Protein 1DMH (pdb70)

Solvent-accessible surface area: 26707 Å² total; per-residue (Å²): 78,184,25,27,127,57,129,105,0,55,78,24,0,94,65,0,0,0,49,114,84,181,38,42,53,102,69,38,17,86,35,28,49,53,36,4,19,31,53,0,85,1,6,27,72,26,93,16,68,17,63,55,31,15,62,36,13,35,42,71,22,92,8,0,55,78,111,11,5,10,18,16,6,3,0,13,0,14,6,29,0,6,8,40,39,34,35,25,70,0,74,75,94,66,34,138,40,42,15,27,10,2,6,15,4,50,26,29,4,31,53,22,63,104,40,96,10,110,12,92,0,12,55,49,70,23,124,115,28,59,27,0,5,0,40,3,17,0,55,24,27,76,38,126,70,30,53,112,0,72,0,20,2,5,1,2,11,36,121,3,54,4,1,57,78,22,98,90,48,172,27,110,55,23,6,1,3,39,5,0,29,0,33,142,95,0,82,1,77,0,32,1,13,34,9,33,30,35,39,6,59,105,157,6,2,0,24,75,19,0,72,75,0,24,24,55,3,44,18,0,7,6,0,4,0,2,0,33,20,145,43,26,5,56,16,28,1,0,0,0,18,34,75,29,114,73,5,177,78,5,4,1,42,0,31,54,161,58,0,45,18,99,25,79,99,42,100,68,95,122,19,28,139,81,36,109,15,140,21,74,1,0,42,1,80,18,66,1,62,3,22,126,61,30,141,62,88,34,56,21,74,29,108,24,97,73,68,73,105,105,136,24,16,124,54,129,100,0,51,71,22,0,100,79,0,0,1,43,125,87,186,39,43,51,105,68,39,15,87,32,25,48,54,33,3,18,30,55,0,81,2,8,20,59,27,96,16,66,17,63,56,29,14,59,36,13,33,36,70,23,66,6,0,54,79,111,12,4,9,17,16,6,3,0,14,0,14,7,34,0,7,8,38,21,35,35,29,71,2,74,85,94,68,36,146,36,51,15,25,12,2,7,15,4,48,24,28,3,31,54,24,67,109,40,102,12,105,10,95,0,12,64,49,71,25,117,110,30,59,25,0,4,0,44,5,18,0,55,22,28,89,38,128,68,29,54,114,0,73,0,16,2,4,1,2,9,33,94,4,63,5,0,56,81,21,100,61,64,100,27,112,59,20,8,1,4,44,7,0,27,0,32,137,96,0,81,0,68,0,26,0,11,36,10,31,34,31,39,6,60,104,158,4,3,0,23,65,16,0,81,75,0,23,23,56,1,42,18,0,8,5,0,6,0,2,0,32,18,143,37,23,4,52,17,29,1,0,0,0,18,31,77,29,117,76,6,151,77,8,6,1,45,0,29,60,134,57,0,46,16,102,28,77,103,43,110,64,93,141,20,24,165,83,31,118,15,143,18,84,0,0,37,1,76,19,67,1,59,2,21,122,50,42,141,62,87,32,49,24,72,29,108,25,92,73,82,75,111

Sequence (618 aa):
VKIFNTQDVQDFLRVASGLEQEGGNPRVKQIIHRVLSDLYKAIEDLNITSDEYWAGVAYLNQLGANQEAGLLSPGLGFDHYLDMRMDAEDAALGIENATPRTIEGPLYVAGAPESVGYARMDDGSDPNGHTLILHGTIFDADGKPLPNAKVEIWHANTKGFYSHFDPTGEQQAFNMRRSIITDENGQYRVRTILPAGYGCPPEGPTQQLLNQLGRHGNRPAHIHYFVSADGHRKLTTQINVAGDPYTYDDFAYATREGLVVDAVEHTDPEAIKANDVEGPFAEMVFDLKLTRLVDGVDNQVVDRPRLAVVKIFNTQDVQDFLRVASGLEQEGGNPRVKQIIHRVLSDLYKAIEDLNITSDEYWAGVAYLNQLGANQEAGLLSPGLGFDHYLDMRMDAEDAALGIENATPRTIEGPLYVAGAPESVGYARMDDGSDPNGHTLILHGTIFDADGKPLPNAKVEIWHANTKGFYSHFDPTGEQQAFNMRRSIITDENGQYRVRTILPAGYGCPPEGPTQQLLNQLGRHGNRPAHIHYFVSADGHRKLTTQINVAGDPYTYDDFAYATREGLVVDAVEHTDPEAIKANDVEGPFAEMVFDLKLTRLVDGVDNQVVDRPRLAV

Secondary structure (DSSP, 8-state):
---TTSHHHHHHHHHHTTTT-SSS-HHHHHHHHHHHHHHHHHHHHTT--HHHHHHHHHHHHHHHHTT-HHHHHHHTTHHHHHHHHHHHHHHHTT---SSPP----S--EE---EEESEEE---S--TT--EEEEEEEEE-TTS-B-TTPEEEEEE--TTS--TTS-TTSPPSTTTTEEEEE--TTSEEEEEEE----EE--TTSHHHHHHHHTT---EE-SEEEEEEE-TTBPPEEEEEEETT-TTTT--TT----TT-EE--EEE-SHHHHHHTT-SS-EEEEE--EE--B-BTTB-TT------EE-/---TTSHHHHHHHHHHTTTT-SSS-HHHHHHHHHHHHHHHHHHHHTT--HHHHHHHHHHHHHHHHTT-HHHHHHHTTHHHHHHHHHHHHHHHTT---SSPP----S--EE---EEESEEE---S--TT--EEEEEEEEE-TTSSB-TT-EEEEE---TTS--TTS-TT--PPTTTTEEEEE--TTSEEEEEEEPPPPPB--TTSHHHHHHHHTT---B--SEEEEEEE-TTBPPEEEEEEETT-TTTT--TT----TT-EE--EEE-SHHHHHHTT-SS-EEEEE--EE--B-BTTB-TT------EE-

Organism: Acinetobacter baylyi (strain ATCC 33305 / BD413 / ADP1) (NCBI:txid62977)

Foldseek 3Di:
DDDLPPPVNLVVLCVVLCVVPDDDDPVSSVVSSVVVSVVVVVCVVVVQDPVNVVVVVVLVVQCVVVPNPLLLCLLVPNQAVVLVVVVVVCVVVVNDFPQRFFGQGAADAADAEEDEQEDAQAPPPAPPFFKEKEKEFEAEQVRATDFFKKKWKAFAGQVQDGAPGRPVDHDPHRRRIYIYGYHPRRMHIYMYTFYAKHFPDCVGSSVVVCVVVVHGGIAGGKMWIWIGDPQFAIGTAMAGEPPTPCQPPHSSRGHDPLRYWYWAKDADPVVCVVVVDDGIHTYTYHYGYTTGADVNHRPDDDDDDHHYD/DDDLPPPVNLVVLCVVLCVVPPDDDVVSSVVSSVVVSVVVVVCRVVVPDVVNVVVVVVLVVQCVVVPPPLQLCLLVPNQAVVLVVVVVVCVVVVHDFPARFFGQGAADEADAAEEEAEEEQAPPLDPPFFKEKEKEFEAEQVGAGDFFKKKWKAFAAQVQDGPVGHPVVSDDPRRRIYIYGYHPRRMHIYIYTFYAKHFPPCPGSSQVVCVVVVHGGIAGG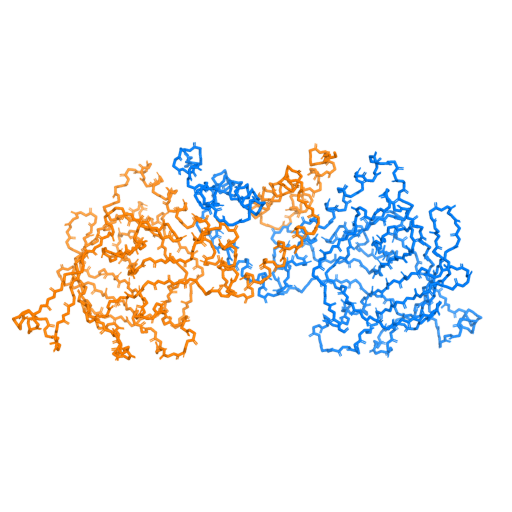KMWIWIGDPQFAIGTAIAGEPPTPCLVPHSSPGHDPLRYWYWAWDADPVVCVVVVDDGIHTYTYHYGYTHGADVNHNVDDDDDDHHYD

B-factor: mean 21.24, std 9.6, range [3.7, 61.9]

CATH classification: 2.60.130.10

InterPro domains:
  IPR000627 Intradiol ring-cleavage dioxygenase, C-terminal [PF00775] (105-291)
  IPR000627 Intradiol ring-cleavage dioxygenase, C-terminal [PS00083] (136-164)
  IPR007535 Catechol dioxygenase, N-terminal [PF04444] (27-94)
  IPR012801 Catechol 1,2-dioxygenase, proteobacteria [TIGR02439] (7-292)
  IPR012801 Catechol 1,2-dioxygenase, proteobacteria [cd03460] (10-293)
  IPR015889 Intradiol ring-cleavage dioxygenase, core [G3DSA:2.60.130.10] (1-311)
  IPR015889 Intradiol ring-cleavage dioxygenase, core [SSF49482] (3-294)
  IPR050770 Intradiol Ring-Cleavage Dioxygenase [PTHR33711] (22-294)

Radius of gyration: 30.37 Å; Cα contacts (8 Å, |Δi|>4): 1324; chains: 2; bounding box: 73×53×95 Å

Structure (mmCIF, N/CA/C/O backbone):
data_1DMH
#
_entry.id   1DMH
#
_cell.length_a   52.800
_cell.length_b   88.000
_cell.length_c   84.400
_cell.angle_alpha   90.00
_cell.angle_beta   96.30
_cell.angle_gamma   90.00
#
_symmetry.space_group_name_H-M   'P 1 21 1'
#
loop_
_entity.id
_entity.type
_entity.pdbx_description
1 polymer 'CATECHOL 1,2-DIOXYGENASE'
2 non-polymer 'FE (III) ION'
3 non-polymer 4-METHYLCATECHOL
4 non-polymer '[1-PENTADECANOYL-2-DECANOYL-GLYCEROL-3-YL]PHOSPHONYL CHOLINE'
5 water water
#
loop_
_atom_site.group_PDB
_atom_site.id
_atom_site.type_symbol
_atom_site.label_atom_id
_atom_site.label_alt_id
_atom_site.label_comp_id
_atom_site.label_asym_id
_atom_site.label_entity_id
_atom_site.label_seq_id
_atom_site.pdbx_PDB_ins_code
_atom_site.Cartn_x
_atom_site.Cartn_y
_atom_site.Cartn_z
_atom_site.occupancy
_atom_site.B_iso_or_equiv
_atom_site.auth_seq_id
_atom_site.auth_comp_id
_atom_site.auth_asym_id
_atom_site.auth_atom_id
_atom_site.pdbx_PDB_model_num
ATOM 1 N N . VAL A 1 3 ? 0.942 102.298 114.166 1.00 29.85 3 VAL A N 1
ATOM 2 C CA . VAL A 1 3 ? 0.913 101.049 114.992 1.00 29.61 3 VAL A CA 1
ATOM 3 C C . VAL A 1 3 ? 2.063 100.109 114.686 1.00 29.16 3 VAL A C 1
ATOM 4 O O . VAL A 1 3 ? 2.262 99.696 113.543 1.00 29.40 3 VAL A O 1
ATOM 8 N N . LYS A 1 4 ? 2.824 99.762 115.714 1.00 28.37 4 LYS A N 1
ATOM 9 C CA . LYS A 1 4 ? 3.945 98.862 115.522 1.00 27.54 4 LYS A CA 1
ATOM 10 C C . LYS A 1 4 ? 3.878 97.783 116.562 1.00 25.65 4 LYS A C 1
ATOM 11 O O . LYS A 1 4 ? 4.242 98.004 117.705 1.00 26.37 4 LYS A O 1
ATOM 17 N N . ILE A 1 5 ? 3.396 96.614 116.164 1.00 23.06 5 ILE A N 1
ATOM 18 C CA . ILE A 1 5 ? 3.285 95.492 117.072 1.00 20.32 5 ILE A CA 1
ATOM 19 C C . ILE A 1 5 ? 3.929 94.249 116.481 1.00 19.25 5 ILE A C 1
ATOM 20 O O . ILE A 1 5 ? 4.042 93.228 117.147 1.00 18.44 5 ILE A O 1
ATOM 25 N N . PHE A 1 6 ? 4.372 94.331 115.236 1.00 18.17 6 PHE A N 1
ATOM 26 C CA . PHE A 1 6 ? 4.979 93.165 114.618 1.00 19.03 6 PHE A CA 1
ATOM 27 C C . PHE A 1 6 ? 6.138 92.602 115.447 1.00 20.08 6 PHE A C 1
ATOM 28 O O . PHE A 1 6 ? 6.304 91.390 115.604 1.00 18.89 6 PHE A O 1
ATOM 36 N N . ASN A 1 7 ? 6.946 93.498 115.986 1.00 22.59 7 ASN A N 1
ATOM 37 C CA . ASN A 1 7 ? 8.102 93.048 116.738 1.00 25.40 7 ASN A CA 1
ATOM 38 C C . ASN A 1 7 ? 7.858 92.604 118.182 1.00 25.77 7 ASN A C 1
ATOM 39 O O . ASN A 1 7 ? 8.792 92.225 118.874 1.00 27.81 7 ASN A O 1
ATOM 44 N N . THR A 1 8 ? 6.619 92.611 118.647 1.00 25.32 8 THR A N 1
ATOM 45 C CA . THR A 1 8 ? 6.370 92.197 120.021 1.00 25.12 8 THR A CA 1
ATOM 46 C C . THR A 1 8 ? 6.352 90.693 120.144 1.00 26.26 8 THR A C 1
ATOM 47 O O . THR A 1 8 ? 6.129 89.982 119.157 1.00 26.33 8 THR A O 1
ATOM 51 N N . GLN A 1 9 ? 6.584 90.203 121.356 1.00 27.30 9 GLN A N 1
ATOM 52 C CA . GLN A 1 9 ? 6.577 88.767 121.595 1.00 29.08 9 GLN A CA 1
ATOM 53 C C . GLN A 1 9 ? 5.225 88.149 121.298 1.00 27.78 9 GLN A C 1
ATOM 54 O O . GLN A 1 9 ? 5.157 87.011 120.858 1.00 27.69 9 GLN A O 1
ATOM 60 N N . ASP A 1 10 ? 4.147 88.887 121.539 1.00 26.85 10 ASP A N 1
ATOM 61 C CA . ASP A 1 10 ? 2.823 88.347 121.266 1.00 26.21 10 ASP A CA 1
ATOM 62 C C . ASP A 1 10 ? 2.643 88.017 119.781 1.00 24.43 10 ASP A C 1
ATOM 63 O O . ASP A 1 10 ? 2.138 86.944 119.447 1.00 24.75 10 ASP A O 1
ATOM 68 N N . VAL A 1 11 ? 3.063 88.918 118.892 1.00 21.60 11 VAL A N 1
ATOM 69 C CA . VAL A 1 11 ? 2.940 88.654 117.461 1.00 19.67 11 VAL A CA 1
ATOM 70 C C . VAL A 1 11 ? 3.937 87.582 116.992 1.00 18.69 11 VAL A C 1
ATOM 71 O O . VAL A 1 11 ? 3.580 86.678 116.229 1.00 18.07 11 VAL A O 1
ATOM 75 N N . GLN A 1 12 ? 5.180 87.658 117.458 1.00 18.10 12 GLN A N 1
ATOM 76 C CA . GLN A 1 12 ? 6.161 86.658 117.055 1.00 17.49 12 GLN A CA 1
ATOM 77 C C . GLN A 1 12 ? 5.764 85.230 117.481 1.00 17.54 12 GLN A C 1
ATOM 78 O O . GLN A 1 12 ? 5.899 84.287 116.684 1.00 17.05 12 GLN A O 1
ATOM 84 N N . ASP A 1 13 ? 5.260 85.063 118.710 1.00 17.43 13 ASP A N 1
ATOM 85 C CA . ASP A 1 13 ? 4.838 83.735 119.162 1.00 18.40 13 ASP A CA 1
ATOM 86 C C . ASP A 1 13 ? 3.616 83.267 118.392 1.00 17.81 13 ASP A C 1
ATOM 87 O O . ASP A 1 13 ? 3.498 82.085 118.028 1.00 17.13 13 ASP A O 1
ATOM 92 N N . PHE A 1 14 ? 2.710 84.208 118.142 1.00 17.06 14 PHE A N 1
ATOM 93 C CA . PHE A 1 14 ? 1.502 83.913 117.394 1.00 16.77 14 PHE A CA 1
ATOM 94 C C . PHE A 1 14 ? 1.876 83.335 116.014 1.00 16.46 14 PHE A C 1
ATOM 95 O O . PHE A 1 14 ? 1.302 82.348 115.572 1.00 16.42 14 PHE A O 1
ATOM 103 N N . LEU A 1 15 ? 2.838 83.959 115.338 1.00 16.46 15 LEU A N 1
ATOM 104 C CA . LEU A 1 15 ? 3.272 83.485 114.028 1.00 16.05 15 LEU A CA 1
ATOM 105 C C . LEU A 1 15 ? 3.786 82.041 114.098 1.00 17.00 15 LEU A C 1
ATOM 106 O O . LEU A 1 15 ? 3.623 81.267 113.151 1.00 16.19 15 LEU A O 1
ATOM 111 N N . ARG A 1 16 ? 4.416 81.673 115.213 1.00 17.06 16 ARG A N 1
ATOM 112 C CA . ARG A 1 16 ? 4.928 80.316 115.321 1.00 17.72 16 ARG A CA 1
ATOM 113 C C . ARG A 1 16 ? 3.774 79.347 115.523 1.00 17.08 16 ARG A C 1
ATOM 114 O O . ARG A 1 16 ? 3.776 78.245 114.974 1.00 18.13 16 ARG A O 1
ATOM 122 N N . VAL A 1 17 ? 2.783 79.759 116.306 1.00 16.36 17 VAL A N 1
ATOM 123 C CA . VAL A 1 17 ? 1.608 78.917 116.538 1.00 15.64 17 VAL A CA 1
ATOM 124 C C . VAL A 1 17 ? 0.811 78.674 115.247 1.00 15.24 17 VAL A C 1
ATOM 125 O O . VAL A 1 17 ? 0.477 77.538 114.901 1.00 15.05 17 VAL A O 1
ATOM 129 N N . ALA A 1 18 ? 0.510 79.756 114.537 1.00 15.61 18 ALA A N 1
ATOM 130 C CA . ALA A 1 18 ? -0.241 79.680 113.288 1.00 14.83 18 ALA A CA 1
ATOM 131 C C . ALA A 1 18 ? 0.455 78.809 112.239 1.00 15.62 18 ALA A C 1
ATOM 132 O O . ALA A 1 18 ? -0.209 78.146 111.433 1.00 15.02 18 ALA A O 1
ATOM 134 N N . SER A 1 19 ? 1.789 78.809 112.240 1.00 15.55 19 SER A N 1
ATOM 135 C CA . SER A 1 19 ? 2.552 78.016 111.282 1.00 16.76 19 SER A CA 1
ATOM 136 C C . SER A 1 19 ? 2.720 76.552 111.716 1.00 17.68 19 SER A C 1
ATOM 137 O O . SER A 1 19 ? 3.354 75.760 111.011 1.00 17.41 19 SER A O 1
ATOM 140 N N . GLY A 1 20 ? 2.156 76.204 112.874 1.00 18.75 20 GLY A N 1
ATOM 141 C CA . GLY A 1 20 ? 2.247 74.841 113.390 1.00 20.19 20 GLY A CA 1
ATOM 142 C C . GLY A 1 20 ? 3.650 74.428 113.818 1.00 21.29 20 GLY A C 1
ATOM 143 O O . GLY A 1 20 ? 3.926 73.248 114.003 1.00 20.37 20 GLY A O 1
ATOM 144 N N . LEU A 1 21 ? 4.528 75.409 113.974 1.00 22.82 21 LEU A N 1
ATOM 145 C CA . LEU A 1 21 ? 5.899 75.156 114.354 1.00 25.51 21 LEU A CA 1
ATOM 146 C C . LEU A 1 21 ? 5.971 74.398 115.663 1.00 28.28 21 LEU A C 1
ATOM 147 O O . LEU A 1 21 ? 6.865 73.582 115.860 1.00 29.48 21 LEU A O 1
ATOM 152 N N . GLU A 1 22 ? 5.012 74.638 116.546 1.00 31.15 22 GLU A N 1
ATOM 153 C CA . GLU A 1 22 ? 4.998 73.963 117.838 1.00 34.06 22 GLU A CA 1
ATOM 154 C C . GLU A 1 22 ? 4.167 72.637 117.764 1.00 34.73 22 GLU A C 1
ATOM 155 O O . GLU A 1 22 ? 4.006 71.932 118.758 1.00 35.50 22 GLU A O 1
ATOM 161 N N . GLN A 1 23 ? 3.633 72.299 116.591 1.00 34.95 23 GLN A N 1
ATOM 162 C CA . GLN A 1 23 ? 2.865 71.065 116.435 1.00 34.81 23 GLN A CA 1
ATOM 163 C C . GLN A 1 23 ? 3.781 69.921 116.078 1.00 34.97 23 GLN A C 1
ATOM 164 O O . GLN A 1 23 ? 4.803 70.108 115.425 1.00 34.51 23 GLN A O 1
ATOM 170 N N . GLU A 1 24 ? 3.401 68.721 116.484 1.00 35.42 24 GLU A N 1
ATOM 171 C CA . GLU A 1 24 ? 4.231 67.572 116.216 1.00 36.52 24 GLU A CA 1
ATOM 172 C C . GLU A 1 24 ? 3.990 66.939 114.860 1.00 35.02 24 GLU A C 1
ATOM 173 O O . GLU A 1 24 ? 4.910 66.390 114.246 1.00 35.67 24 GLU A O 1
ATOM 179 N N . GLY A 1 25 ? 2.756 67.014 114.384 1.00 33.02 25 GLY A N 1
ATOM 180 C CA . GLY A 1 25 ? 2.456 66.434 113.089 1.00 30.43 25 GLY A CA 1
ATOM 181 C C . GLY A 1 25 ? 2.714 67.420 111.965 1.00 28.36 25 GLY A C 1
ATOM 182 O O . GLY A 1 25 ? 3.183 68.540 112.193 1.00 28.75 25 GLY A O 1
ATOM 183 N N . GLY A 1 26 ? 2.394 67.021 110.747 1.00 26.35 26 GLY A N 1
ATOM 184 C CA . GLY A 1 26 ? 2.616 67.915 109.632 1.00 25.35 26 GLY A CA 1
ATOM 185 C C . GLY A 1 26 ? 3.928 67.739 108.874 1.00 24.28 26 GLY A C 1
ATOM 186 O O . GLY A 1 26 ? 4.744 66.868 109.190 1.00 25.10 26 GLY A O 1
ATOM 187 N N . ASN A 1 27 ? 4.123 68.589 107.869 1.00 22.14 27 ASN A N 1
ATOM 188 C CA . ASN A 1 27 ? 5.289 68.560 106.999 1.00 20.74 27 ASN A CA 1
ATOM 189 C C . ASN A 1 27 ? 6.176 69.755 107.339 1.00 20.43 27 ASN A C 1
ATOM 190 O O . ASN A 1 27 ? 5.804 70.911 107.123 1.00 19.58 27 ASN A O 1
ATOM 195 N N . PRO A 1 28 ? 7.350 69.488 107.926 1.00 19.93 28 PRO A N 1
ATOM 196 C CA . PRO A 1 28 ? 8.317 70.513 108.324 1.00 19.40 28 PRO A CA 1
ATOM 197 C C . PRO A 1 28 ? 8.690 71.499 107.223 1.00 18.76 28 PRO A C 1
ATOM 198 O O . PRO A 1 28 ? 8.924 72.684 107.489 1.00 18.79 28 PRO A O 1
ATOM 202 N N . ARG A 1 29 ? 8.746 71.014 105.990 1.00 17.05 29 ARG A N 1
ATOM 203 C CA . ARG A 1 29 ? 9.082 71.883 104.869 1.00 16.79 29 ARG A CA 1
ATOM 204 C C . ARG A 1 29 ? 7.951 72.884 104.638 1.00 16.56 29 ARG A C 1
ATOM 205 O O . ARG A 1 29 ? 8.190 74.080 104.428 1.00 15.52 29 ARG A O 1
ATOM 213 N N . VAL A 1 30 ? 6.719 72.392 104.652 1.00 15.47 30 VAL A N 1
ATOM 214 C CA . VAL A 1 30 ? 5.597 73.284 104.452 1.00 16.40 30 VAL A CA 1
ATOM 215 C C . VAL A 1 30 ? 5.557 74.295 105.615 1.00 16.36 30 VAL A C 1
ATOM 216 O O . VAL A 1 30 ? 5.360 75.493 105.391 1.00 17.01 30 VAL A O 1
ATOM 220 N N . LYS A 1 31 ? 5.770 73.836 106.846 1.00 15.57 31 LYS A N 1
ATOM 221 C CA . LYS A 1 31 ? 5.741 74.749 107.985 1.00 15.70 31 LYS A CA 1
ATOM 222 C C . LYS A 1 31 ? 6.815 75.839 107.858 1.00 15.83 31 LYS A C 1
ATOM 223 O O . LYS A 1 31 ? 6.600 77.003 108.194 1.00 15.50 31 LYS A O 1
ATOM 229 N N . GLN A 1 32 ? 7.980 75.444 107.365 1.00 15.81 32 GLN A N 1
ATOM 230 C CA . GLN A 1 32 ? 9.088 76.367 107.176 1.00 16.33 32 GLN A CA 1
ATOM 231 C C . GLN A 1 32 ? 8.710 77.471 106.197 1.00 14.99 32 GLN A C 1
ATOM 232 O O . GLN A 1 32 ? 8.967 78.647 106.444 1.00 14.38 32 GLN A O 1
ATOM 238 N N . ILE A 1 33 ? 8.105 77.081 105.083 1.00 13.21 33 ILE A N 1
ATOM 239 C CA . ILE A 1 33 ? 7.715 78.053 104.063 1.00 13.08 33 ILE A CA 1
ATOM 240 C C . ILE A 1 33 ? 6.573 78.947 104.575 1.00 12.85 33 ILE A C 1
ATOM 241 O O . ILE A 1 33 ? 6.637 80.176 104.467 1.00 11.37 33 ILE A O 1
ATOM 246 N N . ILE A 1 34 ? 5.546 78.333 105.158 1.00 13.48 34 ILE A N 1
ATOM 247 C CA . ILE A 1 34 ? 4.413 79.087 105.689 1.00 14.06 34 ILE A CA 1
ATOM 248 C C . ILE A 1 34 ? 4.857 80.094 106.745 1.00 14.12 34 ILE A C 1
ATOM 249 O O . ILE A 1 34 ? 4.429 81.255 106.711 1.00 14.78 34 ILE A O 1
ATOM 254 N N . HIS A 1 35 ? 5.715 79.678 107.678 1.00 13.14 35 HIS A N 1
ATOM 255 C CA . HIS A 1 35 ? 6.173 80.613 108.693 1.00 12.80 35 HIS A CA 1
ATOM 256 C C . HIS A 1 35 ? 6.837 81.840 108.059 1.00 12.76 35 HIS A C 1
ATOM 257 O O . HIS A 1 35 ? 6.564 82.967 108.448 1.00 12.59 35 HIS A O 1
ATOM 264 N N . ARG A 1 36 ? 7.684 81.633 107.063 1.00 11.69 36 ARG A N 1
ATOM 265 C CA . ARG A 1 36 ? 8.347 82.761 106.414 1.00 12.08 36 ARG A CA 1
ATOM 266 C C . ARG A 1 36 ? 7.377 83.654 105.648 1.00 12.10 36 ARG A C 1
ATOM 267 O O . ARG A 1 36 ? 7.423 84.875 105.769 1.00 11.22 36 ARG A O 1
ATOM 275 N N . VAL A 1 37 ? 6.499 83.055 104.851 1.00 11.66 37 VAL A N 1
ATOM 276 C CA . VAL A 1 37 ? 5.546 83.849 104.094 1.00 12.13 37 VAL A CA 1
ATOM 277 C C . VAL A 1 37 ? 4.614 84.646 105.021 1.00 11.79 37 VAL A C 1
ATOM 278 O O . VAL A 1 37 ? 4.359 85.820 104.767 1.00 10.82 37 VAL A O 1
ATOM 282 N N . LEU A 1 38 ? 4.113 84.033 106.095 1.00 11.80 38 LEU A N 1
ATOM 283 C CA . LEU A 1 38 ? 3.233 84.766 107.026 1.00 12.64 38 LEU A CA 1
ATOM 284 C C . LEU A 1 38 ? 3.966 85.906 107.717 1.00 12.12 38 LEU A C 1
ATOM 285 O O . LEU A 1 38 ? 3.431 86.992 107.893 1.00 11.19 38 LEU A O 1
ATOM 290 N N . SER A 1 39 ? 5.192 85.640 108.136 1.00 11.95 39 SER A N 1
ATOM 291 C CA . SER A 1 39 ? 5.980 86.657 108.802 1.00 11.77 39 SER A CA 1
ATOM 292 C C . SER A 1 39 ? 6.156 87.840 107.883 1.00 11.05 39 SER A C 1
ATOM 293 O O . SER A 1 39 ? 5.922 88.969 108.279 1.00 11.97 39 SER A O 1
ATOM 296 N N . ASP A 1 40 ? 6.576 87.584 106.656 1.00 10.70 40 ASP A N 1
ATOM 297 C CA . ASP A 1 40 ? 6.765 88.677 105.710 1.00 11.25 40 ASP A CA 1
ATOM 298 C C . ASP A 1 40 ? 5.469 89.458 105.456 1.00 11.07 40 ASP A C 1
ATOM 299 O O . ASP A 1 40 ? 5.489 90.677 105.396 1.00 11.36 40 ASP A O 1
ATOM 304 N N . LEU A 1 41 ? 4.343 88.764 105.311 1.00 10.29 41 LEU A N 1
ATOM 305 C CA . LEU A 1 41 ? 3.085 89.453 105.060 1.00 10.67 41 LEU A CA 1
ATOM 306 C C . LEU A 1 41 ? 2.599 90.250 106.262 1.00 10.45 41 LEU A C 1
ATOM 307 O O . LEU A 1 41 ? 2.074 91.348 106.092 1.00 9.96 41 LEU A O 1
ATOM 312 N N . TYR A 1 42 ? 2.741 89.694 107.463 1.00 10.34 42 TYR A N 1
ATOM 313 C CA . TYR A 1 42 ? 2.333 90.413 108.675 1.00 11.38 42 TYR A CA 1
ATOM 314 C C . TYR A 1 42 ? 3.188 91.671 108.774 1.00 11.71 42 TYR A C 1
ATOM 315 O O . TYR A 1 42 ? 2.697 92.737 109.131 1.00 12.48 42 TYR A O 1
ATOM 324 N N . LYS A 1 43 ? 4.475 91.550 108.464 1.00 12.17 43 LYS A N 1
ATOM 325 C CA . LYS A 1 43 ? 5.335 92.718 108.520 1.00 12.20 43 LYS A CA 1
ATOM 326 C C . LYS A 1 43 ? 4.961 93.710 107.414 1.00 12.11 43 LYS A C 1
ATOM 327 O O . LYS A 1 43 ? 4.956 94.911 107.662 1.00 12.49 43 LYS A O 1
ATOM 333 N N . ALA A 1 44 ? 4.632 93.229 106.207 1.00 11.20 44 ALA A N 1
ATOM 334 C CA . ALA A 1 44 ? 4.260 94.127 105.098 1.00 10.80 44 ALA A CA 1
ATOM 335 C C . ALA A 1 44 ? 2.969 94.902 105.452 1.00 11.54 44 ALA A C 1
ATOM 336 O O . ALA A 1 44 ? 2.835 96.090 105.153 1.00 10.97 44 ALA A O 1
ATOM 338 N N . ILE A 1 45 ? 2.018 94.231 106.087 1.00 11.26 45 ILE A N 1
ATOM 339 C CA . ILE A 1 45 ? 0.783 94.895 106.510 1.00 11.58 45 ILE A CA 1
ATOM 340 C C . ILE A 1 45 ? 1.144 96.036 107.479 1.00 13.14 45 ILE A C 1
ATOM 341 O O . ILE A 1 45 ? 0.562 97.118 107.425 1.00 13.16 45 ILE A O 1
ATOM 346 N N . GLU A 1 46 ? 2.108 95.807 108.366 1.00 13.12 46 GLU A N 1
ATOM 347 C CA . GLU A 1 46 ? 2.488 96.863 109.291 1.00 14.37 46 GLU A CA 1
ATOM 348 C C . GLU A 1 46 ? 3.252 97.989 108.586 1.00 14.48 46 GLU A C 1
ATOM 349 O O . GLU A 1 46 ? 2.873 99.149 108.705 1.00 14.07 46 GLU A O 1
ATOM 355 N N . ASP A 1 47 ? 4.311 97.663 107.842 1.00 15.15 47 ASP A N 1
ATOM 356 C CA . ASP A 1 47 ? 5.090 98.705 107.162 1.00 15.47 47 ASP A CA 1
ATOM 357 C C . ASP A 1 47 ? 4.278 99.570 106.207 1.00 15.90 47 ASP A C 1
ATOM 358 O O . ASP A 1 47 ? 4.454 100.794 106.169 1.00 15.41 47 ASP A O 1
ATOM 363 N N . LEU A 1 48 ? 3.393 98.945 105.433 1.00 15.29 48 LEU A N 1
ATOM 364 C CA . LEU A 1 48 ? 2.604 99.681 104.462 1.00 15.10 48 LEU A CA 1
ATOM 365 C C . LEU A 1 48 ? 1.282 100.175 105.008 1.00 14.61 48 LEU A C 1
ATOM 366 O O . LEU A 1 48 ? 0.529 100.827 104.293 1.00 14.16 48 LEU A O 1
ATOM 371 N N . ASN A 1 49 ? 1.029 99.892 106.282 1.00 14.25 49 ASN A N 1
ATOM 372 C CA . ASN A 1 49 ? -0.214 100.289 106.954 1.00 14.50 49 ASN A CA 1
ATOM 373 C C . ASN A 1 49 ? -1.422 99.870 106.112 1.00 13.42 49 ASN A C 1
ATOM 374 O O . ASN A 1 49 ? -2.284 100.680 105.782 1.00 12.90 49 ASN A O 1
ATOM 379 N N . ILE A 1 50 ? -1.458 98.593 105.748 1.00 13.16 50 ILE A N 1
ATOM 380 C CA . ILE A 1 50 ? -2.545 98.053 104.951 1.00 13.33 50 ILE A CA 1
ATOM 381 C C . ILE A 1 50 ? -3.740 97.986 105.887 1.00 13.47 50 ILE A C 1
ATOM 382 O O . ILE A 1 50 ? -3.645 97.431 106.983 1.00 14.68 50 ILE A O 1
ATOM 387 N N . THR A 1 51 ? -4.848 98.591 105.471 1.00 13.03 51 THR A N 1
ATOM 388 C CA . THR A 1 51 ? -6.064 98.631 106.277 1.00 12.85 51 THR A CA 1
ATOM 389 C C . THR A 1 51 ? -6.885 97.348 106.090 1.00 13.00 51 THR A C 1
ATOM 390 O O . THR A 1 51 ? -6.649 96.576 105.153 1.00 12.45 51 THR A O 1
ATOM 394 N N . SER A 1 52 ? -7.874 97.133 106.957 1.00 12.85 52 SER A N 1
ATOM 395 C CA . SER A 1 52 ? -8.702 95.944 106.810 1.00 12.92 52 SER A CA 1
ATOM 396 C C . SER A 1 52 ? -9.445 95.989 105.505 1.00 12.78 52 SER A C 1
ATOM 397 O O . SER A 1 52 ? -9.654 94.955 104.892 1.00 11.87 52 SER A O 1
ATOM 400 N N . ASP A 1 53 ? -9.854 97.186 105.081 1.00 12.08 53 ASP A N 1
ATOM 401 C CA . ASP A 1 53 ? -10.572 97.309 103.811 1.00 13.08 53 ASP A CA 1
ATOM 402 C C . ASP A 1 53 ? -9.660 96.843 102.677 1.00 12.43 53 ASP A C 1
ATOM 403 O O . ASP A 1 53 ? -10.086 96.099 101.802 1.00 11.98 53 ASP A O 1
ATOM 408 N N . GLU A 1 54 ? -8.412 97.286 102.683 1.00 11.81 54 GLU A N 1
ATOM 409 C CA . GLU A 1 54 ? -7.505 96.869 101.611 1.00 12.30 54 GLU A CA 1
ATOM 410 C C . GLU A 1 54 ? -7.267 95.365 101.687 1.00 11.61 54 GLU A C 1
ATOM 411 O O . GLU A 1 54 ? -7.296 94.668 100.667 1.00 12.19 54 GLU A O 1
ATOM 417 N N . TYR A 1 55 ? -7.015 94.875 102.896 1.00 10.82 55 TYR A N 1
ATOM 418 C CA . TYR A 1 55 ? -6.760 93.457 103.080 1.00 10.31 55 TYR A CA 1
ATOM 419 C C . TYR A 1 55 ? -7.873 92.566 102.488 1.00 10.54 55 TYR A C 1
ATOM 420 O O . TYR A 1 55 ? -7.591 91.631 101.731 1.00 9.83 55 TYR A O 1
ATOM 429 N N . TRP A 1 56 ? -9.134 92.851 102.828 1.00 9.86 56 TRP A N 1
ATOM 430 C CA . TRP A 1 56 ? -10.235 92.040 102.324 1.00 9.47 56 TRP A CA 1
ATOM 431 C C . TRP A 1 56 ? -10.466 92.139 100.808 1.00 9.71 56 TRP A C 1
ATOM 432 O O . TRP A 1 56 ? -10.986 91.209 100.197 1.00 10.44 56 TRP A O 1
ATOM 443 N N . ALA A 1 57 ? -10.086 93.251 100.199 1.00 10.36 57 ALA A N 1
ATOM 444 C CA . ALA A 1 57 ? -10.168 93.373 98.738 1.00 11.99 57 ALA A CA 1
ATOM 445 C C . ALA A 1 57 ? -9.144 92.356 98.167 1.00 12.00 57 ALA A C 1
ATOM 446 O O . ALA A 1 57 ? -9.398 91.701 97.144 1.00 12.61 57 ALA A O 1
ATOM 448 N N . GLY A 1 58 ? -7.998 92.231 98.846 1.00 12.03 58 GLY A N 1
ATOM 449 C CA . GLY A 1 58 ? -6.959 91.289 98.450 1.00 11.99 58 GLY A CA 1
ATOM 450 C C . GLY A 1 58 ? -7.438 89.855 98.593 1.00 12.06 58 GLY A C 1
ATOM 451 O O . GLY A 1 58 ? -7.173 89.016 97.727 1.00 12.46 58 GLY A O 1
ATOM 452 N N . VAL A 1 59 ? -8.157 89.562 99.672 1.00 11.97 59 VAL A N 1
ATOM 453 C CA . VAL A 1 59 ? -8.687 88.206 99.876 1.00 12.22 59 VAL A CA 1
ATOM 454 C C . VAL A 1 59 ? -9.733 87.870 98.809 1.00 12.32 59 VAL A C 1
ATOM 455 O O . VAL A 1 59 ? -9.741 86.765 98.260 1.00 11.80 59 VAL A O 1
ATOM 459 N N . ALA A 1 60 ? -10.614 88.830 98.524 1.00 11.76 60 ALA A N 1
ATOM 460 C CA . ALA A 1 60 ? -11.654 88.656 97.505 1.00 12.15 60 ALA A CA 1
ATOM 461 C C . ALA A 1 60 ? -10.995 88.394 96.138 1.00 11.90 60 ALA A C 1
ATOM 462 O O . ALA A 1 60 ? -11.440 87.548 95.381 1.00 12.61 60 ALA A O 1
ATOM 464 N N . TYR A 1 61 ? -9.938 89.136 95.832 1.00 11.60 61 TYR A N 1
ATOM 465 C CA . TYR A 1 61 ? -9.233 88.967 94.577 1.00 11.20 61 TYR A CA 1
ATOM 466 C C . TYR A 1 61 ? -8.707 87.547 94.457 1.00 10.93 61 TYR A C 1
ATOM 467 O O . TYR A 1 61 ? -8.755 86.955 93.400 1.00 11.28 61 TYR A O 1
ATOM 476 N N . LEU A 1 62 ? -8.196 87.002 95.548 1.00 12.15 62 LEU A N 1
ATOM 477 C CA . LEU A 1 62 ? -7.672 85.640 95.560 1.00 13.21 62 LEU A CA 1
ATOM 478 C C . LEU A 1 62 ? -8.746 84.610 95.242 1.00 13.13 62 LEU A C 1
ATOM 479 O O . LEU A 1 62 ? -8.475 83.621 94.549 1.00 12.74 62 LEU A O 1
ATOM 484 N N . ASN A 1 63 ? -9.958 84.804 95.764 1.00 12.58 63 ASN A N 1
ATOM 485 C CA . ASN A 1 63 ? -11.026 83.865 95.418 1.00 12.97 63 ASN A CA 1
ATOM 486 C C . ASN A 1 63 ? -11.333 83.964 93.917 1.00 13.08 63 ASN A C 1
ATOM 487 O O . ASN A 1 63 ? -11.497 82.970 93.216 1.00 12.71 63 ASN A O 1
ATOM 492 N N . GLN A 1 64 ? -11.406 85.194 93.434 1.00 14.61 64 GLN A N 1
ATOM 493 C CA . GLN A 1 64 ? -11.716 85.440 92.035 1.00 16.33 64 GLN A CA 1
ATOM 494 C C . GLN A 1 64 ? -10.645 84.880 91.098 1.00 15.31 64 GLN A C 1
ATOM 495 O O . GLN A 1 64 ? -10.947 84.369 90.015 1.00 14.63 64 GLN A O 1
ATOM 501 N N . LEU A 1 65 ? -9.389 84.962 91.527 1.00 14.44 65 LEU A N 1
ATOM 502 C CA . LEU A 1 65 ? -8.268 84.458 90.730 1.00 13.72 65 LEU A CA 1
ATOM 503 C C . LEU A 1 65 ? -8.412 82.945 90.544 1.00 13.70 65 LEU A C 1
ATOM 504 O O . LEU A 1 65 ? -8.315 82.435 89.421 1.00 13.32 65 LEU A O 1
ATOM 509 N N . GLY A 1 66 ? -8.650 82.249 91.653 1.00 12.86 66 GLY A N 1
ATOM 510 C CA . GLY A 1 66 ? -8.795 80.805 91.603 1.00 14.18 66 GLY A CA 1
ATOM 511 C C . GLY A 1 66 ? -10.093 80.354 90.961 1.00 14.54 66 GLY A C 1
ATOM 512 O O . GLY A 1 66 ? -10.136 79.333 90.282 1.00 14.88 66 GLY A O 1
ATOM 513 N N . ALA A 1 67 ? -11.160 81.106 91.186 1.00 14.95 67 ALA A N 1
ATOM 514 C CA . ALA A 1 67 ? -12.443 80.772 90.596 1.00 15.54 67 ALA A CA 1
ATOM 515 C C . ALA A 1 67 ? -12.333 80.792 89.069 1.00 15.82 67 ALA A C 1
ATOM 516 O O . ALA A 1 67 ? -13.009 80.026 88.385 1.00 16.67 67 ALA A O 1
ATOM 518 N N . ASN A 1 68 ? -11.475 81.652 88.533 1.00 15.18 68 ASN A N 1
ATOM 519 C CA . ASN A 1 68 ? -11.293 81.740 87.087 1.00 15.78 68 ASN A CA 1
ATOM 520 C C . ASN A 1 68 ? -10.104 80.924 86.599 1.00 15.29 68 ASN A C 1
ATOM 521 O O . ASN A 1 68 ? -9.702 81.042 85.439 1.00 14.62 68 ASN A O 1
ATOM 526 N N . GLN A 1 69 ? -9.545 80.111 87.482 1.00 14.83 69 GLN A N 1
ATOM 527 C CA . GLN A 1 69 ? -8.397 79.291 87.142 1.00 16.80 69 GLN A CA 1
ATOM 528 C C . GLN A 1 69 ? -7.297 80.105 86.476 1.00 16.09 69 GLN A C 1
ATOM 529 O O . GLN A 1 69 ? -6.705 79.651 85.501 1.00 16.03 69 GLN A O 1
ATOM 535 N N . GLU A 1 70 ? -7.028 81.306 86.979 1.00 14.62 70 GLU A N 1
ATOM 536 C CA . GLU A 1 70 ? -5.986 82.129 86.375 1.00 14.17 70 GLU A CA 1
ATOM 537 C C . GLU A 1 70 ? -4.712 82.313 87.167 1.00 13.02 70 GLU A C 1
ATOM 538 O O . GLU A 1 70 ? -3.931 83.165 86.812 1.00 12.80 70 GLU A O 1
ATOM 544 N N . ALA A 1 71 ? -4.486 81.541 88.222 1.00 11.69 71 ALA A N 1
ATOM 545 C CA . ALA A 1 71 ? -3.251 81.705 88.988 1.00 11.69 71 ALA A CA 1
ATOM 546 C C . ALA A 1 71 ? -1.999 81.457 88.105 1.00 12.35 71 ALA A C 1
ATOM 547 O O . ALA A 1 71 ? -0.959 82.095 88.306 1.00 12.56 71 ALA A O 1
ATOM 549 N N . GLY A 1 72 ? -2.116 80.553 87.123 1.00 12.70 72 GLY A N 1
ATOM 550 C CA . GLY A 1 72 ? -1.004 80.238 86.228 1.00 12.35 72 GLY A CA 1
ATOM 551 C C . GLY A 1 72 ? -0.835 81.245 85.104 1.00 12.33 72 GLY A C 1
ATOM 552 O O . GLY A 1 72 ? 0.110 81.157 84.312 1.00 11.59 72 GLY A O 1
ATOM 553 N N . LEU A 1 73 ? -1.755 82.208 85.037 1.00 12.16 73 LEU A N 1
ATOM 554 C CA . LEU A 1 73 ? -1.700 83.268 84.030 1.00 12.33 73 LEU A CA 1
ATOM 555 C C . LEU A 1 73 ? -1.139 84.513 84.751 1.00 11.53 73 LEU A C 1
ATOM 556 O O . LEU A 1 73 ? -0.315 85.265 84.205 1.00 11.74 73 LEU A O 1
ATOM 561 N N . LEU A 1 74 ? -1.549 84.703 86.000 1.00 10.85 74 LEU A N 1
ATOM 562 C CA . LEU A 1 74 ? -1.044 85.834 86.795 1.00 11.90 74 LEU A CA 1
ATOM 563 C C . LEU A 1 74 ? 0.447 85.611 87.143 1.00 11.80 74 LEU A C 1
ATOM 564 O O . LEU A 1 74 ? 1.235 86.555 87.156 1.00 11.16 74 LEU A O 1
ATOM 569 N N . SER A 1 75 ? 0.815 84.364 87.447 1.00 10.63 75 SER A N 1
ATOM 570 C CA . SER A 1 75 ? 2.185 84.026 87.803 1.00 10.74 75 SER A CA 1
ATOM 571 C C . SER A 1 75 ? 3.172 84.600 86.780 1.00 10.17 75 SER A C 1
ATOM 572 O O . SER A 1 75 ? 4.059 85.368 87.142 1.00 10.55 75 SER A O 1
ATOM 575 N N . PRO A 1 76 ? 3.056 84.215 85.498 1.00 9.34 76 PRO A N 1
ATOM 576 C CA . PRO A 1 76 ? 4.021 84.800 84.559 1.00 9.24 76 PRO A CA 1
ATOM 577 C C . PRO A 1 76 ? 3.906 86.329 84.413 1.00 8.72 76 PRO A C 1
ATOM 578 O O . PRO A 1 76 ? 4.907 87.007 84.170 1.00 9.00 76 PRO A O 1
ATOM 582 N N . GLY A 1 77 ? 2.697 86.863 84.590 1.00 9.10 77 GLY A N 1
ATOM 583 C CA . GLY A 1 77 ? 2.486 88.306 84.467 1.00 10.18 77 GLY A CA 1
ATOM 584 C C . GLY A 1 77 ? 3.215 89.088 85.549 1.00 10.40 77 GLY A C 1
ATOM 585 O O . GLY A 1 77 ? 3.630 90.218 85.334 1.00 12.13 77 GLY A O 1
ATOM 586 N N . LEU A 1 78 ? 3.371 88.483 86.718 1.00 10.57 78 LEU A N 1
ATOM 587 C CA . LEU A 1 78 ? 4.067 89.140 87.812 1.00 10.72 78 LEU A CA 1
ATOM 588 C C . LEU A 1 78 ? 5.556 88.747 87.829 1.00 10.30 78 LEU A C 1
ATOM 589 O O . LEU A 1 78 ? 6.273 88.970 88.804 1.00 10.68 78 LEU A O 1
ATOM 594 N N . GLY A 1 79 ? 5.993 88.143 86.726 1.00 10.85 79 GLY A N 1
ATOM 595 C CA . GLY A 1 79 ? 7.396 87.780 86.542 1.00 10.38 79 GLY A CA 1
ATOM 596 C C . GLY A 1 79 ? 7.977 86.521 87.155 1.00 9.72 79 GLY A C 1
ATOM 597 O O . GLY A 1 79 ? 9.148 86.223 86.903 1.00 9.91 79 GLY A O 1
ATOM 598 N N . PHE A 1 80 ? 7.192 85.791 87.947 1.00 8.96 80 PHE A N 1
ATOM 599 C CA . PHE A 1 80 ? 7.694 84.581 88.582 1.00 9.40 80 PHE A CA 1
ATOM 600 C C . PHE A 1 80 ? 8.265 83.554 87.626 1.00 9.57 80 PHE A C 1
ATOM 601 O O . PHE A 1 80 ? 9.365 83.041 87.839 1.00 9.36 80 PHE A O 1
ATOM 609 N N . ASP A 1 81 ? 7.521 83.241 86.572 1.00 9.77 81 ASP A N 1
ATOM 610 C CA . ASP A 1 81 ? 7.986 82.235 85.627 1.00 9.45 81 ASP A CA 1
ATOM 611 C C . ASP A 1 81 ? 9.361 82.605 85.060 1.00 10.09 81 ASP A C 1
ATOM 612 O O . ASP A 1 81 ? 10.263 81.764 84.981 1.00 10.27 81 ASP A O 1
ATOM 617 N N . HIS A 1 82 ? 9.519 83.863 84.659 1.00 10.02 82 HIS A N 1
ATOM 618 C CA . HIS A 1 82 ? 10.785 84.314 84.101 1.00 10.20 82 HIS A CA 1
ATOM 619 C C . HIS A 1 82 ? 11.855 84.329 85.181 1.00 10.17 82 HIS A C 1
ATOM 620 O O . HIS A 1 82 ? 13.000 84.010 84.911 1.00 9.75 82 HIS A O 1
ATOM 627 N N . TYR A 1 83 ? 11.481 84.707 86.405 1.00 10.82 83 TYR A N 1
ATOM 628 C CA . TYR A 1 83 ? 12.428 84.735 87.532 1.00 10.64 83 TYR A CA 1
ATOM 629 C C . TYR A 1 83 ? 13.007 83.336 87.781 1.00 10.83 83 TYR A C 1
ATOM 630 O O . TYR A 1 83 ? 14.211 83.197 88.018 1.00 12.01 83 TYR A O 1
ATOM 639 N N . LEU A 1 84 ? 12.153 82.309 87.740 1.00 11.09 84 LEU A N 1
ATOM 640 C CA . LEU A 1 84 ? 12.584 80.927 87.937 1.00 10.43 84 LEU A CA 1
ATOM 641 C C . LEU A 1 84 ? 13.558 80.532 86.830 1.00 10.99 84 LEU A C 1
ATOM 642 O O . LEU A 1 84 ? 14.498 79.787 87.080 1.00 11.30 84 LEU A O 1
ATOM 647 N N . ASP A 1 85 ? 13.341 81.018 85.604 1.00 10.76 85 ASP A N 1
ATOM 648 C CA . ASP A 1 85 ? 14.272 80.719 84.520 1.00 10.89 85 ASP A CA 1
ATOM 649 C C . ASP A 1 85 ? 15.588 81.431 84.785 1.00 11.36 85 ASP A C 1
ATOM 650 O O . ASP A 1 85 ? 16.660 80.898 84.490 1.00 12.05 85 ASP A O 1
ATOM 655 N N . MET A 1 86 ? 15.527 82.646 85.321 1.00 11.19 86 MET A N 1
ATOM 656 C CA . MET A 1 86 ? 16.773 83.361 85.600 1.00 13.26 86 MET A CA 1
ATOM 657 C C . MET A 1 86 ? 17.595 82.557 86.597 1.00 13.76 86 MET A C 1
ATOM 658 O O . MET A 1 86 ? 18.827 82.484 86.491 1.00 14.22 86 MET A O 1
ATOM 663 N N . ARG A 1 87 ? 16.920 81.950 87.571 1.00 14.07 87 ARG A N 1
ATOM 664 C CA . ARG A 1 87 ? 17.621 81.155 88.561 1.00 14.83 87 ARG A CA 1
ATOM 665 C C . ARG A 1 87 ? 18.248 79.953 87.865 1.00 16.17 87 ARG A C 1
ATOM 666 O O . ARG A 1 87 ? 19.423 79.622 88.115 1.00 16.49 87 ARG A O 1
ATOM 674 N N . MET A 1 88 ? 17.483 79.299 86.987 1.00 16.07 88 MET A N 1
ATOM 675 C CA . MET A 1 88 ? 18.015 78.151 86.258 1.00 15.84 88 MET A CA 1
ATOM 676 C C . MET A 1 88 ? 19.231 78.534 85.410 1.00 15.97 88 MET A C 1
ATOM 677 O O . MET A 1 88 ? 20.222 77.780 85.356 1.00 15.91 88 MET A O 1
ATOM 682 N N . ASP A 1 89 ? 19.172 79.697 84.761 1.00 16.52 89 ASP A N 1
ATOM 683 C CA . ASP A 1 89 ? 20.311 80.160 83.966 1.00 17.01 89 ASP A CA 1
ATOM 684 C C . ASP A 1 89 ? 21.540 80.402 84.836 1.00 18.33 89 ASP A C 1
ATOM 685 O O . ASP A 1 89 ? 22.662 80.026 84.471 1.00 17.49 89 ASP A O 1
ATOM 690 N N . ALA A 1 90 ? 21.323 81.034 85.985 1.00 18.89 90 ALA A N 1
ATOM 691 C CA . ALA A 1 90 ? 22.412 81.308 86.911 1.00 21.01 90 ALA A CA 1
ATOM 692 C C . ALA A 1 90 ? 23.060 79.991 87.347 1.00 22.17 90 ALA A C 1
ATOM 693 O O . ALA A 1 90 ? 24.288 79.873 87.381 1.00 22.11 90 ALA A O 1
ATOM 695 N N . GLU A 1 91 ? 22.231 79.007 87.685 1.00 23.33 91 GLU A N 1
ATOM 696 C CA . GLU A 1 91 ? 22.723 77.713 88.131 1.00 25.24 91 GLU A CA 1
ATOM 697 C C . GLU A 1 91 ? 23.521 77.026 87.024 1.00 25.36 91 GLU A C 1
ATOM 698 O O . GLU A 1 91 ? 24.572 76.449 87.285 1.00 25.89 91 GLU A O 1
ATOM 704 N N . ASP A 1 92 ? 23.034 77.094 85.787 1.00 24.92 92 ASP A N 1
ATOM 705 C CA . ASP A 1 92 ? 23.767 76.504 84.667 1.00 24.83 92 ASP A CA 1
ATOM 706 C C . ASP A 1 92 ? 25.104 77.234 84.451 1.00 25.69 92 ASP A C 1
ATOM 707 O O . ASP A 1 92 ? 26.130 76.594 84.187 1.00 25.96 92 ASP A O 1
ATOM 712 N N . ALA A 1 93 ? 25.082 78.563 84.543 1.00 25.98 93 ALA A N 1
ATOM 713 C CA . ALA A 1 93 ? 26.282 79.369 84.354 1.00 27.13 93 ALA A CA 1
ATOM 714 C C . ALA A 1 93 ? 27.332 78.952 85.372 1.00 28.89 93 ALA A C 1
ATOM 715 O O . ALA A 1 93 ? 28.520 78.844 85.053 1.00 29.31 93 ALA A O 1
ATOM 717 N N . ALA A 1 94 ? 26.898 78.704 86.601 1.00 30.40 94 ALA A N 1
ATOM 718 C CA . ALA A 1 94 ? 27.832 78.293 87.643 1.00 32.43 94 ALA A CA 1
ATOM 719 C C . ALA A 1 94 ? 28.425 76.903 87.349 1.00 34.08 94 ALA A C 1
ATOM 720 O O . ALA A 1 94 ? 29.552 76.614 87.749 1.00 35.05 94 ALA A O 1
ATOM 722 N N . LEU A 1 95 ? 27.675 76.050 86.653 1.00 35.24 95 LEU A N 1
ATOM 723 C CA . LEU A 1 95 ? 28.144 74.704 86.315 1.00 36.51 95 LEU A CA 1
ATOM 724 C C . LEU A 1 95 ? 28.904 74.682 85.003 1.00 36.95 95 LEU A C 1
ATOM 725 O O . LEU A 1 95 ? 29.269 73.618 84.516 1.00 37.35 95 LEU A O 1
ATOM 730 N N . GLY A 1 96 ? 29.125 75.854 84.425 1.00 37.64 96 GLY A N 1
ATOM 731 C CA . GLY A 1 96 ? 29.840 75.930 83.168 1.00 38.79 96 GLY A CA 1
ATOM 732 C C . GLY A 1 96 ? 29.050 75.384 81.994 1.00 39.98 96 GLY A C 1
ATOM 733 O O . GLY A 1 96 ? 29.619 75.120 80.932 1.00 39.99 96 GLY A O 1
ATOM 734 N N . ILE A 1 97 ? 27.743 75.203 82.177 1.00 40.64 97 ILE A N 1
ATOM 735 C CA . ILE A 1 97 ? 26.885 74.693 81.106 1.00 41.27 97 ILE A CA 1
ATOM 736 C C . ILE A 1 97 ? 26.510 75.849 80.200 1.00 42.47 97 ILE A C 1
ATOM 737 O O . ILE A 1 97 ? 25.747 76.734 80.589 1.00 42.99 97 ILE A O 1
ATOM 742 N N . GLU A 1 98 ? 27.049 75.846 78.991 1.00 44.07 98 GLU A N 1
ATOM 743 C CA . GLU A 1 98 ? 26.747 76.902 78.034 1.00 45.33 98 GLU A CA 1
ATOM 744 C C . GLU A 1 98 ? 25.448 76.473 77.329 1.00 44.94 98 GLU A C 1
ATOM 745 O O . GLU A 1 98 ? 25.450 75.473 76.602 1.00 45.87 98 GLU A O 1
ATOM 751 N N . ASN A 1 99 ? 24.341 77.194 77.569 1.00 43.45 99 ASN A N 1
ATOM 752 C CA . ASN A 1 99 ? 23.038 76.882 76.938 1.00 41.70 99 ASN A CA 1
ATOM 753 C C . ASN A 1 99 ? 22.931 77.468 75.518 1.00 40.59 99 ASN A C 1
ATOM 754 O O . ASN A 1 99 ? 22.560 78.646 75.356 1.00 41.12 99 ASN A O 1
ATOM 759 N N . ALA A 1 100 ? 23.231 76.650 74.502 1.00 37.53 100 ALA A N 1
ATOM 760 C CA . ALA A 1 100 ? 23.177 77.105 73.120 1.00 34.51 100 ALA A CA 1
ATOM 761 C C . ALA A 1 100 ? 21.801 77.689 72.801 1.00 31.79 100 ALA A C 1
ATOM 762 O O . ALA A 1 100 ? 21.705 78.839 72.382 1.00 33.03 100 ALA A O 1
ATOM 764 N N . THR A 1 101 ? 20.738 76.910 72.974 1.00 27.20 101 THR A N 1
ATOM 765 C CA . THR A 1 101 ? 19.399 77.438 72.724 1.00 22.43 101 THR A CA 1
ATOM 766 C C . THR A 1 101 ? 18.876 77.841 74.101 1.00 20.33 101 THR A C 1
ATOM 767 O O . THR A 1 101 ? 18.703 76.993 74.960 1.00 19.23 101 THR A O 1
ATOM 771 N N . PRO A 1 102 ? 18.591 79.140 74.306 1.00 18.23 102 PRO A N 1
ATOM 772 C CA . PRO A 1 102 ? 18.093 79.728 75.554 1.00 17.17 102 PRO A CA 1
ATOM 773 C C . PRO A 1 102 ? 16.768 79.137 75.987 1.00 15.89 102 PRO A C 1
ATOM 774 O O . PRO A 1 102 ? 15.897 78.922 75.152 1.00 14.87 102 PRO A O 1
ATOM 778 N N . ARG A 1 103 ? 16.610 78.890 77.285 1.00 14.25 103 ARG A N 1
ATOM 779 C CA . ARG A 1 103 ? 15.341 78.384 77.795 1.00 13.35 103 ARG A CA 1
ATOM 780 C C . ARG A 1 103 ? 14.422 79.582 77.970 1.00 12.61 103 ARG A C 1
ATOM 781 O O . ARG A 1 103 ? 14.885 80.719 78.028 1.00 12.50 103 ARG A O 1
ATOM 789 N N . THR A 1 104 ? 13.119 79.346 78.012 1.00 11.84 104 THR A N 1
ATOM 790 C CA . THR A 1 104 ? 12.214 80.430 78.372 1.00 11.58 104 THR A CA 1
ATOM 791 C C . THR A 1 104 ? 10.963 79.778 78.942 1.00 11.70 104 THR A C 1
ATOM 792 O O . THR A 1 104 ? 10.906 78.551 79.018 1.00 11.64 104 THR A O 1
ATOM 796 N N . ILE A 1 105 ? 9.967 80.559 79.346 1.00 11.29 105 ILE A N 1
ATOM 797 C CA . ILE A 1 105 ? 8.838 79.943 80.037 1.00 11.55 105 ILE A CA 1
ATOM 798 C C . ILE A 1 105 ? 7.942 78.993 79.261 1.00 11.15 105 ILE A C 1
ATOM 799 O O . ILE A 1 105 ? 7.740 79.115 78.051 1.00 10.75 105 ILE A O 1
ATOM 804 N N . GLU A 1 106 ? 7.433 78.014 79.989 1.00 11.10 106 GLU A N 1
ATOM 805 C CA . GLU A 1 106 ? 6.552 77.022 79.426 1.00 10.91 106 GLU A CA 1
ATOM 806 C C . GLU A 1 106 ? 5.181 77.632 79.198 1.00 11.15 106 GLU A C 1
ATOM 807 O O . GLU A 1 106 ? 4.549 77.374 78.182 1.00 11.48 106 GLU A O 1
ATOM 813 N N . GLY A 1 107 ? 4.714 78.451 80.130 1.00 11.28 107 GLY A N 1
ATOM 814 C CA . GLY A 1 107 ? 3.372 78.997 79.976 1.00 11.32 107 GLY A CA 1
ATOM 815 C C . GLY A 1 107 ? 2.422 77.951 80.549 1.00 11.91 107 GLY A C 1
ATOM 816 O O . GLY A 1 107 ? 2.822 76.801 80.758 1.00 11.89 107 GLY A O 1
ATOM 817 N N . PRO A 1 108 ? 1.155 78.297 80.812 1.00 12.21 108 PRO A N 1
ATOM 818 C CA . PRO A 1 108 ? 0.213 77.325 81.382 1.00 12.44 108 PRO A CA 1
ATOM 819 C C . PRO A 1 108 ? -0.669 76.498 80.427 1.00 13.34 108 PRO A C 1
ATOM 820 O O . PRO A 1 108 ? -1.587 75.807 80.881 1.00 12.50 108 PRO A O 1
ATOM 824 N N . LEU A 1 109 ? -0.367 76.525 79.132 1.00 13.48 109 LEU A N 1
ATOM 825 C CA . LEU A 1 109 ? -1.229 75.869 78.149 1.00 13.29 109 LEU A CA 1
ATOM 826 C C . LEU A 1 109 ? -0.763 74.603 77.467 1.00 13.93 109 LEU A C 1
ATOM 827 O O . LEU A 1 109 ? -1.315 74.233 76.426 1.00 13.69 109 LEU A O 1
ATOM 832 N N . TYR A 1 110 ? 0.244 73.933 78.026 1.00 13.68 110 TYR A N 1
ATOM 833 C CA . TYR A 1 110 ? 0.696 72.666 77.467 1.00 14.59 110 TYR A CA 1
ATOM 834 C C . TYR A 1 110 ? -0.388 71.620 77.751 1.00 15.22 110 TYR A C 1
ATOM 835 O O . TYR A 1 110 ? -1.067 71.679 78.779 1.00 15.77 110 TYR A O 1
ATOM 844 N N . VAL A 1 111 ? -0.566 70.683 76.831 1.00 15.68 111 VAL A N 1
ATOM 845 C CA . VAL A 1 111 ? -1.546 69.598 77.011 1.00 16.59 111 VAL A CA 1
ATOM 846 C C . VAL A 1 111 ? -0.814 68.319 76.628 1.00 17.51 111 VAL A C 1
ATOM 847 O O . VAL A 1 111 ? -0.216 68.240 75.546 1.00 17.12 111 VAL A O 1
ATOM 851 N N . ALA A 1 112 ? -0.846 67.326 77.513 1.00 17.70 112 ALA A N 1
ATOM 852 C CA . ALA A 1 112 ? -0.154 66.073 77.241 1.00 18.43 112 ALA A CA 1
ATOM 853 C C . ALA A 1 112 ? -0.986 65.118 76.378 1.00 18.67 112 ALA A C 1
ATOM 854 O O . ALA A 1 112 ? -2.220 65.132 76.455 1.00 18.49 112 ALA A O 1
ATOM 856 N N . GLY A 1 113 ? -0.300 64.325 75.543 1.00 19.31 113 GLY A N 1
ATOM 857 C CA . GLY A 1 113 ? -0.965 63.337 74.701 1.00 20.85 113 GLY A CA 1
ATOM 858 C C . GLY A 1 113 ? -1.240 63.650 73.233 1.00 21.57 113 GLY A C 1
ATOM 859 O O . GLY A 1 113 ? -2.108 63.025 72.614 1.00 21.89 113 GLY A O 1
ATOM 860 N N . ALA A 1 114 ? -0.498 64.587 72.654 1.00 21.73 114 ALA A N 1
ATOM 861 C CA . ALA A 1 114 ? -0.734 64.954 71.264 1.00 21.54 114 ALA A CA 1
ATOM 862 C C . ALA A 1 114 ? -0.297 63.857 70.304 1.00 21.99 114 ALA A C 1
ATOM 863 O O . ALA A 1 114 ? 0.576 63.062 70.623 1.00 21.65 114 ALA A O 1
ATOM 865 N N . PRO A 1 115 ? -0.944 63.766 69.127 1.00 22.78 115 PRO A N 1
ATOM 866 C CA . PRO A 1 115 ? -0.510 62.730 68.194 1.00 23.09 115 PRO A CA 1
ATOM 867 C C . PRO A 1 115 ? 0.984 62.866 67.906 1.00 23.55 115 PRO A C 1
ATOM 868 O O . PRO A 1 115 ? 1.555 63.966 67.945 1.00 22.93 115 PRO A O 1
ATOM 872 N N . GLU A 1 116 ? 1.619 61.737 67.629 1.00 23.22 116 GLU A N 1
ATOM 873 C CA . GLU A 1 116 ? 3.046 61.718 67.368 1.00 24.43 116 GLU A CA 1
ATOM 874 C C . GLU A 1 116 ? 3.390 61.120 65.982 1.00 23.93 116 GLU A C 1
ATOM 875 O O . GLU A 1 116 ? 2.691 60.233 65.496 1.00 23.64 116 GLU A O 1
ATOM 881 N N . SER A 1 117 ? 4.444 61.613 65.339 1.00 22.66 117 SER A N 1
ATOM 882 C CA . SER A 1 117 ? 4.834 61.076 64.038 1.00 22.13 117 SER A CA 1
ATOM 883 C C . SER A 1 117 ? 6.305 61.354 63.810 1.00 21.82 117 SER A C 1
ATOM 884 O O . SER A 1 117 ? 6.903 62.178 64.505 1.00 21.46 117 SER A O 1
ATOM 887 N N . VAL A 1 118 ? 6.895 60.675 62.832 1.00 20.93 118 VAL A N 1
ATOM 888 C CA . VAL A 1 118 ? 8.305 60.868 62.565 1.00 20.18 118 VAL A CA 1
ATOM 889 C C . VAL A 1 118 ? 8.548 61.874 61.464 1.00 19.90 118 VAL A C 1
ATOM 890 O O . VAL A 1 118 ? 7.908 61.811 60.408 1.00 20.01 118 VAL A O 1
ATOM 894 N N . GLY A 1 119 ? 9.469 62.799 61.746 1.00 19.12 119 GLY A N 1
ATOM 895 C CA . GLY A 1 119 ? 9.898 63.824 60.808 1.00 17.50 119 GLY A CA 1
ATOM 896 C C . GLY A 1 119 ? 8.955 64.896 60.287 1.00 17.13 119 GLY A C 1
ATOM 897 O O . GLY A 1 119 ? 9.408 65.998 60.007 1.00 16.88 119 GLY A O 1
ATOM 898 N N . TYR A 1 120 ? 7.665 64.590 60.169 1.00 16.69 120 TYR A N 1
ATOM 899 C CA . TYR A 1 120 ? 6.700 65.524 59.596 1.00 16.50 120 TYR A CA 1
ATOM 900 C C . TYR A 1 120 ? 5.265 65.332 60.085 1.00 16.83 120 TYR A C 1
ATOM 901 O O . TYR A 1 120 ? 4.847 64.229 60.419 1.00 17.24 120 TYR A O 1
ATOM 910 N N . ALA A 1 121 ? 4.510 66.421 60.110 1.00 16.41 121 ALA A N 1
ATOM 911 C CA . ALA A 1 121 ? 3.102 66.385 60.474 1.00 16.54 121 ALA A CA 1
ATOM 912 C C . ALA A 1 121 ? 2.499 67.723 60.134 1.00 16.73 121 ALA A C 1
ATOM 913 O O . ALA A 1 121 ? 3.197 68.742 60.105 1.00 16.53 121 ALA A O 1
ATOM 915 N N . ARG A 1 122 ? 1.214 67.710 59.824 1.00 16.35 122 ARG A N 1
ATOM 916 C CA . ARG A 1 122 ? 0.512 68.956 59.610 1.00 16.70 122 ARG A CA 1
ATOM 917 C C . ARG A 1 122 ? -0.150 69.129 60.991 1.00 17.04 122 ARG A C 1
ATOM 918 O O . ARG A 1 122 ? -0.729 68.187 61.521 1.00 16.43 122 ARG A O 1
ATOM 926 N N . MET A 1 123 ? -0.052 70.313 61.581 1.00 17.53 123 MET A N 1
ATOM 927 C CA . MET A 1 123 ? -0.590 70.531 62.925 1.00 18.39 123 MET A CA 1
ATOM 928 C C . MET A 1 123 ? -2.000 71.063 63.055 1.00 18.97 123 MET A C 1
ATOM 929 O O . MET A 1 123 ? -2.640 70.884 64.092 1.00 18.69 123 MET A O 1
ATOM 934 N N . ASP A 1 124 ? -2.474 71.752 62.030 1.00 19.28 124 ASP A N 1
ATOM 935 C CA . ASP A 1 124 ? -3.789 72.358 62.108 1.00 20.07 124 ASP A CA 1
ATOM 936 C C . ASP A 1 124 ? -4.816 71.600 61.284 1.00 21.56 124 ASP A C 1
ATOM 937 O O . ASP A 1 124 ? -4.463 70.852 60.369 1.00 20.49 124 ASP A O 1
ATOM 942 N N . ASP A 1 125 ? -6.088 71.820 61.617 1.00 23.10 125 ASP A N 1
ATOM 943 C CA . ASP A 1 125 ? -7.201 71.169 60.930 1.00 25.05 125 ASP A CA 1
ATOM 944 C C . ASP A 1 125 ? -7.840 72.087 59.902 1.00 26.36 125 ASP A C 1
ATOM 945 O O . ASP A 1 125 ? -8.959 71.825 59.469 1.00 27.93 125 ASP A O 1
ATOM 950 N N . GLY A 1 126 ? -7.149 73.162 59.527 1.00 26.89 126 GLY A N 1
ATOM 951 C CA . GLY A 1 126 ? -7.690 74.095 58.553 1.00 28.09 126 GLY A CA 1
ATOM 952 C C . GLY A 1 126 ? -9.011 74.746 58.947 1.00 29.13 126 GLY A C 1
ATOM 953 O O . GLY A 1 126 ? -9.722 75.283 58.099 1.00 28.95 126 GLY A O 1
ATOM 954 N N . SER A 1 127 ? -9.341 74.714 60.232 1.00 29.71 127 SER A N 1
ATOM 955 C CA . SER A 1 127 ? -10.578 75.311 60.710 1.00 30.90 127 SER A CA 1
ATOM 956 C C . SER A 1 127 ? -10.483 76.825 60.891 1.00 32.20 127 SER A C 1
ATOM 957 O O . SER A 1 127 ? -11.494 77.477 61.150 1.00 33.01 127 SER A O 1
ATOM 960 N N . ASP A 1 128 ? -9.285 77.394 60.777 1.00 32.82 128 ASP A N 1
ATOM 961 C CA . ASP A 1 128 ? -9.150 78.832 60.959 1.00 33.27 128 ASP A CA 1
ATOM 962 C C . ASP A 1 128 ? -9.321 79.522 59.607 1.00 33.66 128 ASP A C 1
ATOM 963 O O . ASP A 1 128 ? -8.467 79.418 58.728 1.00 33.86 128 ASP A O 1
ATOM 968 N N . PRO A 1 129 ? -10.422 80.271 59.442 1.00 33.86 129 PRO A N 1
ATOM 969 C CA . PRO A 1 129 ? -10.727 80.986 58.205 1.00 33.28 129 PRO A CA 1
ATOM 970 C C . PRO A 1 129 ? -9.617 81.913 57.770 1.00 32.72 129 PRO A C 1
ATOM 971 O O . PRO A 1 129 ? -9.351 82.051 56.583 1.00 33.24 129 PRO A O 1
ATOM 975 N N . ASN A 1 130 ? -8.949 82.541 58.726 1.00 31.83 130 ASN A N 1
ATOM 976 C CA . ASN A 1 130 ? -7.884 83.473 58.376 1.00 30.65 130 ASN A CA 1
ATOM 977 C C . ASN A 1 130 ? -6.491 82.918 58.551 1.00 28.74 130 ASN A C 1
ATOM 978 O O . ASN A 1 130 ? -5.527 83.661 58.509 1.00 28.90 130 ASN A O 1
ATOM 983 N N . GLY A 1 131 ? -6.378 81.611 58.730 1.00 26.98 131 GLY A N 1
ATOM 984 C CA . GLY A 1 131 ? -5.067 81.041 58.920 1.00 25.15 131 GLY A CA 1
ATOM 985 C C . GLY A 1 131 ? -4.201 81.236 57.705 1.00 24.33 131 GLY A C 1
ATOM 986 O O . GLY A 1 131 ? -4.675 81.126 56.580 1.00 24.98 131 GLY A O 1
ATOM 987 N N . HIS A 1 132 ? -2.933 81.549 57.925 1.00 23.25 132 HIS A N 1
ATOM 988 C CA . HIS A 1 132 ? -1.973 81.721 56.839 1.00 21.98 132 HIS A CA 1
ATOM 989 C C . HIS A 1 132 ? -1.004 80.545 56.986 1.00 21.08 132 HIS A C 1
ATOM 990 O O . HIS A 1 132 ? -0.434 80.338 58.054 1.00 20.80 132 HIS A O 1
ATOM 997 N N . THR A 1 133 ? -0.837 79.766 55.923 1.00 19.62 133 THR A N 1
ATOM 998 C CA . THR A 1 133 ? 0.033 78.595 55.960 1.00 18.37 133 THR A CA 1
ATOM 999 C C . THR A 1 133 ? 1.442 78.902 56.395 1.00 17.09 133 THR A C 1
ATOM 1000 O O . THR A 1 133 ? 2.046 79.843 55.911 1.00 17.27 133 THR A O 1
ATOM 1004 N N . LEU A 1 134 ? 1.964 78.074 57.295 1.00 16.60 134 LEU A N 1
ATOM 1005 C CA . LEU A 1 134 ? 3.316 78.229 57.827 1.00 16.15 134 LEU A CA 1
ATOM 1006 C C . LEU A 1 134 ? 4.028 76.884 57.740 1.00 15.91 134 LEU A C 1
ATOM 1007 O O . LEU A 1 134 ? 3.484 75.875 58.194 1.00 15.84 134 LEU A O 1
ATOM 1012 N N . ILE A 1 135 ? 5.224 76.867 57.151 1.00 15.96 135 ILE A N 1
ATOM 1013 C CA . ILE A 1 135 ? 6.044 75.641 57.064 1.00 16.40 135 ILE A CA 1
ATOM 1014 C C . ILE A 1 135 ? 7.149 75.946 58.090 1.00 16.95 135 ILE A C 1
ATOM 1015 O O . ILE A 1 135 ? 7.914 76.897 57.908 1.00 16.56 135 ILE A O 1
ATOM 1020 N N . LEU A 1 136 ? 7.224 75.172 59.168 1.00 16.18 136 LEU A N 1
ATOM 1021 C CA . LEU A 1 136 ? 8.226 75.422 60.205 1.00 15.82 136 LEU A CA 1
ATOM 1022 C C . LEU A 1 136 ? 9.124 74.188 60.243 1.00 15.66 136 LEU A C 1
ATOM 1023 O O . LEU A 1 136 ? 8.651 73.067 60.359 1.00 14.52 136 LEU A O 1
ATOM 1028 N N . HIS A 1 137 ? 10.422 74.394 60.140 1.00 15.93 137 HIS A N 1
ATOM 1029 C CA . HIS A 1 137 ? 11.310 73.254 60.153 1.00 16.83 137 HIS A CA 1
ATOM 1030 C C . HIS A 1 137 ? 12.670 73.614 60.732 1.00 16.52 137 HIS A C 1
ATOM 1031 O O . HIS A 1 137 ? 13.015 74.785 60.894 1.00 16.13 137 HIS A O 1
ATOM 1038 N N . GLY A 1 138 ? 13.432 72.589 61.072 1.00 16.22 138 GLY A N 1
ATOM 1039 C CA . GLY A 1 138 ? 14.739 72.828 61.626 1.00 16.67 138 GLY A CA 1
ATOM 1040 C C . GLY A 1 138 ? 15.427 71.527 61.926 1.00 16.29 138 GLY A C 1
ATOM 1041 O O . GLY A 1 138 ? 14.924 70.456 61.596 1.00 16.06 138 GLY A O 1
ATOM 1042 N N . THR A 1 139 ? 16.586 71.631 62.556 1.00 16.96 139 THR A N 1
ATOM 1043 C CA . THR A 1 139 ? 17.368 70.463 62.913 1.00 17.77 139 THR A CA 1
ATOM 1044 C C . THR A 1 139 ? 17.604 70.494 64.414 1.00 17.80 139 THR A C 1
ATOM 1045 O O . THR A 1 139 ? 17.736 71.567 64.999 1.00 17.37 139 THR A O 1
ATOM 1049 N N . ILE A 1 140 ? 17.635 69.323 65.040 1.00 18.08 140 ILE A N 1
ATOM 1050 C CA . ILE A 1 140 ? 17.926 69.260 66.464 1.00 18.53 140 ILE A CA 1
ATOM 1051 C C . ILE A 1 140 ? 19.379 68.783 66.594 1.00 19.37 140 ILE A C 1
ATOM 1052 O O . ILE A 1 140 ? 19.746 67.771 66.012 1.00 20.33 140 ILE A O 1
ATOM 1057 N N . PHE A 1 141 ? 20.200 69.512 67.344 1.00 20.25 141 PHE A N 1
ATOM 1058 C CA . PHE A 1 141 ? 21.600 69.139 67.553 1.00 20.58 141 PHE A CA 1
ATOM 1059 C C . PHE A 1 141 ? 21.877 68.656 68.969 1.00 20.58 141 PHE A C 1
ATOM 1060 O O . PHE A 1 141 ? 21.350 69.231 69.922 1.00 19.94 141 PHE A O 1
ATOM 1068 N N . ASP A 1 142 ? 22.702 67.613 69.110 1.00 20.73 142 ASP A N 1
ATOM 1069 C CA . ASP A 1 142 ? 23.052 67.115 70.435 1.00 20.92 142 ASP A CA 1
ATOM 1070 C C . ASP A 1 142 ? 24.076 68.041 71.067 1.00 21.83 142 ASP A C 1
ATOM 1071 O O . ASP A 1 142 ? 24.475 69.053 70.469 1.00 21.57 142 ASP A O 1
ATOM 1076 N N . ALA A 1 143 ? 24.506 67.703 72.275 1.00 23.05 143 ALA A N 1
ATOM 1077 C CA . ALA A 1 143 ? 25.453 68.552 72.965 1.00 25.74 143 ALA A CA 1
ATOM 1078 C C . ALA A 1 143 ? 26.780 68.733 72.219 1.00 27.56 143 ALA A C 1
ATOM 1079 O O . ALA A 1 143 ? 27.526 69.670 72.517 1.00 28.93 143 ALA A O 1
ATOM 1081 N N . ASP A 1 144 ? 27.075 67.867 71.246 1.00 28.63 144 ASP A N 1
ATOM 1082 C CA . ASP A 1 144 ? 28.329 67.989 70.496 1.00 29.57 144 ASP A CA 1
ATOM 1083 C C . ASP A 1 144 ? 28.204 68.789 69.204 1.00 29.99 144 ASP A C 1
ATOM 1084 O O . ASP A 1 144 ? 29.203 69.034 68.531 1.00 30.43 144 ASP A O 1
ATOM 1089 N N . GLY A 1 145 ? 26.988 69.192 68.853 1.00 29.12 145 GLY A N 1
ATOM 1090 C CA . GLY A 1 145 ? 26.811 69.945 67.625 1.00 29.11 145 GLY A CA 1
ATOM 1091 C C . GLY A 1 145 ? 26.502 69.034 66.447 1.00 29.35 145 GLY A C 1
ATOM 1092 O O . GLY A 1 145 ? 26.634 69.431 65.282 1.00 29.92 145 GLY A O 1
ATOM 1093 N N . LYS A 1 146 ? 26.078 67.812 66.752 1.00 29.32 146 LYS A N 1
ATOM 1094 C CA . LYS A 1 146 ? 25.750 66.823 65.735 1.00 29.60 146 LYS A CA 1
ATOM 1095 C C . LYS A 1 146 ? 24.237 66.621 65.647 1.00 28.73 146 LYS A C 1
ATOM 1096 O O . LYS A 1 146 ? 23.558 66.584 66.674 1.00 28.23 146 LYS A O 1
ATOM 1102 N N . PRO A 1 147 ? 23.688 66.496 64.420 1.00 27.87 147 PRO A N 1
ATOM 1103 C CA . PRO A 1 147 ? 22.255 66.298 64.206 1.00 26.90 147 PRO A CA 1
ATOM 1104 C C . PRO A 1 147 ? 21.785 65.118 65.027 1.00 26.60 147 PRO A C 1
ATOM 1105 O O . PRO A 1 147 ? 22.429 64.077 65.028 1.00 25.97 147 PRO A O 1
ATOM 1109 N N . LEU A 1 148 ? 20.649 65.270 65.701 1.00 25.76 148 LEU A N 1
ATOM 1110 C CA . LEU A 1 148 ? 20.147 64.227 66.573 1.00 25.82 148 LEU A CA 1
ATOM 1111 C C . LEU A 1 148 ? 18.854 63.550 66.133 1.00 25.98 148 LEU A C 1
ATOM 1112 O O . LEU A 1 148 ? 17.764 64.102 66.307 1.00 25.53 148 LEU A O 1
ATOM 1117 N N . PRO A 1 149 ? 18.949 62.377 65.494 1.00 25.88 149 PRO A N 1
ATOM 1118 C CA . PRO A 1 149 ? 17.705 61.703 65.098 1.00 25.40 149 PRO A CA 1
ATOM 1119 C C . PRO A 1 149 ? 17.029 61.149 66.347 1.00 24.54 149 PRO A C 1
ATOM 1120 O O . PRO A 1 149 ? 17.669 60.956 67.373 1.00 24.45 149 PRO A O 1
ATOM 1124 N N . ASN A 1 150 ? 15.734 60.911 66.265 1.00 24.60 150 ASN A N 1
ATOM 1125 C CA . ASN A 1 150 ? 14.990 60.367 67.385 1.00 25.23 150 ASN A CA 1
ATOM 1126 C C . ASN A 1 150 ? 14.727 61.274 68.579 1.00 24.33 150 ASN A C 1
ATOM 1127 O O . ASN A 1 150 ? 14.257 60.801 69.617 1.00 24.37 150 ASN A O 1
ATOM 1132 N N . ALA A 1 151 ? 15.020 62.565 68.443 1.00 22.39 151 ALA A N 1
ATOM 1133 C CA . ALA A 1 151 ? 14.735 63.514 69.515 1.00 20.94 151 ALA A CA 1
ATOM 1134 C C . ALA A 1 151 ? 13.230 63.765 69.422 1.00 20.17 151 ALA A C 1
ATOM 1135 O O . ALA A 1 151 ? 12.651 63.687 68.333 1.00 20.62 151 ALA A O 1
ATOM 1137 N N . LYS A 1 152 ? 12.568 64.041 70.538 1.00 19.07 152 LYS A N 1
ATOM 1138 C CA . LYS A 1 152 ? 11.125 64.301 70.467 1.00 18.34 152 LYS A CA 1
ATOM 1139 C C . LYS A 1 152 ? 10.884 65.801 70.586 1.00 17.95 152 LYS A C 1
ATOM 1140 O O . LYS A 1 152 ? 11.199 66.413 71.613 1.00 17.74 152 LYS A O 1
ATOM 1146 N N . VAL A 1 153 ? 10.342 66.377 69.521 1.00 16.07 153 VAL A N 1
ATOM 1147 C CA . VAL A 1 153 ? 10.069 67.802 69.467 1.00 14.90 153 VAL A CA 1
ATOM 1148 C C . VAL A 1 153 ? 8.570 68.003 69.669 1.00 14.32 153 VAL A C 1
ATOM 1149 O O . VAL A 1 153 ? 7.771 67.516 68.864 1.00 15.46 153 VAL A O 1
ATOM 1153 N N . GLU A 1 154 ? 8.186 68.688 70.744 1.00 12.51 154 GLU A N 1
ATOM 1154 C CA . GLU A 1 154 ? 6.778 68.962 70.990 1.00 13.42 154 GLU A CA 1
ATOM 1155 C C . GLU A 1 154 ? 6.490 70.437 70.732 1.00 13.30 154 GLU A C 1
ATOM 1156 O O . GLU A 1 154 ? 7.137 71.302 71.301 1.00 14.17 154 GLU A O 1
ATOM 1162 N N . ILE A 1 155 ? 5.506 70.698 69.875 1.00 13.27 155 ILE A N 1
ATOM 1163 C CA . ILE A 1 155 ? 5.138 72.047 69.484 1.00 12.62 155 ILE A CA 1
ATOM 1164 C C . ILE A 1 155 ? 3.666 72.333 69.726 1.00 13.41 155 ILE A C 1
ATOM 1165 O O . ILE A 1 155 ? 2.808 71.487 69.468 1.00 14.41 155 ILE A O 1
ATOM 1170 N N . TRP A 1 156 ? 3.359 73.515 70.240 1.00 12.86 156 TRP A N 1
ATOM 1171 C CA . TRP A 1 156 ? 1.963 73.874 70.430 1.00 12.63 156 TRP A CA 1
ATOM 1172 C C . TRP A 1 156 ? 1.892 75.372 70.270 1.00 12.78 156 TRP A C 1
ATOM 1173 O O . TRP A 1 156 ? 2.848 76.069 70.601 1.00 12.57 156 TRP A O 1
ATOM 1184 N N . HIS A 1 157 ? 0.792 75.868 69.716 1.00 12.75 157 HIS A N 1
ATOM 1185 C CA . HIS A 1 157 ? 0.641 77.308 69.500 1.00 13.35 157 HIS A CA 1
ATOM 1186 C C . HIS A 1 157 ? -0.818 77.695 69.295 1.00 13.36 157 HIS A C 1
ATOM 1187 O O . HIS A 1 157 ? -1.685 76.831 69.192 1.00 13.76 157 HIS A O 1
ATOM 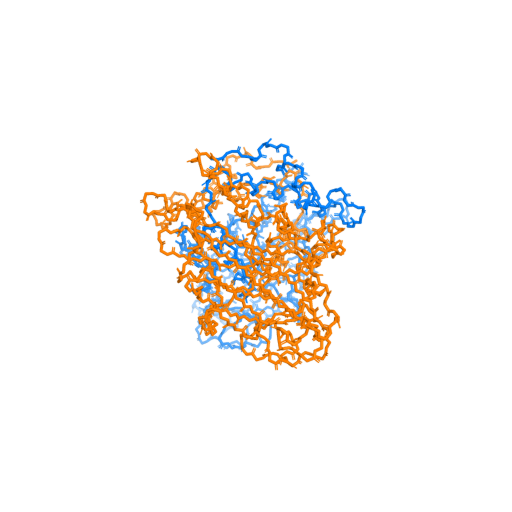1194 N N . ALA A 1 158 ? -1.079 78.997 69.240 1.00 13.95 158 ALA A N 1
ATOM 1195 C CA . ALA A 1 158 ? -2.434 79.524 69.085 1.00 14.76 158 ALA A CA 1
ATOM 1196 C C . ALA A 1 158 ? -2.853 79.721 67.623 1.00 15.10 158 ALA A C 1
ATOM 1197 O O . ALA A 1 158 ? -2.019 79.634 66.719 1.00 14.34 158 ALA A O 1
ATOM 1199 N N . ASN A 1 159 ? -4.146 79.970 67.401 1.00 16.30 159 ASN A N 1
ATOM 1200 C CA . ASN A 1 159 ? -4.628 80.211 66.049 1.00 18.17 159 ASN A CA 1
ATOM 1201 C C . ASN A 1 159 ? -4.583 81.714 65.820 1.00 19.63 159 ASN A C 1
ATOM 1202 O O . ASN A 1 159 ? -3.984 82.428 66.626 1.00 19.87 159 ASN A O 1
ATOM 1207 N N . THR A 1 160 ? -5.212 82.199 64.743 1.00 20.86 160 THR A N 1
ATOM 1208 C CA . THR A 1 160 ? -5.172 83.628 64.420 1.00 21.79 160 THR A CA 1
ATOM 1209 C C . THR A 1 160 ? -5.956 84.513 65.371 1.00 22.93 160 THR A C 1
ATOM 1210 O O . THR A 1 160 ? -5.857 85.742 65.297 1.00 23.41 160 THR A O 1
ATOM 1214 N N . LYS A 1 161 ? -6.735 83.897 66.260 1.00 23.75 161 LYS A N 1
ATOM 1215 C CA . LYS A 1 161 ? -7.506 84.652 67.238 1.00 24.79 161 LYS A CA 1
ATOM 1216 C C . LYS A 1 161 ? -6.821 84.628 68.602 1.00 24.42 161 LYS A C 1
ATOM 1217 O O . LYS A 1 161 ? -7.326 85.196 69.564 1.00 24.22 161 LYS A O 1
ATOM 1223 N N . GLY A 1 162 ? -5.663 83.967 68.670 1.00 23.04 162 GLY A N 1
ATOM 1224 C CA . GLY A 1 162 ? -4.926 83.874 69.918 1.00 22.18 162 GLY A CA 1
ATOM 1225 C C . GLY A 1 162 ? -5.419 82.782 70.861 1.00 22.09 162 GLY A C 1
ATOM 1226 O O . GLY A 1 162 ? -5.075 82.779 72.041 1.00 21.76 162 GLY A O 1
ATOM 1227 N N . PHE A 1 163 ? -6.218 81.847 70.356 1.00 21.32 163 PHE A N 1
ATOM 1228 C CA . PHE A 1 163 ? -6.727 80.759 71.190 1.00 21.32 163 PHE A CA 1
ATOM 1229 C C . PHE A 1 163 ? -6.049 79.421 70.907 1.00 20.14 163 PHE A C 1
ATOM 1230 O O . PHE A 1 163 ? -5.700 79.111 69.763 1.00 18.62 163 PHE A O 1
ATOM 1238 N N . TYR A 1 164 ? -5.889 78.641 71.975 1.00 19.54 164 TYR A N 1
ATOM 1239 C CA . TYR A 1 164 ? -5.283 77.317 71.926 1.00 19.45 164 TYR A CA 1
ATOM 1240 C C . TYR A 1 164 ? -6.365 76.263 72.057 1.00 19.65 164 TYR A C 1
ATOM 1241 O O . TYR A 1 164 ? -7.395 76.503 72.702 1.00 20.32 164 TYR A O 1
ATOM 1250 N N . SER A 1 165 ? -6.128 75.091 71.470 1.00 19.30 165 SER A N 1
ATOM 1251 C CA . SER A 1 165 ? -7.078 74.005 71.605 1.00 19.46 165 SER A CA 1
ATOM 1252 C C . SER A 1 165 ? -7.073 73.625 73.092 1.00 20.25 165 SER A C 1
ATOM 1253 O O . SER A 1 165 ? -6.048 73.774 73.776 1.00 20.25 165 SER A O 1
ATOM 1256 N N . HIS A 1 166 ? -8.229 73.168 73.582 1.00 20.75 166 HIS A N 1
ATOM 1257 C CA . HIS A 1 166 ? -8.427 72.771 74.972 1.00 21.66 166 HIS A CA 1
ATOM 1258 C C . HIS A 1 166 ? -8.573 73.972 75.916 1.00 22.91 166 HIS A C 1
ATOM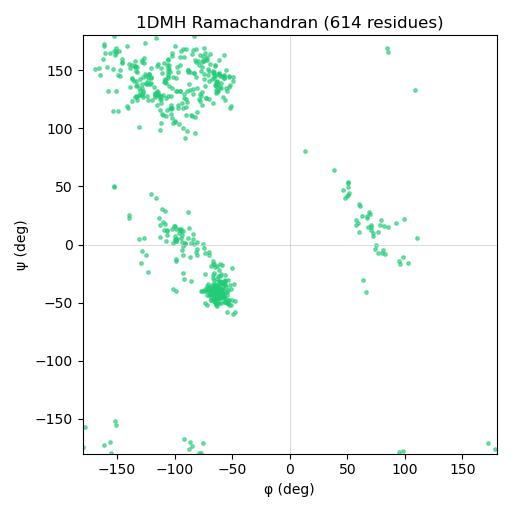 1259 O O . HIS A 1 166 ? -8.888 73.805 77.088 1.00 23.91 166 HIS A O 1
ATOM 1266 N N . PHE A 1 167 ? -8.350 75.182 75.413 1.00 23.60 167 PHE A N 1
ATOM 1267 C CA . PHE A 1 167 ? -8.504 76.395 76.229 1.00 25.29 167 PHE A CA 1
ATOM 1268 C C . PHE A 1 167 ? -9.162 77.480 75.388 1.00 27.49 167 PHE A C 1
ATOM 1269 O O . PHE A 1 167 ? -8.988 78.666 75.660 1.00 27.53 167 PHE A O 1
ATOM 1277 N N . ASP A 1 168 ? -9.914 77.062 74.373 1.00 29.96 168 ASP A N 1
ATOM 1278 C CA . ASP A 1 168 ? -10.585 77.987 73.475 1.00 33.16 168 ASP A CA 1
ATOM 1279 C C . ASP A 1 168 ? -11.916 78.403 74.076 1.00 35.87 168 ASP A C 1
ATOM 1280 O O . ASP A 1 168 ? -12.850 77.600 74.157 1.00 35.95 168 ASP A O 1
ATOM 1285 N N . PRO A 1 169 ? -12.028 79.677 74.487 1.00 38.20 169 PRO A N 1
ATOM 1286 C CA . PRO A 1 169 ? -13.236 80.237 75.095 1.00 40.15 169 PRO A CA 1
ATOM 1287 C C . PRO A 1 169 ? -14.465 80.266 74.191 1.00 41.84 169 PRO A C 1
ATOM 1288 O O . PRO A 1 169 ? -15.594 80.383 74.673 1.00 42.82 169 PRO A O 1
ATOM 1292 N N . THR A 1 170 ? -14.252 80.154 72.886 1.00 43.17 170 THR A N 1
ATOM 1293 C CA . THR A 1 170 ? -15.358 80.229 71.946 1.00 44.26 170 THR A CA 1
ATOM 1294 C C . THR A 1 170 ? -15.934 78.900 71.483 1.00 45.16 170 THR A C 1
ATOM 1295 O O . THR A 1 170 ? -16.698 78.871 70.519 1.00 45.91 170 THR A O 1
ATOM 1299 N N . GLY A 1 171 ? -15.592 77.806 72.157 1.00 45.90 171 GLY A N 1
ATOM 1300 C CA . GLY A 1 171 ? -16.133 76.522 71.738 1.00 47.13 171 GLY A CA 1
ATOM 1301 C C . GLY A 1 171 ? -15.060 75.663 71.111 1.00 47.77 171 GLY A C 1
ATOM 1302 O O . GLY A 1 171 ? -14.375 76.092 70.180 1.00 48.84 171 GLY A O 1
ATOM 1303 N N . GLU A 1 172 ? -14.937 74.417 71.481 1.00 48.16 172 GLU A N 1
ATOM 1304 C CA . GLU A 1 172 ? -13.862 73.476 71.195 1.00 48.43 172 GLU A CA 1
ATOM 1305 C C . GLU A 1 172 ? -13.532 73.452 69.707 1.00 46.58 172 GLU A C 1
ATOM 1306 O O . GLU A 1 172 ? -14.242 73.434 68.703 1.00 47.08 172 GLU A O 1
ATOM 1312 N N . GLN A 1 173 ? -12.147 73.278 69.589 1.00 43.21 173 GLN A N 1
ATOM 1313 C CA . GLN A 1 173 ? -11.436 73.088 68.362 1.00 39.93 173 GLN A CA 1
ATOM 1314 C C . GLN A 1 173 ? -11.271 71.594 68.404 1.00 38.47 173 GLN A C 1
ATOM 1315 O O . GLN A 1 173 ? -11.564 70.957 69.412 1.00 37.88 173 GLN A O 1
ATOM 1321 N N . GLN A 1 174 ? -10.804 71.027 67.311 1.00 37.58 174 GLN A N 1
ATOM 1322 C CA . GLN A 1 174 ? -10.584 69.604 67.282 1.00 36.28 174 GLN A CA 1
ATOM 1323 C C . GLN A 1 174 ? -9.564 69.377 68.392 1.00 34.11 174 GLN A C 1
ATOM 1324 O O . GLN A 1 174 ? -8.705 70.228 68.635 1.00 32.64 174 GLN A O 1
ATOM 1330 N N . ALA A 1 175 ? -9.670 68.252 69.084 1.00 31.67 175 ALA A N 1
ATOM 1331 C CA . ALA A 1 175 ? -8.725 67.963 70.158 1.00 29.69 175 ALA A CA 1
ATOM 1332 C C . ALA A 1 175 ? -7.331 68.006 69.547 1.00 27.54 175 ALA A C 1
ATOM 1333 O O . ALA A 1 175 ? -7.143 67.595 68.403 1.00 26.97 175 ALA A O 1
ATOM 1335 N N . PHE A 1 176 ? -6.370 68.518 70.312 1.00 25.24 176 PHE A N 1
ATOM 1336 C CA . PHE A 1 176 ? -4.971 68.643 69.882 1.00 22.38 176 PHE A CA 1
ATOM 1337 C C . PHE A 1 176 ? -4.717 69.452 68.598 1.00 20.64 176 PHE A C 1
ATOM 1338 O O . PHE A 1 176 ? -3.676 69.294 67.960 1.00 18.78 176 PHE A O 1
ATOM 1346 N N . ASN A 1 177 ? -5.663 70.313 68.225 1.00 18.95 177 ASN A N 1
ATOM 1347 C CA . ASN A 1 177 ? -5.477 71.148 67.052 1.00 18.06 177 ASN A CA 1
ATOM 1348 C C . ASN A 1 177 ? -4.249 72.017 67.379 1.00 17.60 177 ASN A C 1
ATOM 1349 O O . ASN A 1 177 ? -4.160 72.575 68.483 1.00 16.63 177 ASN A O 1
ATOM 1354 N N . MET A 1 178 ? -3.313 72.096 66.426 1.00 17.17 178 MET A N 1
ATOM 1355 C CA . MET A 1 178 ? -2.066 72.864 66.538 1.00 16.35 178 MET A CA 1
ATOM 1356 C C . MET A 1 178 ? -1.163 72.400 67.690 1.00 16.52 178 MET A C 1
ATOM 1357 O O . MET A 1 178 ? -0.457 73.198 68.306 1.00 15.09 178 MET A O 1
ATOM 1362 N N . ARG A 1 179 ? -1.187 71.094 67.965 1.00 15.78 179 ARG A N 1
ATOM 1363 C CA . ARG A 1 179 ? -0.370 70.485 69.011 1.00 16.29 179 ARG A CA 1
ATOM 1364 C C . ARG A 1 179 ? 0.123 69.132 68.461 1.00 16.66 179 ARG A C 1
ATOM 1365 O O . ARG A 1 179 ? -0.691 68.252 68.185 1.00 16.55 179 ARG A O 1
ATOM 1373 N N . ARG A 1 180 ? 1.435 68.958 68.309 1.00 16.50 180 ARG A N 1
ATOM 1374 C CA . ARG A 1 180 ? 1.975 67.694 67.807 1.00 16.19 180 ARG A CA 1
ATOM 1375 C C . ARG A 1 180 ? 3.317 67.346 68.438 1.00 17.23 180 ARG A C 1
ATOM 1376 O O . ARG A 1 180 ? 4.018 68.219 68.968 1.00 17.16 180 ARG A O 1
ATOM 1384 N N . SER A 1 181 ? 3.671 66.062 68.373 1.00 16.46 181 SER A N 1
ATOM 1385 C CA . SER A 1 181 ? 4.973 65.594 68.835 1.00 16.48 181 SER A CA 1
ATOM 1386 C C . SER A 1 181 ? 5.627 65.061 67.582 1.00 16.31 181 SER A C 1
ATOM 1387 O O . SER A 1 181 ? 5.013 64.296 66.844 1.00 16.30 181 SER A O 1
ATOM 1390 N N . ILE A 1 182 ? 6.852 65.479 67.325 1.00 16.77 182 ILE A N 1
ATOM 1391 C CA . ILE A 1 182 ? 7.561 65.007 66.152 1.00 18.49 182 ILE A CA 1
ATOM 1392 C C . ILE A 1 182 ? 8.880 64.381 66.533 1.00 18.45 182 ILE A C 1
ATOM 1393 O O . ILE A 1 182 ? 9.667 64.959 67.271 1.00 18.83 182 ILE A O 1
ATOM 1398 N N . ILE A 1 183 ? 9.093 63.164 66.059 1.00 19.13 183 ILE A N 1
ATOM 1399 C CA . ILE A 1 183 ? 10.336 62.452 66.332 1.00 19.17 183 ILE A CA 1
ATOM 1400 C C . ILE A 1 183 ? 11.236 62.846 65.195 1.00 19.54 183 ILE A C 1
ATOM 1401 O O . ILE A 1 183 ? 10.855 62.682 64.028 1.00 18.57 183 ILE A O 1
ATOM 1406 N N . THR A 1 184 ? 12.412 63.373 65.511 1.00 19.58 184 THR A N 1
ATOM 1407 C CA . THR A 1 184 ? 13.313 63.772 64.449 1.00 20.98 184 THR A CA 1
ATOM 1408 C C . THR A 1 184 ? 13.711 62.562 63.583 1.00 22.03 184 THR A C 1
ATOM 1409 O O . THR A 1 184 ? 13.793 61.426 64.061 1.00 21.31 184 THR A O 1
ATOM 1413 N N . ASP A 1 185 ? 13.918 62.823 62.297 1.00 23.58 185 ASP A N 1
ATOM 1414 C CA . ASP A 1 185 ? 14.284 61.788 61.331 1.00 25.02 185 ASP A CA 1
ATOM 1415 C C . ASP A 1 185 ? 15.797 61.523 61.312 1.00 26.12 185 ASP A C 1
ATOM 1416 O O . ASP A 1 185 ? 16.544 62.075 62.132 1.00 25.50 185 ASP A O 1
ATOM 1421 N N . GLU A 1 186 ? 16.226 60.693 60.353 1.00 27.69 186 GLU A N 1
ATOM 1422 C CA . GLU A 1 186 ? 17.633 60.277 60.156 1.00 29.05 186 GLU A CA 1
ATOM 1423 C C . GLU A 1 186 ? 18.639 61.407 60.115 1.00 28.54 186 GLU A C 1
ATOM 1424 O O . GLU A 1 186 ? 19.831 61.192 60.302 1.00 29.03 186 GLU A O 1
ATOM 1430 N N . ASN A 1 187 ? 18.171 62.617 59.843 1.00 28.19 187 ASN A N 1
ATOM 1431 C CA . ASN A 1 187 ? 19.077 63.742 59.771 1.00 27.97 187 ASN A CA 1
ATOM 1432 C C . ASN A 1 187 ? 18.820 64.711 60.906 1.00 26.04 187 ASN A C 1
ATOM 1433 O O . ASN A 1 187 ? 19.265 65.861 60.848 1.00 25.46 187 ASN A O 1
ATOM 1438 N N . GLY A 1 188 ? 18.112 64.250 61.927 1.00 24.38 188 GLY A N 1
ATOM 1439 C CA . GLY A 1 188 ? 17.835 65.084 63.080 1.00 23.30 188 GLY A CA 1
ATOM 1440 C C . GLY A 1 188 ? 16.909 66.252 62.777 1.00 22.60 188 GLY A C 1
ATOM 1441 O O . GLY A 1 188 ? 16.912 67.261 63.494 1.00 21.63 188 GLY A O 1
ATOM 1442 N N . GLN A 1 189 ? 16.099 66.109 61.730 1.00 20.99 189 GLN A N 1
ATOM 1443 C CA . GLN A 1 189 ? 15.188 67.168 61.340 1.00 20.63 189 GLN A CA 1
ATOM 1444 C C . GLN A 1 189 ? 13.710 66.969 61.685 1.00 18.92 189 GLN A C 1
ATOM 1445 O O . GLN A 1 189 ? 13.228 65.846 61.853 1.00 18.69 189 GLN A O 1
ATOM 1451 N N . TYR A 1 190 ? 13.000 68.083 61.824 1.00 17.28 190 TYR A N 1
ATOM 1452 C CA . TYR A 1 190 ? 11.562 68.059 62.094 1.00 16.39 190 TYR A CA 1
ATOM 1453 C C . TYR A 1 190 ? 10.985 69.065 61.111 1.00 16.00 190 TYR A C 1
ATOM 1454 O O . TYR A 1 190 ? 11.651 70.029 60.721 1.00 15.89 190 TYR A O 1
ATOM 1463 N N . ARG A 1 191 ? 9.768 68.832 60.671 1.00 16.53 191 ARG A N 1
ATOM 1464 C CA . ARG A 1 191 ? 9.160 69.751 59.749 1.00 17.41 191 ARG A CA 1
ATOM 1465 C C . ARG A 1 191 ? 7.674 69.683 59.979 1.00 17.67 191 ARG A C 1
ATOM 1466 O O . ARG A 1 191 ? 7.107 68.593 60.098 1.00 18.28 191 ARG A O 1
ATOM 1474 N N . VAL A 1 192 ? 7.032 70.836 60.100 1.00 16.79 192 VAL A N 1
ATOM 1475 C CA . VAL A 1 192 ? 5.598 70.812 60.285 1.00 16.82 192 VAL A CA 1
ATOM 1476 C C . VAL A 1 192 ? 4.939 71.813 59.400 1.00 16.68 192 VAL A C 1
ATOM 1477 O O . VAL A 1 192 ? 5.551 72.803 59.004 1.00 16.77 192 VAL A O 1
ATOM 1481 N N . ARG A 1 193 ? 3.695 71.520 59.059 1.00 15.76 193 ARG A N 1
ATOM 1482 C CA . ARG A 1 193 ? 2.892 72.450 58.297 1.00 15.76 193 ARG A CA 1
ATOM 1483 C C . ARG A 1 193 ? 1.795 72.885 59.299 1.00 15.43 193 ARG A C 1
ATOM 1484 O O . ARG A 1 193 ? 1.117 72.041 59.898 1.00 15.09 193 ARG A O 1
ATOM 1492 N N . THR A 1 194 ? 1.648 74.192 59.510 1.00 14.96 194 THR A N 1
ATOM 1493 C CA . THR A 1 194 ? 0.632 74.679 60.429 1.00 14.82 194 THR A CA 1
ATOM 1494 C C . THR A 1 194 ? 0.216 76.082 59.946 1.00 16.37 194 THR A C 1
ATOM 1495 O O . THR A 1 194 ? 0.260 76.343 58.737 1.00 15.82 194 THR A O 1
ATOM 1499 N N . ILE A 1 195 ? -0.230 76.960 60.845 1.00 16.64 195 ILE A N 1
ATOM 1500 C CA . ILE A 1 195 ? -0.567 78.326 60.438 1.00 17.22 195 ILE A CA 1
ATOM 1501 C C . ILE A 1 195 ? 0.163 79.304 61.366 1.00 17.30 195 ILE A C 1
ATOM 1502 O O . ILE A 1 195 ? 0.575 78.927 62.469 1.00 17.21 195 ILE A O 1
ATOM 1507 N N . LEU A 1 196 ? 0.339 80.542 60.915 1.00 16.98 196 LEU A N 1
ATOM 1508 C CA . LEU A 1 196 ? 0.988 81.564 61.739 1.00 17.51 196 LEU A CA 1
ATOM 1509 C C . LEU A 1 196 ? 0.070 81.940 62.878 1.00 16.77 196 LEU A C 1
ATOM 1510 O O . LEU A 1 196 ? -1.085 82.285 62.662 1.00 16.65 196 LEU A O 1
ATOM 1515 N N . PRO A 1 197 ? 0.562 81.852 64.114 1.00 16.17 197 PRO A N 1
ATOM 1516 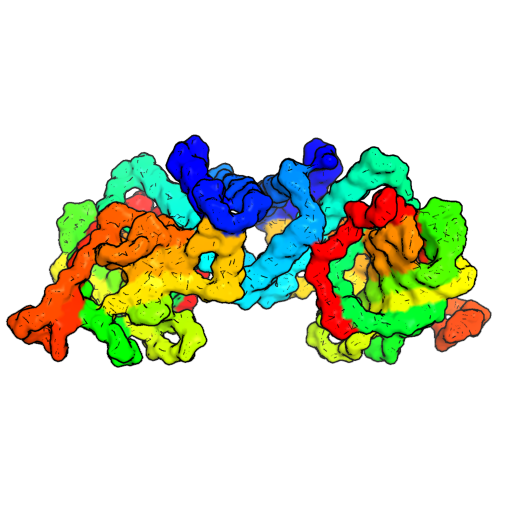C CA . PRO A 1 197 ? -0.285 82.212 65.245 1.00 16.42 197 PRO A CA 1
ATOM 1517 C C . PRO A 1 197 ? -0.361 83.723 65.380 1.00 17.25 197 PRO A C 1
ATOM 1518 O O . PRO A 1 197 ? 0.455 84.454 64.796 1.00 17.40 197 PRO A O 1
ATOM 1522 N N . ALA A 1 198 ? -1.356 84.184 66.131 1.00 18.34 198 ALA A N 1
ATOM 1523 C CA . ALA A 1 198 ? -1.532 85.610 66.414 1.00 19.86 198 ALA A CA 1
ATOM 1524 C C . ALA A 1 198 ? -1.171 85.705 67.891 1.00 20.70 198 ALA A C 1
ATOM 1525 O O . ALA A 1 198 ? -1.249 84.710 68.605 1.00 21.15 198 ALA A O 1
ATOM 1527 N N . GLY A 1 199 ? -0.766 86.881 68.342 1.00 21.81 199 GLY A N 1
ATOM 1528 C CA . GLY A 1 199 ? -0.441 87.046 69.744 1.00 23.37 199 GLY A CA 1
ATOM 1529 C C . GLY A 1 199 ? -1.628 86.672 70.622 1.00 24.67 199 GLY A C 1
ATOM 1530 O O . GLY A 1 199 ? -2.773 86.571 70.158 1.00 25.06 199 GLY A O 1
ATOM 1531 N N . TYR A 1 200 ? -1.346 86.452 71.898 1.00 25.29 200 TYR A N 1
ATOM 1532 C CA . TYR A 1 200 ? -2.351 86.074 72.887 1.00 25.50 200 TYR A CA 1
ATOM 1533 C C . TYR A 1 200 ? -2.626 87.306 73.785 1.00 25.25 200 TYR A C 1
ATOM 1534 O O . TYR A 1 200 ? -1.719 88.113 74.043 1.00 24.90 200 TYR A O 1
ATOM 1543 N N . GLY A 1 201 ? -3.865 87.457 74.252 1.00 23.56 201 GLY A N 1
ATOM 1544 C CA . GLY A 1 201 ? -4.187 88.561 75.144 1.00 21.88 201 GLY A CA 1
ATOM 1545 C C . GLY A 1 201 ? -4.916 87.968 76.331 1.00 21.14 201 GLY A C 1
ATOM 1546 O O . GLY A 1 201 ? -5.677 87.035 76.121 1.00 21.10 201 GLY A O 1
ATOM 1547 N N . CYS A 1 202 ? -4.689 88.458 77.554 1.00 19.83 202 CYS A N 1
ATOM 1548 C CA . CYS A 1 202 ? -5.387 87.920 78.729 1.00 19.63 202 CYS A CA 1
ATOM 1549 C C . CYS A 1 202 ? -6.874 88.231 78.648 1.00 18.99 202 CYS A C 1
ATOM 1550 O O . CYS A 1 202 ? -7.250 89.244 78.075 1.00 18.44 202 CYS A O 1
ATOM 1553 N N . PRO A 1 203 ? -7.732 87.364 79.217 1.00 18.82 203 PRO A N 1
ATOM 1554 C CA . PRO A 1 203 ? -9.179 87.610 79.200 1.00 19.49 203 PRO A CA 1
ATOM 1555 C C . PRO A 1 203 ? -9.353 89.022 79.753 1.00 20.47 203 PRO A C 1
ATOM 1556 O O . PRO A 1 203 ? -9.007 89.299 80.898 1.00 19.77 203 PRO A O 1
ATOM 1560 N N . PRO A 1 204 ? -9.885 89.940 78.937 1.00 22.30 204 PRO A N 1
ATOM 1561 C CA . PRO A 1 204 ? -10.071 91.324 79.372 1.00 22.62 204 PRO A CA 1
ATOM 1562 C C . PRO A 1 204 ? -10.788 91.575 80.680 1.00 23.85 204 PRO A C 1
ATOM 1563 O O . PRO A 1 204 ? -10.410 92.476 81.435 1.00 24.32 204 PRO A O 1
ATOM 1567 N N . GLU A 1 205 ? -11.809 90.789 80.976 1.00 24.28 205 GLU A N 1
ATOM 1568 C CA . GLU A 1 205 ? -12.520 91.000 82.221 1.00 25.61 205 GLU A CA 1
ATOM 1569 C C . GLU A 1 205 ? -12.062 90.055 83.319 1.00 23.67 205 GLU A C 1
ATOM 1570 O O . GLU A 1 205 ? -12.643 90.051 84.403 1.00 23.73 205 GLU A O 1
ATOM 1576 N N . GLY A 1 206 ? -11.033 89.251 83.034 1.00 21.27 206 GLY A N 1
ATOM 1577 C CA . GLY A 1 206 ? -10.522 88.314 84.019 1.00 18.80 206 GLY A CA 1
ATOM 1578 C C . GLY A 1 206 ? -9.693 88.978 85.103 1.00 16.62 206 GLY A C 1
ATOM 1579 O O . GLY A 1 206 ? -9.277 90.130 84.948 1.00 16.37 206 GLY A O 1
ATOM 1580 N N . PRO A 1 207 ? -9.472 88.297 86.240 1.00 16.05 207 PRO A N 1
ATOM 1581 C CA . PRO A 1 207 ? -8.674 88.874 87.330 1.00 15.20 207 PRO A CA 1
ATOM 1582 C C . PRO A 1 207 ? -7.211 89.266 86.974 1.00 14.17 207 PRO A C 1
ATOM 1583 O O . PRO A 1 207 ? -6.664 90.219 87.530 1.00 13.68 207 PRO A O 1
ATOM 1587 N N . THR A 1 208 ? -6.579 88.539 86.062 1.00 13.53 208 THR A N 1
ATOM 1588 C CA . THR A 1 208 ? -5.198 88.868 85.727 1.00 13.50 208 THR A CA 1
ATOM 1589 C C . THR A 1 208 ? -5.164 90.250 85.070 1.00 14.41 208 THR A C 1
ATOM 1590 O O . THR A 1 208 ? -4.383 91.123 85.460 1.00 13.06 208 THR A O 1
ATOM 1594 N N . GLN A 1 209 ? -6.026 90.460 84.084 1.00 14.40 209 GLN A N 1
ATOM 1595 C CA . GLN A 1 209 ? -6.038 91.744 83.422 1.00 15.16 209 GLN A CA 1
ATOM 1596 C C . GLN A 1 209 ? -6.469 92.844 84.378 1.00 15.64 209 GLN A C 1
ATOM 1597 O O . GLN A 1 209 ? -5.955 93.973 84.313 1.00 15.23 209 GLN A O 1
ATOM 1603 N N . GLN A 1 210 ? -7.427 92.543 85.251 1.00 16.24 210 GLN A N 1
ATOM 1604 C CA . GLN A 1 210 ? -7.857 93.532 86.230 1.00 18.32 210 GLN A CA 1
ATOM 1605 C C . GLN A 1 210 ? -6.676 94.003 87.083 1.00 17.45 210 GLN A C 1
ATOM 1606 O O . GLN A 1 210 ? -6.519 95.202 87.305 1.00 17.32 210 GLN A O 1
ATOM 1612 N N . LEU A 1 211 ? -5.847 93.079 87.564 1.00 15.40 211 LEU A N 1
ATOM 1613 C CA . LEU A 1 211 ? -4.708 93.484 88.368 1.00 15.17 211 LEU A CA 1
ATOM 1614 C C . LEU A 1 211 ? -3.702 94.270 87.498 1.00 14.54 211 LEU A C 1
ATOM 1615 O O . LEU A 1 211 ? -3.218 95.338 87.909 1.00 14.81 211 LEU A O 1
ATOM 1620 N N . LEU A 1 212 ? -3.382 93.756 86.309 1.00 13.64 212 LEU A N 1
ATOM 1621 C CA . LEU A 1 212 ? -2.424 94.430 85.427 1.00 13.58 212 LEU A CA 1
ATOM 1622 C C . LEU A 1 212 ? -2.872 95.859 85.145 1.00 14.17 212 LEU A C 1
ATOM 1623 O O . LEU A 1 212 ? -2.042 96.759 85.037 1.00 13.79 212 LEU A O 1
ATOM 1628 N N . ASN A 1 213 ? -4.183 96.073 85.047 1.00 15.18 213 ASN A N 1
ATOM 1629 C CA . ASN A 1 213 ? -4.694 97.413 84.806 1.00 16.31 213 ASN A CA 1
ATOM 1630 C C . ASN A 1 213 ? -4.285 98.338 85.931 1.00 16.81 213 ASN A C 1
ATOM 1631 O O . ASN A 1 213 ? -3.890 99.482 85.675 1.00 17.22 213 ASN A O 1
ATOM 1636 N N . GLN A 1 214 ? -4.371 97.847 87.169 1.00 16.26 214 GLN A N 1
ATOM 1637 C CA . GLN A 1 214 ? -4.012 98.637 88.344 1.00 16.27 214 GLN A CA 1
ATOM 1638 C C . GLN A 1 214 ? -2.525 99.005 88.381 1.00 15.76 214 GLN A C 1
ATOM 1639 O O . GLN A 1 214 ? -2.146 99.922 89.092 1.00 14.99 214 GLN A O 1
ATOM 1645 N N . LEU A 1 215 ? -1.695 98.270 87.633 1.00 14.81 215 LEU A N 1
ATOM 1646 C CA . LEU A 1 215 ? -0.242 98.513 87.537 1.00 14.44 215 LEU A CA 1
ATOM 1647 C C . LEU A 1 215 ? 0.102 99.314 86.265 1.00 13.42 215 LEU A C 1
ATOM 1648 O O . LEU A 1 215 ? 1.268 99.555 85.972 1.00 13.49 215 LEU A O 1
ATOM 1653 N N . GLY A 1 216 ? -0.925 99.697 85.512 1.00 14.12 216 GLY A N 1
ATOM 1654 C CA . GLY A 1 216 ? -0.727 100.448 84.277 1.00 14.66 216 GLY A CA 1
ATOM 1655 C C . GLY A 1 216 ? -0.080 99.606 83.187 1.00 14.94 216 GLY A C 1
ATOM 1656 O O . GLY A 1 216 ? 0.597 100.131 82.305 1.00 15.12 216 GLY A O 1
ATOM 1657 N N . ARG A 1 217 ? -0.304 98.293 83.240 1.00 14.66 217 ARG A N 1
ATOM 1658 C CA . ARG A 1 217 ? 0.286 97.366 82.282 1.00 14.14 217 ARG A CA 1
ATOM 1659 C C . ARG A 1 217 ? -0.731 96.675 81.381 1.00 14.64 217 ARG A C 1
ATOM 1660 O O . ARG A 1 217 ? -1.914 96.542 81.736 1.00 15.54 217 ARG A O 1
ATOM 1668 N N . HIS A 1 218 ? -0.276 96.237 80.209 1.00 14.16 218 HIS A N 1
ATOM 1669 C CA . HIS A 1 218 ? -1.155 95.532 79.280 1.00 14.63 218 HIS A CA 1
ATOM 1670 C C . HIS A 1 218 ? -1.001 94.035 79.522 1.00 14.74 218 HIS A C 1
ATOM 1671 O O . HIS A 1 218 ? -0.053 93.610 80.194 1.00 14.90 218 HIS A O 1
ATOM 1678 N N . GLY A 1 219 ? -1.913 93.237 78.970 1.00 14.20 219 GLY A N 1
ATOM 1679 C CA . GLY A 1 219 ? -1.831 91.803 79.153 1.00 14.80 219 GLY A CA 1
ATOM 1680 C C . GLY A 1 219 ? -1.606 91.048 77.864 1.00 14.74 219 GLY A C 1
ATOM 1681 O O . GLY A 1 219 ? -2.168 89.980 77.679 1.00 14.64 219 GLY A O 1
ATOM 1682 N N . ASN A 1 220 ? -0.759 91.584 76.988 1.00 15.22 220 ASN A N 1
ATOM 1683 C CA . ASN A 1 220 ? -0.484 90.967 75.691 1.00 15.37 220 ASN A CA 1
ATOM 1684 C C . ASN A 1 220 ? 0.830 90.230 75.520 1.00 15.25 220 ASN A C 1
ATOM 1685 O O . ASN A 1 220 ? 1.850 90.596 76.103 1.00 15.45 220 ASN A O 1
ATOM 1690 N N . ARG A 1 221 ? 0.791 89.199 74.678 1.00 14.61 221 ARG A N 1
ATOM 1691 C CA . ARG A 1 221 ? 1.976 88.421 74.341 1.00 14.00 221 ARG A CA 1
ATOM 1692 C C . ARG A 1 221 ? 2.130 88.473 72.826 1.00 13.20 221 ARG A C 1
ATOM 1693 O O . ARG A 1 221 ? 1.135 88.480 72.096 1.00 12.94 221 ARG A O 1
ATOM 1701 N N . PRO A 1 222 ? 3.372 88.578 72.338 1.00 13.32 222 PRO A N 1
ATOM 1702 C CA . PRO A 1 222 ? 3.609 88.603 70.890 1.00 13.12 222 PRO A CA 1
ATOM 1703 C C . PRO A 1 222 ? 3.278 87.197 70.324 1.00 13.56 222 PRO A C 1
ATOM 1704 O O . PRO A 1 222 ? 3.169 86.231 71.090 1.00 14.22 222 PRO A O 1
ATOM 1708 N N . ALA A 1 223 ? 3.100 87.075 69.009 1.00 13.10 223 ALA A N 1
ATOM 1709 C CA . ALA A 1 223 ? 2.825 85.768 68.393 1.00 12.11 223 ALA A CA 1
ATOM 1710 C C . ALA A 1 223 ? 4.061 84.900 68.654 1.00 11.60 223 ALA A C 1
ATOM 1711 O O . ALA A 1 223 ? 5.182 85.330 68.411 1.00 10.84 223 ALA A O 1
ATOM 1713 N N . HIS A 1 224 ? 3.844 83.676 69.138 1.00 11.39 224 HIS A N 1
ATOM 1714 C CA . HIS A 1 224 ? 4.942 82.773 69.481 1.00 11.07 224 HIS A CA 1
ATOM 1715 C C . HIS A 1 224 ? 4.532 81.299 69.340 1.00 11.19 224 HIS A C 1
ATOM 1716 O O . HIS A 1 224 ? 3.341 80.961 69.283 1.00 11.22 224 HIS A O 1
ATOM 1723 N N . ILE A 1 225 ? 5.546 80.439 69.289 1.00 11.88 225 ILE A N 1
ATOM 1724 C CA . ILE A 1 225 ? 5.357 78.993 69.150 1.00 11.70 225 ILE A CA 1
ATOM 1725 C C . ILE A 1 225 ? 6.162 78.310 70.259 1.00 11.42 225 ILE A C 1
ATOM 1726 O O . ILE A 1 225 ? 7.341 78.600 70.434 1.00 12.00 225 ILE A O 1
ATOM 1731 N N . HIS A 1 226 ? 5.517 77.420 71.007 1.00 11.38 226 HIS A N 1
ATOM 1732 C CA . HIS A 1 226 ? 6.160 76.707 72.118 1.00 11.54 226 HIS A CA 1
ATOM 1733 C C . HIS A 1 226 ? 6.872 75.430 71.666 1.00 11.87 226 HIS A C 1
ATOM 1734 O O . HIS A 1 226 ? 6.428 74.768 70.737 1.00 11.56 226 HIS A O 1
ATOM 1741 N N . TYR A 1 227 ? 7.954 75.089 72.362 1.00 11.78 227 TYR A N 1
ATOM 1742 C CA . TYR A 1 227 ? 8.708 73.872 72.111 1.00 12.07 227 TYR A CA 1
ATOM 1743 C C . TYR A 1 227 ? 9.104 73.151 73.406 1.00 13.31 227 TYR A C 1
ATOM 1744 O O . TYR A 1 227 ? 9.444 73.789 74.411 1.00 12.89 227 TYR A O 1
ATOM 1753 N N . PHE A 1 228 ? 9.066 71.819 73.341 1.00 14.04 228 PHE A N 1
ATOM 1754 C CA . PHE A 1 228 ? 9.596 70.918 74.365 1.00 14.01 228 PHE A CA 1
ATOM 1755 C C . PHE A 1 228 ? 10.477 70.061 73.435 1.00 14.87 228 PHE A C 1
ATOM 1756 O O . PHE A 1 228 ? 10.031 69.643 72.364 1.00 14.72 228 PHE A O 1
ATOM 1764 N N . VAL A 1 229 ? 11.733 69.855 73.796 1.00 14.67 229 VAL A N 1
ATOM 1765 C CA . VAL A 1 229 ? 12.571 68.967 73.014 1.00 15.58 229 VAL A CA 1
ATOM 1766 C C . VAL A 1 229 ? 13.247 68.059 74.043 1.00 16.44 229 VAL A C 1
ATOM 1767 O O . VAL A 1 229 ? 13.859 68.533 75.010 1.00 16.57 229 VAL A O 1
ATOM 1771 N N . SER A 1 230 ? 13.092 66.755 73.870 1.00 17.53 230 SER A N 1
ATOM 1772 C CA . SER A 1 230 ? 13.752 65.806 74.759 1.00 18.68 230 SER A CA 1
ATOM 1773 C C . SER A 1 230 ? 14.447 64.701 73.938 1.00 19.51 230 SER A C 1
ATOM 1774 O O . SER A 1 230 ? 14.053 64.406 72.796 1.00 19.71 230 SER A O 1
ATOM 1777 N N . ALA A 1 231 ? 15.496 64.125 74.514 1.00 19.39 231 ALA A N 1
ATOM 1778 C CA . ALA A 1 231 ? 16.270 63.079 73.857 1.00 20.50 231 ALA A CA 1
ATOM 1779 C C . ALA A 1 231 ? 17.146 62.397 74.897 1.00 21.50 231 ALA A C 1
ATOM 1780 O O . ALA A 1 231 ? 17.538 63.022 75.885 1.00 20.69 231 ALA A O 1
ATOM 1782 N N . ASP A 1 232 ? 17.475 61.129 74.671 1.00 21.81 232 ASP A N 1
ATOM 1783 C CA . ASP A 1 232 ? 18.326 60.426 75.614 1.00 22.44 232 ASP A CA 1
ATOM 1784 C C . ASP A 1 232 ? 19.660 61.137 75.816 1.00 21.38 232 ASP A C 1
ATOM 1785 O O . ASP A 1 232 ? 20.196 61.784 74.904 1.00 21.17 232 ASP A O 1
ATOM 1790 N N . GLY A 1 233 ? 20.176 61.053 77.036 1.00 19.84 233 GLY A N 1
ATOM 1791 C CA . GLY A 1 233 ? 21.443 61.691 77.347 1.00 19.29 233 GLY A CA 1
ATOM 1792 C C . GLY A 1 233 ? 21.419 63.208 77.475 1.00 18.54 233 GLY A C 1
ATOM 1793 O O . GLY A 1 233 ? 22.431 63.828 77.817 1.00 18.37 233 GLY A O 1
ATOM 1794 N N . HIS A 1 234 ? 20.275 63.829 77.212 1.00 18.13 234 HIS A N 1
ATOM 1795 C CA . HIS A 1 234 ? 20.204 65.293 77.305 1.00 17.17 234 HIS A CA 1
ATOM 1796 C C . HIS A 1 234 ? 19.081 65.747 78.213 1.00 16.80 234 HIS A C 1
ATOM 1797 O O . HIS A 1 234 ? 18.130 64.987 78.488 1.00 16.03 234 HIS A O 1
ATOM 1804 N N . ARG A 1 235 ? 19.200 66.988 78.673 1.00 16.03 235 ARG A N 1
ATOM 1805 C CA . ARG A 1 235 ? 18.178 67.571 79.538 1.00 16.55 235 ARG A CA 1
ATOM 1806 C C . ARG A 1 235 ? 17.008 68.002 78.654 1.00 15.78 235 ARG A C 1
ATOM 1807 O O . ARG A 1 235 ? 17.178 68.256 77.456 1.00 15.73 235 ARG A O 1
ATOM 1815 N N . LYS A 1 236 ? 15.818 68.067 79.235 1.00 15.85 236 LYS A N 1
ATOM 1816 C CA . LYS A 1 236 ? 14.642 68.472 78.471 1.00 15.61 236 LYS A CA 1
ATOM 1817 C C . LYS A 1 236 ? 14.677 69.996 78.298 1.00 15.99 236 LYS A C 1
ATOM 1818 O O . LYS A 1 236 ? 14.839 70.754 79.275 1.00 16.26 236 LYS A O 1
ATOM 1824 N N . LEU A 1 237 ? 14.548 70.438 77.049 1.00 15.38 237 LEU A N 1
ATOM 1825 C CA . LEU A 1 237 ? 14.600 71.866 76.728 1.00 14.49 237 LEU A CA 1
ATOM 1826 C C . LEU A 1 237 ? 13.191 72.432 76.654 1.00 13.53 237 LEU A C 1
ATOM 1827 O O . LEU A 1 237 ? 12.322 71.852 76.016 1.00 12.99 237 LEU A O 1
ATOM 1832 N N . THR A 1 238 ? 12.962 73.561 77.311 1.00 12.85 238 THR A N 1
ATOM 1833 C CA . THR A 1 238 ? 11.677 74.241 77.236 1.00 11.69 238 THR A CA 1
ATOM 1834 C C . THR A 1 238 ? 12.005 75.610 76.656 1.00 12.64 238 THR A C 1
ATOM 1835 O O . THR A 1 238 ? 12.849 76.322 77.200 1.00 12.40 238 THR A O 1
ATOM 1839 N N . THR A 1 239 ? 11.370 75.990 75.550 1.00 12.17 239 THR A N 1
ATOM 1840 C CA . THR A 1 239 ? 11.671 77.286 74.986 1.00 12.32 239 THR A CA 1
ATOM 1841 C C . THR A 1 239 ? 10.536 77.702 74.050 1.00 12.80 239 THR A C 1
ATOM 1842 O O . THR A 1 239 ? 9.486 77.063 74.008 1.00 10.85 239 THR A O 1
ATOM 1846 N N . GLN A 1 240 ? 10.717 78.797 73.329 1.00 14.31 240 GLN A N 1
ATOM 1847 C CA . GLN A 1 240 ? 9.677 79.202 72.390 1.00 16.68 240 GLN A CA 1
ATOM 1848 C C . GLN A 1 240 ? 10.328 80.135 71.391 1.00 17.26 240 GLN A C 1
ATOM 1849 O O . GLN A 1 240 ? 11.455 80.594 71.617 1.00 17.96 240 GLN A O 1
ATOM 1855 N N . ILE A 1 241 ? 9.658 80.377 70.271 1.00 16.70 241 ILE A N 1
ATOM 1856 C CA . ILE A 1 241 ? 10.187 81.344 69.315 1.00 16.84 241 ILE A CA 1
ATOM 1857 C C . ILE A 1 241 ? 9.138 82.415 69.109 1.00 16.47 241 ILE A C 1
ATOM 1858 O O . ILE A 1 241 ? 7.944 82.152 69.209 1.00 15.17 241 ILE A O 1
ATOM 1863 N N . ASN A 1 242 ? 9.623 83.627 68.878 1.00 16.34 242 ASN A N 1
ATOM 1864 C CA . ASN A 1 242 ? 8.807 84.811 68.661 1.00 18.34 242 ASN A CA 1
ATOM 1865 C C . ASN A 1 242 ? 8.815 85.155 67.192 1.00 18.12 242 ASN A C 1
ATOM 1866 O O . ASN A 1 242 ? 9.871 85.134 66.555 1.00 18.48 242 ASN A O 1
ATOM 1871 N N . VAL A 1 243 ? 7.650 85.482 66.654 1.00 17.75 243 VAL A N 1
ATOM 1872 C CA . VAL A 1 243 ? 7.586 85.855 65.245 1.00 18.58 243 VAL A CA 1
ATOM 1873 C C . VAL A 1 243 ? 8.128 87.292 65.144 1.00 18.84 243 VAL A C 1
ATOM 1874 O O . VAL A 1 243 ? 7.603 88.224 65.776 1.00 18.06 243 VAL A O 1
ATOM 1878 N N . ALA A 1 244 ? 9.194 87.467 64.372 1.00 18.95 244 ALA A N 1
ATOM 1879 C CA . ALA A 1 244 ? 9.790 88.795 64.239 1.00 19.62 244 ALA A CA 1
ATOM 1880 C C . ALA A 1 244 ? 8.783 89.827 63.685 1.00 19.67 244 ALA A C 1
ATOM 1881 O O . ALA A 1 244 ? 7.908 89.509 62.871 1.00 19.12 244 ALA A O 1
ATOM 1883 N N . GLY A 1 245 ? 8.897 91.059 64.167 1.00 20.18 245 GLY A N 1
ATOM 1884 C CA . GLY A 1 245 ? 8.019 92.117 63.702 1.00 21.06 245 GLY A CA 1
ATOM 1885 C C . GLY A 1 245 ? 6.799 92.351 64.565 1.00 22.05 245 GLY A C 1
ATOM 1886 O O . GLY A 1 245 ? 6.138 93.374 64.420 1.00 23.05 245 GLY A O 1
ATOM 1887 N N . ASP A 1 246 ? 6.486 91.421 65.467 1.00 21.07 246 ASP A N 1
ATOM 1888 C CA . ASP A 1 246 ? 5.316 91.579 66.306 1.00 19.99 246 ASP A CA 1
ATOM 1889 C C . ASP A 1 246 ? 5.509 92.817 67.183 1.00 20.64 246 ASP A C 1
ATOM 1890 O O . ASP A 1 246 ? 6.602 93.076 67.667 1.00 21.46 246 ASP A O 1
ATOM 1895 N N . PRO A 1 247 ? 4.443 93.598 67.393 1.00 20.85 247 PRO A N 1
ATOM 1896 C CA . PRO A 1 247 ? 4.436 94.822 68.195 1.00 21.81 247 PRO A CA 1
ATOM 1897 C C . PRO A 1 247 ? 4.835 94.578 69.631 1.00 22.24 247 PRO A C 1
ATOM 1898 O O . PRO A 1 247 ? 5.304 95.485 70.307 1.00 23.32 247 PRO A O 1
ATOM 1902 N N . TYR A 1 248 ? 4.632 93.354 70.101 1.00 22.01 248 TYR A N 1
ATOM 1903 C CA . TYR A 1 248 ? 4.942 93.030 71.477 1.00 21.65 248 TYR A CA 1
ATOM 1904 C C . TYR A 1 248 ? 6.169 92.179 71.674 1.00 21.92 248 TYR A C 1
ATOM 1905 O O . TYR A 1 248 ? 6.410 91.669 72.772 1.00 21.60 248 TYR A O 1
ATOM 1914 N N . THR A 1 249 ? 6.953 92.036 70.609 1.00 21.79 249 THR A N 1
ATOM 1915 C CA . THR A 1 249 ? 8.163 91.245 70.682 1.00 22.24 249 THR A CA 1
ATOM 1916 C C . THR A 1 249 ? 8.990 91.593 71.907 1.00 22.62 249 THR A C 1
ATOM 1917 O O . THR A 1 249 ? 9.404 90.719 72.647 1.00 23.55 249 THR A O 1
ATOM 1921 N N . TYR A 1 250 ? 9.226 92.872 72.137 1.00 23.18 250 TYR A N 1
ATOM 1922 C CA . TYR A 1 250 ? 10.045 93.241 73.279 1.00 24.49 250 TYR A CA 1
ATOM 1923 C C . TYR A 1 250 ? 9.226 93.884 74.382 1.00 23.55 250 TYR A C 1
ATOM 1924 O O . TYR A 1 250 ? 9.733 94.700 75.158 1.00 23.88 250 TYR A O 1
ATOM 1933 N N . ASP A 1 251 ? 7.958 93.504 74.467 1.00 21.65 251 ASP A N 1
ATOM 1934 C CA . ASP A 1 251 ? 7.099 94.079 75.469 1.00 20.00 25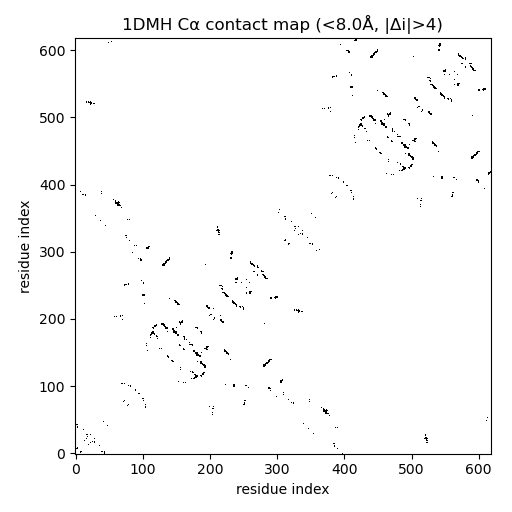1 ASP A CA 1
ATOM 1935 C C . ASP A 1 251 ? 6.024 93.063 75.801 1.00 18.50 251 ASP A C 1
ATOM 1936 O O . ASP A 1 251 ? 4.831 93.353 75.825 1.00 18.59 251 ASP A O 1
ATOM 1941 N N . ASP A 1 252 ? 6.493 91.854 76.055 1.00 16.36 252 ASP A N 1
ATOM 1942 C CA . ASP A 1 252 ? 5.665 90.703 76.396 1.00 14.67 252 ASP A CA 1
ATOM 1943 C C . ASP A 1 252 ? 5.220 90.862 77.865 1.00 13.35 252 ASP A C 1
ATOM 1944 O O . ASP A 1 252 ? 6.056 91.144 78.717 1.00 12.97 252 ASP A O 1
ATOM 1949 N N . PHE A 1 253 ? 3.934 90.693 78.167 1.00 11.87 253 PHE A N 1
ATOM 1950 C CA . PHE A 1 253 ? 3.502 90.843 79.552 1.00 12.35 253 PHE A CA 1
ATOM 1951 C C . PHE A 1 253 ? 4.053 89.702 80.437 1.00 13.03 253 PHE A C 1
ATOM 1952 O O . PHE A 1 253 ? 4.096 89.822 81.663 1.00 12.38 253 PHE A O 1
ATOM 1960 N N . ALA A 1 254 ? 4.475 88.606 79.801 1.00 13.41 254 ALA A N 1
ATOM 1961 C CA . ALA A 1 254 ? 5.028 87.459 80.528 1.00 13.91 254 ALA A CA 1
ATOM 1962 C C . ALA A 1 254 ? 6.555 87.452 80.515 1.00 14.00 254 ALA A C 1
ATOM 1963 O O . ALA A 1 254 ? 7.174 86.490 80.982 1.00 14.40 254 ALA A O 1
ATOM 1965 N N . TYR A 1 255 ? 7.157 88.500 79.956 1.00 13.17 255 TYR A N 1
ATOM 1966 C CA . TYR A 1 255 ? 8.625 88.647 79.929 1.00 13.89 255 TYR A CA 1
ATOM 1967 C C . TYR A 1 255 ? 9.399 87.402 79.461 1.00 14.67 255 TYR A C 1
ATOM 1968 O O . TYR A 1 255 ? 10.467 87.075 79.986 1.00 14.64 255 TYR A O 1
ATOM 1977 N N . ALA A 1 256 ? 8.885 86.726 78.446 1.00 15.09 256 ALA A N 1
ATOM 1978 C CA . ALA A 1 256 ? 9.531 85.512 77.992 1.00 15.64 256 ALA A CA 1
ATOM 1979 C C . ALA A 1 256 ? 10.431 85.654 76.782 1.00 16.49 256 ALA A C 1
ATOM 1980 O O . ALA A 1 256 ? 11.198 84.750 76.480 1.00 16.52 256 ALA A O 1
ATOM 1982 N N . THR A 1 257 ? 10.350 86.763 76.070 1.00 17.96 257 THR A N 1
ATOM 1983 C CA . THR A 1 257 ? 11.181 86.891 74.884 1.00 19.47 257 THR A CA 1
ATOM 1984 C C . THR A 1 257 ? 12.666 87.057 75.212 1.00 20.58 257 THR A C 1
ATOM 1985 O O . THR A 1 257 ? 13.042 87.714 76.188 1.00 21.32 257 THR A O 1
ATOM 1989 N N . ARG A 1 258 ? 13.504 86.409 74.402 1.00 22.03 258 ARG A N 1
ATOM 1990 C CA . ARG A 1 258 ? 14.955 86.431 74.556 1.00 23.73 258 ARG A CA 1
ATOM 1991 C C . ARG A 1 258 ? 15.654 86.546 73.236 1.00 24.50 258 ARG A C 1
ATOM 1992 O O . ARG A 1 258 ? 15.152 86.068 72.222 1.00 23.63 258 ARG A O 1
ATOM 2000 N N . GLU A 1 259 ? 16.845 87.134 73.264 1.00 25.73 259 GLU A N 1
ATOM 2001 C CA . GLU A 1 259 ? 17.644 87.264 72.054 1.00 27.34 259 GLU A CA 1
ATOM 2002 C C . GLU A 1 259 ? 17.998 85.861 71.614 1.00 24.99 259 GLU A C 1
ATOM 2003 O O . GLU A 1 259 ? 18.383 85.025 72.434 1.00 24.19 259 GLU A O 1
ATOM 2009 N N . GLY A 1 260 ? 17.875 85.614 70.321 1.00 23.11 260 GLY A N 1
ATOM 2010 C CA . GLY A 1 260 ? 18.165 84.296 69.820 1.00 21.83 260 GLY A CA 1
ATOM 2011 C C . GLY A 1 260 ? 16.883 83.509 69.655 1.00 20.79 260 GLY A C 1
ATOM 2012 O O . GLY A 1 260 ? 16.906 82.444 69.069 1.00 21.35 260 GLY A O 1
ATOM 2013 N N . LEU A 1 261 ? 15.768 84.011 70.173 1.00 19.53 261 LEU A N 1
ATOM 2014 C CA . LEU A 1 261 ? 14.497 83.299 70.031 1.00 19.24 261 LEU A CA 1
ATOM 2015 C C . LEU A 1 261 ? 13.504 84.053 69.137 1.00 20.23 261 LEU A C 1
ATOM 2016 O O . LEU A 1 261 ? 12.335 83.648 69.013 1.00 21.05 261 LEU A O 1
ATOM 2021 N N . VAL A 1 262 ? 13.961 85.144 68.519 1.00 19.74 262 VAL A N 1
ATOM 2022 C CA . VAL A 1 262 ? 13.106 85.930 67.619 1.00 19.93 262 VAL A CA 1
ATOM 2023 C C . VAL A 1 262 ? 13.430 85.439 66.213 1.00 19.94 262 VAL A C 1
ATOM 2024 O O . VAL A 1 262 ? 14.566 85.541 65.772 1.00 20.03 262 VAL A O 1
ATOM 2028 N N . VAL A 1 263 ? 12.435 84.917 65.512 1.00 19.57 263 VAL A N 1
ATOM 2029 C CA . VAL A 1 263 ? 12.647 84.357 64.184 1.00 20.77 263 VAL A CA 1
ATOM 2030 C C . VAL A 1 263 ? 11.796 85.030 63.090 1.00 21.39 263 VAL A C 1
ATOM 2031 O O . VAL A 1 263 ? 10.614 85.321 63.295 1.00 20.71 263 VAL A O 1
ATOM 2035 N N . ASP A 1 264 ? 12.401 85.277 61.929 1.00 22.99 264 ASP A N 1
ATOM 2036 C CA . ASP A 1 264 ? 11.676 85.889 60.815 1.00 24.92 264 ASP A CA 1
ATOM 2037 C C . ASP A 1 264 ? 10.841 84.856 60.073 1.00 25.55 264 ASP A C 1
ATOM 2038 O O . ASP A 1 264 ? 11.321 83.769 59.760 1.00 25.73 264 ASP A O 1
ATOM 2043 N N . ALA A 1 265 ? 9.600 85.202 59.772 1.00 25.66 265 ALA A N 1
ATOM 2044 C CA . ALA A 1 265 ? 8.741 84.318 58.993 1.00 26.55 265 ALA A CA 1
ATOM 2045 C C . ALA A 1 265 ? 8.817 84.886 57.572 1.00 27.39 265 ALA A C 1
ATOM 2046 O O . ALA A 1 265 ? 8.240 85.936 57.294 1.00 28.07 265 ALA A O 1
ATOM 2048 N N . VAL A 1 266 ? 9.548 84.215 56.695 1.00 27.26 266 VAL A N 1
ATOM 2049 C CA . VAL A 1 266 ? 9.702 84.644 55.310 1.00 28.54 266 VAL A CA 1
ATOM 2050 C C . VAL A 1 266 ? 8.477 84.309 54.459 1.00 29.25 266 VAL A C 1
ATOM 2051 O O . VAL A 1 266 ? 8.007 83.168 54.462 1.00 29.43 266 VAL A O 1
ATOM 2055 N N . GLU A 1 267 ? 7.962 85.292 53.725 1.00 29.90 267 GLU A N 1
ATOM 2056 C CA . GLU A 1 267 ? 6.788 85.072 52.881 1.00 31.15 267 GLU A CA 1
ATOM 2057 C C . GLU A 1 267 ? 7.135 84.666 51.457 1.00 31.46 267 GLU A C 1
ATOM 2058 O O . GLU A 1 267 ? 7.951 85.306 50.792 1.00 31.88 267 GLU A O 1
ATOM 2064 N N . HIS A 1 268 ? 6.509 83.594 50.998 1.00 32.06 268 HIS A N 1
ATOM 2065 C CA . HIS A 1 268 ? 6.730 83.090 49.654 1.00 32.93 268 HIS A CA 1
ATOM 2066 C C . HIS A 1 268 ? 5.447 83.236 48.859 1.00 34.07 268 HIS A C 1
ATOM 2067 O O . HIS A 1 268 ? 4.374 82.864 49.337 1.00 33.50 268 HIS A O 1
ATOM 2074 N N . THR A 1 269 ? 5.555 83.798 47.657 1.00 35.58 269 THR A N 1
ATOM 2075 C CA . THR A 1 269 ? 4.396 83.990 46.789 1.00 37.38 269 THR A CA 1
ATOM 2076 C C . THR A 1 269 ? 4.659 83.451 45.406 1.00 38.32 269 THR A C 1
ATOM 2077 O O . THR A 1 269 ? 3.732 83.257 44.634 1.00 38.93 269 THR A O 1
ATOM 2081 N N . ASP A 1 270 ? 5.921 83.201 45.089 1.00 39.75 270 ASP A N 1
ATOM 2082 C CA . ASP A 1 270 ? 6.243 82.717 43.763 1.00 41.19 270 ASP A CA 1
ATOM 2083 C C . ASP A 1 270 ? 5.833 81.265 43.567 1.00 41.37 270 ASP A C 1
ATOM 2084 O O . ASP A 1 270 ? 6.052 80.410 44.429 1.00 40.51 270 ASP A O 1
ATOM 2089 N N . PRO A 1 271 ? 5.234 80.970 42.407 1.00 41.83 271 PRO A N 1
ATOM 2090 C CA . PRO A 1 271 ? 4.768 79.637 42.035 1.00 42.19 271 PRO A CA 1
ATOM 2091 C C . PRO A 1 271 ? 5.753 78.490 42.236 1.00 42.72 271 PRO A C 1
ATOM 2092 O O . PRO A 1 271 ? 5.340 77.381 42.568 1.00 42.94 271 PRO A O 1
ATOM 2096 N N . GLU A 1 272 ? 7.045 78.733 42.048 1.00 43.24 272 GLU A N 1
ATOM 2097 C CA . GLU A 1 272 ? 8.000 77.650 42.227 1.00 44.10 272 GLU A CA 1
ATOM 2098 C C . GLU A 1 272 ? 8.086 77.196 43.669 1.00 43.09 272 GLU A C 1
ATOM 2099 O O . GLU A 1 272 ? 8.114 75.994 43.942 1.00 43.24 272 GLU A O 1
ATOM 2105 N N . ALA A 1 273 ? 8.119 78.155 44.590 1.00 41.14 273 ALA A N 1
ATOM 2106 C CA . ALA A 1 273 ? 8.202 77.846 46.013 1.00 39.05 273 ALA A CA 1
ATOM 2107 C C . ALA A 1 273 ? 6.950 77.094 46.426 1.00 37.36 273 ALA A C 1
ATOM 2108 O O . ALA A 1 273 ? 7.014 76.039 47.052 1.00 36.54 273 ALA A O 1
ATOM 2110 N N . ILE A 1 274 ? 5.812 77.659 46.054 1.00 36.20 274 ILE A N 1
ATOM 2111 C CA . ILE A 1 274 ? 4.511 77.093 46.364 1.00 35.61 274 ILE A CA 1
ATOM 2112 C C . ILE A 1 274 ? 4.413 75.648 45.924 1.00 36.60 274 ILE A C 1
ATOM 2113 O O . ILE A 1 274 ? 4.078 74.760 46.700 1.00 35.63 274 ILE A O 1
ATOM 2118 N N . LYS A 1 275 ? 4.739 75.413 44.668 1.00 38.46 275 LYS A N 1
ATOM 2119 C CA . LYS A 1 275 ? 4.668 74.076 44.096 1.00 40.38 275 LYS A CA 1
ATOM 2120 C C . LYS A 1 275 ? 5.646 73.095 44.734 1.00 40.48 275 LYS A C 1
ATOM 2121 O O . LYS A 1 275 ? 5.318 71.929 44.924 1.00 40.87 275 LYS A O 1
ATOM 2127 N N . ALA A 1 276 ? 6.838 73.573 45.069 1.00 40.72 276 ALA A N 1
ATOM 2128 C CA . ALA A 1 276 ? 7.868 72.728 45.660 1.00 41.38 276 ALA A CA 1
ATOM 2129 C C . ALA A 1 276 ? 7.489 72.199 47.038 1.00 42.15 276 ALA A C 1
ATOM 2130 O O . ALA A 1 276 ? 7.660 71.018 47.316 1.00 42.75 276 ALA A O 1
ATOM 2132 N N . ASN A 1 277 ? 6.987 73.081 47.898 1.00 42.53 277 ASN A N 1
ATOM 2133 C CA . ASN A 1 277 ? 6.580 72.719 49.261 1.00 42.81 277 ASN A CA 1
ATOM 2134 C C . ASN A 1 277 ? 5.168 72.165 49.235 1.00 42.84 277 ASN A C 1
ATOM 2135 O O . ASN A 1 277 ? 4.558 71.928 50.269 1.00 42.51 277 ASN A O 1
ATOM 2140 N N . ASP A 1 278 ? 4.676 71.953 48.022 1.00 43.50 278 ASP A N 1
ATOM 2141 C CA . ASP A 1 278 ? 3.335 71.460 47.764 1.00 43.90 278 ASP A CA 1
ATOM 2142 C C . ASP A 1 278 ? 2.245 71.997 48.686 1.00 42.46 278 ASP A C 1
ATOM 2143 O O . ASP A 1 278 ? 1.623 71.267 49.445 1.00 42.63 278 ASP A O 1
ATOM 2148 N N . VAL A 1 279 ? 2.028 73.302 48.608 1.00 40.55 279 VAL A N 1
ATOM 2149 C CA . VAL A 1 279 ? 0.969 73.944 49.364 1.00 38.82 279 VAL A CA 1
ATOM 2150 C C . VAL A 1 279 ? 0.032 74.492 48.298 1.00 38.22 279 VAL A C 1
ATOM 2151 O O . VAL A 1 279 ? 0.321 74.381 47.104 1.00 38.07 279 VAL A O 1
ATOM 2155 N N . GLU A 1 280 ? -1.074 75.093 48.718 1.00 37.63 280 GLU A N 1
ATOM 2156 C CA . GLU A 1 280 ? -2.081 75.590 47.779 1.00 36.87 280 GLU A CA 1
ATOM 2157 C C . GLU A 1 280 ? -2.059 77.081 47.467 1.00 35.26 280 GLU A C 1
ATOM 2158 O O . GLU A 1 280 ? -2.965 77.584 46.802 1.00 35.49 280 GLU A O 1
ATOM 2164 N N . GLY A 1 281 ? -1.045 77.794 47.946 1.00 33.10 281 GLY A N 1
ATOM 2165 C CA . GLY A 1 281 ? -0.973 79.223 47.697 1.00 30.64 281 GLY A CA 1
ATOM 2166 C C . GLY A 1 281 ? 0.160 79.824 48.494 1.00 28.84 281 GLY A C 1
ATOM 2167 O O . GLY A 1 281 ? 0.941 79.081 49.056 1.00 27.99 281 GLY A O 1
ATOM 2168 N N . PRO A 1 282 ? 0.287 81.158 48.559 1.00 27.99 282 PRO A N 1
ATOM 2169 C CA . PRO A 1 282 ? 1.364 81.797 49.319 1.00 26.64 282 PRO A CA 1
ATOM 2170 C C . PRO A 1 282 ? 1.428 81.293 50.768 1.00 25.39 282 PRO A C 1
ATOM 2171 O O . PRO A 1 282 ? 0.397 80.993 51.385 1.00 25.17 282 PRO A O 1
ATOM 2175 N N . PHE A 1 283 ? 2.639 81.194 51.302 1.00 23.07 283 PHE A N 1
ATOM 2176 C CA . PHE A 1 283 ? 2.819 80.686 52.656 1.00 22.31 283 PHE A CA 1
ATOM 2177 C C . PHE A 1 283 ? 4.033 81.349 53.299 1.00 22.17 283 PHE A C 1
ATOM 2178 O O . PHE A 1 283 ? 4.843 81.992 52.612 1.00 22.11 283 PHE A O 1
ATOM 2186 N N . ALA A 1 284 ? 4.152 81.195 54.618 1.00 20.80 284 ALA A N 1
ATOM 2187 C CA . ALA A 1 284 ? 5.287 81.735 55.355 1.00 19.56 284 ALA A CA 1
ATOM 2188 C C . ALA A 1 284 ? 6.218 80.558 55.733 1.00 19.36 284 ALA A C 1
ATOM 2189 O O . ALA A 1 284 ? 5.773 79.415 55.921 1.00 17.76 284 ALA A O 1
ATOM 2191 N N . GLU A 1 285 ? 7.515 80.833 55.812 1.00 19.31 285 GLU A N 1
ATOM 2192 C CA . GLU A 1 285 ? 8.474 79.808 56.208 1.00 19.88 285 GLU A CA 1
ATOM 2193 C C . GLU A 1 285 ? 9.367 80.312 57.351 1.00 19.67 285 GLU A C 1
ATOM 2194 O O . GLU A 1 285 ? 9.860 81.453 57.315 1.00 18.85 285 GLU A O 1
ATOM 2200 N N . MET A 1 286 ? 9.548 79.465 58.364 1.00 19.16 286 MET A N 1
ATOM 2201 C CA . MET A 1 286 ? 10.411 79.759 59.511 1.00 19.17 286 MET A CA 1
ATOM 2202 C C . MET A 1 286 ? 11.312 78.548 59.712 1.00 18.53 286 MET A C 1
ATOM 2203 O O . MET A 1 286 ? 10.863 77.409 59.643 1.00 18.18 286 MET A O 1
ATOM 2208 N N . VAL A 1 287 ? 12.597 78.802 59.915 1.00 17.99 287 VAL A N 1
ATOM 2209 C CA . VAL A 1 287 ? 13.563 77.745 60.153 1.00 18.30 287 VAL A CA 1
ATOM 2210 C C . VAL A 1 287 ? 14.053 77.989 61.582 1.00 17.95 287 VAL A C 1
ATOM 2211 O O . VAL A 1 287 ? 14.369 79.119 61.934 1.00 17.84 287 VAL A O 1
ATOM 2215 N N . PHE A 1 288 ? 14.089 76.964 62.419 1.00 17.60 288 PHE A N 1
ATOM 2216 C CA . PHE A 1 288 ? 14.593 77.169 63.773 1.00 17.87 288 PHE A CA 1
ATOM 2217 C C . PHE A 1 288 ? 15.240 75.885 64.246 1.00 17.39 288 PHE A C 1
ATOM 2218 O O . PHE A 1 288 ? 14.573 74.859 64.365 1.00 17.36 288 PHE A O 1
ATOM 2226 N N . ASP A 1 289 ? 16.553 75.941 64.466 1.00 18.14 289 ASP A N 1
ATOM 2227 C CA . ASP A 1 289 ? 17.309 74.781 64.950 1.00 18.42 289 ASP A CA 1
ATOM 2228 C C . ASP A 1 289 ? 17.454 74.917 66.448 1.00 17.95 289 ASP A C 1
ATOM 2229 O O . ASP A 1 289 ? 17.550 76.037 66.974 1.00 17.62 289 ASP A O 1
ATOM 2234 N N . LEU A 1 290 ? 17.486 73.777 67.128 1.00 18.02 290 LEU A N 1
ATOM 2235 C CA . LEU A 1 290 ? 17.649 73.764 68.575 1.00 18.01 290 LEU A CA 1
ATOM 2236 C C . LEU A 1 290 ? 18.831 72.890 68.939 1.00 18.11 290 LEU A C 1
ATOM 2237 O O . LEU A 1 290 ? 19.022 71.829 68.353 1.00 17.49 290 LEU A O 1
ATOM 2242 N N . LYS A 1 291 ? 19.626 73.351 69.902 1.00 19.06 291 LYS A N 1
ATOM 2243 C CA . LYS A 1 291 ? 20.793 72.601 70.366 1.00 19.85 291 LYS A CA 1
ATOM 2244 C C . LYS A 1 291 ? 20.554 72.262 71.833 1.00 18.96 291 LYS A C 1
ATOM 2245 O O . LYS A 1 291 ? 20.215 73.141 72.644 1.00 18.09 291 LYS A O 1
ATOM 2251 N N . LEU A 1 292 ? 20.727 70.984 72.156 1.00 18.42 292 LEU A N 1
ATOM 2252 C CA . LEU A 1 292 ? 20.492 70.473 73.506 1.00 19.12 292 LEU A CA 1
ATOM 2253 C C . LEU A 1 292 ? 21.734 70.387 74.415 1.00 19.30 292 LEU A C 1
ATOM 2254 O O . LEU A 1 292 ? 22.872 70.416 73.947 1.00 19.90 292 LEU A O 1
ATOM 2259 N N . THR A 1 293 ? 21.500 70.301 75.720 1.00 19.45 293 THR A N 1
ATOM 2260 C CA . THR A 1 293 ? 22.591 70.173 76.674 1.00 20.25 293 THR A CA 1
ATOM 2261 C C . THR A 1 293 ? 22.533 68.770 77.297 1.00 21.31 293 THR A C 1
ATOM 2262 O O . THR A 1 293 ? 21.466 68.140 77.387 1.00 20.52 293 THR A O 1
ATOM 2266 N N . ARG A 1 294 ? 23.703 68.281 77.703 1.00 23.07 294 ARG A N 1
ATOM 2267 C CA . ARG A 1 294 ? 23.834 66.965 78.314 1.00 25.40 294 ARG A CA 1
ATOM 2268 C C . ARG A 1 294 ? 23.351 66.954 79.757 1.00 25.26 294 ARG A C 1
ATOM 2269 O O . ARG A 1 294 ? 23.326 67.995 80.428 1.00 24.85 294 ARG A O 1
ATOM 2277 N N . LEU A 1 295 ? 22.996 65.761 80.227 1.00 25.49 295 LEU A N 1
ATOM 2278 C CA . LEU A 1 295 ? 22.553 65.561 81.600 1.00 26.20 295 LEU A CA 1
ATOM 2279 C C . LEU A 1 295 ? 23.713 65.954 82.515 1.00 27.34 295 LEU A C 1
ATOM 2280 O O . LEU A 1 295 ? 24.865 65.994 82.085 1.00 26.86 295 LEU A O 1
ATOM 2285 N N . VAL A 1 296 ? 23.401 66.257 83.770 1.00 28.71 296 VAL A N 1
ATOM 2286 C CA . VAL A 1 296 ? 24.421 66.656 84.726 1.00 30.80 296 VAL A CA 1
ATOM 2287 C C . VAL A 1 296 ? 24.528 65.513 85.725 1.00 31.57 296 VAL A C 1
ATOM 2288 O O . VAL A 1 296 ? 23.592 65.243 86.477 1.00 31.34 296 VAL A O 1
ATOM 2292 N N . ASP A 1 297 ? 25.672 64.835 85.693 1.00 32.97 297 ASP A N 1
ATOM 2293 C CA . ASP A 1 297 ? 25.935 63.674 86.538 1.00 34.20 297 ASP A CA 1
ATOM 2294 C C . ASP A 1 297 ? 24.787 62.675 86.431 1.00 32.90 297 ASP A C 1
ATOM 2295 O O . ASP A 1 297 ? 24.245 62.198 87.440 1.00 32.85 297 ASP A O 1
ATOM 2300 N N . GLY A 1 298 ? 24.428 62.379 85.181 1.00 30.76 298 GLY A N 1
ATOM 2301 C CA . GLY A 1 298 ? 23.374 61.435 84.892 1.00 28.55 298 GLY A CA 1
ATOM 2302 C C . GLY A 1 298 ? 21.961 61.881 85.175 1.00 27.45 298 GLY A C 1
ATOM 2303 O O . GLY A 1 298 ? 21.045 61.080 85.072 1.00 27.74 298 GLY A O 1
ATOM 2304 N N . VAL A 1 299 ? 21.757 63.141 85.532 1.00 26.24 299 VAL A N 1
ATOM 2305 C CA . VAL A 1 299 ? 20.397 63.602 85.821 1.00 25.20 299 VAL A CA 1
ATOM 2306 C C . VAL A 1 299 ? 20.039 64.943 85.187 1.00 23.08 299 VAL A C 1
ATOM 2307 O O . VAL A 1 299 ? 20.910 65.783 84.920 1.00 21.61 299 VAL A O 1
ATOM 2311 N N . ASP A 1 300 ? 18.741 65.124 84.951 1.00 22.31 300 ASP A N 1
ATOM 2312 C CA . ASP A 1 300 ? 18.229 66.373 84.386 1.00 21.59 300 ASP A CA 1
ATOM 2313 C C . ASP A 1 300 ? 17.937 67.265 85.584 1.00 21.33 300 ASP A C 1
ATOM 2314 O O . ASP A 1 300 ? 16.879 67.147 86.209 1.00 20.52 300 ASP A O 1
ATOM 2319 N N . ASN A 1 301 ? 18.874 68.156 85.894 1.00 21.71 301 ASN A N 1
ATOM 2320 C CA . ASN A 1 301 ? 18.734 69.018 87.059 1.00 22.21 301 ASN A CA 1
ATOM 2321 C C . ASN A 1 301 ? 17.733 70.166 86.922 1.00 22.04 301 ASN A C 1
ATOM 2322 O O . ASN A 1 301 ? 17.485 70.891 87.889 1.00 22.52 301 ASN A O 1
ATOM 2327 N N . GLN A 1 302 ? 17.126 70.314 85.752 1.00 20.18 302 GLN A N 1
ATOM 2328 C CA . GLN A 1 302 ? 16.204 71.421 85.574 1.00 19.45 302 GLN A CA 1
ATOM 2329 C C . GLN A 1 302 ? 14.790 71.076 85.070 1.00 19.21 302 GLN A C 1
ATOM 2330 O O . GLN A 1 302 ? 13.993 71.977 84.827 1.00 18.55 302 GLN A O 1
ATOM 2336 N N . VAL A 1 303 ? 14.458 69.790 84.935 1.00 18.57 303 VAL A N 1
ATOM 2337 C CA . VAL A 1 303 ? 13.115 69.445 84.475 1.00 19.01 303 VAL A CA 1
ATOM 2338 C C . VAL A 1 303 ? 12.124 69.906 85.524 1.00 18.14 303 VAL A C 1
ATOM 2339 O O . VAL A 1 303 ? 12.381 69.812 86.728 1.00 18.10 303 VAL A O 1
ATOM 2343 N N . VAL A 1 304 ? 10.965 70.341 85.063 1.00 17.05 304 VAL A N 1
ATOM 2344 C CA . VAL A 1 304 ? 9.942 70.770 85.985 1.00 16.17 304 VAL A CA 1
ATOM 2345 C C . VAL A 1 304 ? 8.730 69.859 85.931 1.00 16.49 304 VAL A C 1
ATOM 2346 O O . VAL A 1 304 ? 8.199 69.545 84.858 1.00 16.35 304 VAL A O 1
ATOM 2350 N N . ASP A 1 305 ? 8.321 69.402 87.106 1.00 17.11 305 ASP A N 1
ATOM 2351 C CA . ASP A 1 305 ? 7.136 68.576 87.233 1.00 18.07 305 ASP A CA 1
ATOM 2352 C C . ASP A 1 305 ? 6.072 69.527 87.761 1.00 17.39 305 ASP A C 1
ATOM 2353 O O . ASP A 1 305 ? 6.139 69.964 88.907 1.00 18.16 305 ASP A O 1
ATOM 2358 N N . ARG A 1 306 ? 5.110 69.875 86.928 1.00 16.77 306 ARG A N 1
ATOM 2359 C CA . ARG A 1 306 ? 4.042 70.755 87.361 1.00 15.92 306 ARG A CA 1
ATOM 2360 C C . ARG A 1 306 ? 2.756 70.220 86.767 1.00 16.21 306 ARG A C 1
ATOM 2361 O O . ARG A 1 306 ? 2.773 69.517 85.761 1.00 16.35 306 ARG A O 1
ATOM 2369 N N . PRO A 1 307 ? 1.618 70.531 87.399 1.00 16.63 307 PRO A N 1
ATOM 2370 C CA . PRO A 1 307 ? 0.318 70.080 86.914 1.00 17.44 307 PRO A CA 1
ATOM 2371 C C . PRO A 1 307 ? 0.101 70.538 85.451 1.00 18.49 307 PRO A C 1
ATOM 2372 O O . PRO A 1 307 ? 0.202 71.724 85.135 1.00 18.31 307 PRO A O 1
ATOM 2376 N N . ARG A 1 308 ? -0.179 69.593 84.560 1.00 18.61 308 ARG A N 1
ATOM 2377 C CA . ARG A 1 308 ? -0.413 69.911 83.150 1.00 19.80 308 ARG A CA 1
ATOM 2378 C C . ARG A 1 308 ? -1.639 69.127 82.696 1.00 21.03 308 ARG A C 1
ATOM 2379 O O . ARG A 1 308 ? -1.811 67.982 83.094 1.00 20.67 308 ARG A O 1
ATOM 2387 N N . LEU A 1 309 ? -2.491 69.739 81.879 1.00 22.03 309 LEU A N 1
ATOM 2388 C CA . LEU A 1 309 ? -3.677 69.053 81.395 1.00 24.47 309 LEU A CA 1
ATOM 2389 C C . LEU A 1 309 ? -3.242 67.858 80.516 1.00 26.32 309 LEU A C 1
ATOM 2390 O O . LEU A 1 309 ? -2.299 67.948 79.715 1.00 26.05 309 LEU A O 1
ATOM 2395 N N . ALA A 1 310 ? -3.901 66.718 80.697 1.00 28.49 310 ALA A N 1
ATOM 2396 C CA . ALA A 1 310 ? -3.605 65.545 79.872 1.00 30.74 310 ALA A CA 1
ATOM 2397 C C . ALA A 1 310 ? -4.925 65.097 79.243 1.00 32.31 310 ALA A C 1
ATOM 2398 O O . ALA A 1 310 ? -5.991 65.225 79.840 1.00 32.39 310 ALA A O 1
ATOM 2400 N N . VAL A 1 311 ? -4.857 64.605 78.018 1.00 34.35 311 VAL A N 1
ATOM 2401 C CA . VAL A 1 311 ? -6.054 64.165 77.316 1.00 36.28 311 VAL A CA 1
ATOM 2402 C C . VAL A 1 311 ? -5.704 62.876 76.572 1.00 37.43 311 VAL A C 1
ATOM 2403 O O . VAL A 1 311 ? -4.495 62.557 76.477 1.00 38.25 311 VAL A O 1
ATOM 2408 N N . VAL B 1 3 ? 24.446 79.939 94.426 1.00 30.71 3 VAL B N 1
ATOM 2409 C CA . VAL B 1 3 ? 23.705 80.715 93.366 1.00 30.76 3 VAL B CA 1
ATOM 2410 C C . VAL B 1 3 ? 22.650 81.665 93.966 1.00 28.82 3 VAL B C 1
ATOM 2411 O O . VAL B 1 3 ? 21.611 81.232 94.451 1.00 29.44 3 VAL B O 1
ATOM 2415 N N . LYS B 1 4 ? 22.927 82.963 93.917 1.00 26.38 4 LYS B N 1
ATOM 2416 C CA . LYS B 1 4 ? 22.027 83.965 94.475 1.00 24.37 4 LYS B CA 1
ATOM 2417 C C . LYS B 1 4 ? 21.904 85.139 93.521 1.00 22.44 4 LYS B C 1
ATOM 2418 O O . LYS B 1 4 ? 22.910 85.762 93.183 1.00 22.83 4 LYS B O 1
ATOM 2424 N N . ILE B 1 5 ? 20.689 85.472 93.102 1.00 19.25 5 ILE B N 1
ATOM 2425 C CA . ILE B 1 5 ? 20.536 86.583 92.169 1.00 17.09 5 ILE B CA 1
ATOM 2426 C C . ILE B 1 5 ? 19.569 87.691 92.618 1.00 16.27 5 ILE B C 1
ATOM 2427 O O . ILE B 1 5 ? 19.503 88.752 91.995 1.00 14.33 5 ILE B O 1
ATOM 2432 N N . PHE B 1 6 ? 18.833 87.462 93.702 1.00 15.61 6 PHE B N 1
ATOM 2433 C CA . PHE B 1 6 ? 17.866 88.463 94.137 1.00 16.16 6 PHE B CA 1
ATOM 2434 C C . PHE B 1 6 ? 18.409 89.899 94.259 1.00 16.70 6 PHE B C 1
ATOM 2435 O O . PHE B 1 6 ? 17.801 90.848 93.772 1.00 15.56 6 PHE B O 1
ATOM 2443 N N . ASN B 1 7 ? 19.553 90.073 94.910 1.00 18.88 7 ASN B N 1
ATOM 2444 C CA . ASN B 1 7 ? 20.072 91.423 95.078 1.00 20.79 7 ASN B CA 1
ATOM 2445 C C . ASN B 1 7 ? 20.966 91.952 93.975 1.00 21.29 7 ASN B C 1
ATOM 2446 O O . ASN B 1 7 ? 21.811 92.801 94.218 1.00 23.37 7 ASN B O 1
ATOM 2451 N N . THR B 1 8 ? 20.775 91.461 92.757 1.00 20.92 8 THR B N 1
ATOM 2452 C CA . THR B 1 8 ? 21.529 91.954 91.603 1.00 20.55 8 THR B CA 1
ATOM 2453 C C . THR B 1 8 ? 20.658 93.019 90.928 1.00 21.47 8 THR B C 1
ATOM 2454 O O . THR B 1 8 ? 19.432 92.998 91.063 1.00 19.97 8 THR B O 1
ATOM 2458 N N . GLN B 1 9 ? 21.281 93.953 90.211 1.00 22.75 9 GLN B N 1
ATOM 2459 C CA . GLN B 1 9 ? 20.533 95.015 89.534 1.00 24.65 9 GLN B CA 1
ATOM 2460 C C . GLN B 1 9 ? 19.473 94.478 88.593 1.00 23.56 9 GLN B C 1
ATOM 2461 O O . GLN B 1 9 ? 18.380 95.029 88.510 1.00 24.11 9 GLN B O 1
ATOM 2467 N N . ASP B 1 10 ? 19.812 93.417 87.879 1.00 22.58 10 ASP B N 1
ATOM 2468 C CA . ASP B 1 10 ? 18.897 92.809 86.934 1.00 22.50 10 ASP B CA 1
ATOM 2469 C C . ASP B 1 10 ? 17.575 92.453 87.584 1.00 20.59 10 ASP B C 1
ATOM 2470 O O . ASP B 1 10 ? 16.515 92.799 87.074 1.00 19.93 10 ASP B O 1
ATOM 2475 N N . VAL B 1 11 ? 17.636 91.756 88.708 1.00 17.91 11 VAL B N 1
ATOM 2476 C CA . VAL B 1 11 ? 16.416 91.367 89.386 1.00 15.19 11 VAL B CA 1
ATOM 2477 C C . VAL B 1 11 ? 15.710 92.563 90.017 1.00 15.17 11 VAL B C 1
ATOM 2478 O O . VAL B 1 11 ? 14.487 92.676 89.917 1.00 14.20 11 VAL B O 1
ATOM 2482 N N . GLN B 1 12 ? 16.449 93.457 90.677 1.00 14.43 12 GLN B N 1
ATOM 2483 C CA . GLN B 1 12 ? 15.800 94.620 91.283 1.00 14.56 12 GLN B CA 1
ATOM 2484 C C . GLN B 1 12 ? 15.124 95.507 90.225 1.00 14.70 12 GLN B C 1
ATOM 2485 O O . GLN B 1 12 ? 14.035 96.040 90.453 1.00 14.73 12 GLN B O 1
ATOM 2491 N N . ASP B 1 13 ? 15.762 95.672 89.068 1.00 15.20 13 ASP B N 1
ATOM 2492 C CA . A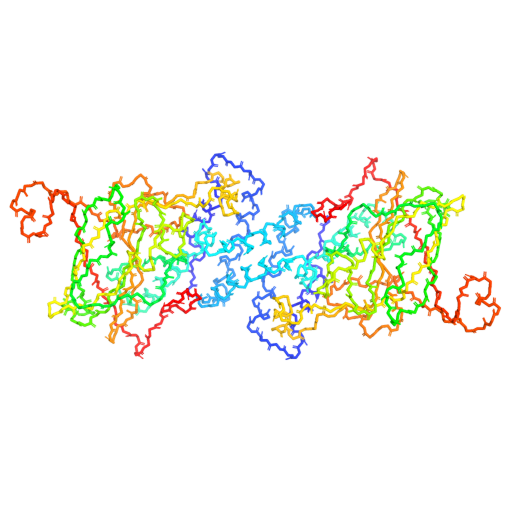SP B 1 13 ? 15.167 96.473 88.000 1.00 16.25 13 ASP B CA 1
ATOM 2493 C C . ASP B 1 13 ? 13.925 95.771 87.446 1.00 15.77 13 ASP B C 1
ATOM 2494 O O . ASP B 1 13 ? 12.927 96.411 87.098 1.00 15.31 13 ASP B O 1
ATOM 2499 N N . PHE B 1 14 ? 14.004 94.451 87.351 1.00 14.62 14 PHE B N 1
ATOM 2500 C CA . PHE B 1 14 ? 12.884 93.656 86.846 1.00 13.56 14 PHE B CA 1
ATOM 2501 C C . PHE B 1 14 ? 11.670 93.761 87.795 1.00 12.47 14 PHE B C 1
ATOM 2502 O O . PHE B 1 14 ? 10.523 93.781 87.357 1.00 11.96 14 PHE B O 1
ATOM 2510 N N . LEU B 1 15 ? 11.928 93.840 89.096 1.00 11.80 15 LEU B N 1
ATOM 2511 C CA . LEU B 1 15 ? 10.854 93.952 90.076 1.00 11.83 15 LEU B CA 1
ATOM 2512 C C . LEU B 1 15 ? 10.089 95.282 89.894 1.00 12.19 15 LEU B C 1
ATOM 2513 O O . LEU B 1 15 ? 8.859 95.346 90.092 1.00 10.55 15 LEU B O 1
ATOM 2518 N N . ARG B 1 16 ? 10.810 96.344 89.524 1.00 11.75 16 ARG B N 1
ATOM 2519 C CA . ARG B 1 16 ? 10.169 97.649 89.335 1.00 12.67 16 ARG B CA 1
ATOM 2520 C C . ARG B 1 16 ? 9.294 97.620 88.084 1.00 12.47 16 ARG B C 1
ATOM 2521 O O . ARG B 1 16 ? 8.193 98.159 88.071 1.00 12.41 16 ARG B O 1
ATOM 2529 N N . VAL B 1 17 ? 9.797 96.968 87.039 1.00 12.61 17 VAL B N 1
ATOM 2530 C CA . VAL B 1 17 ? 9.072 96.823 85.775 1.00 12.64 17 VAL B CA 1
ATOM 2531 C C . VAL B 1 17 ? 7.784 96.008 85.970 1.00 11.80 17 VAL B C 1
ATOM 2532 O O . VAL B 1 17 ? 6.706 96.442 85.602 1.00 12.14 17 VAL B O 1
ATOM 2536 N N . ALA B 1 18 ? 7.904 94.822 86.561 1.00 11.99 18 ALA B N 1
ATOM 2537 C CA . ALA B 1 18 ? 6.741 93.964 86.791 1.00 11.66 18 ALA B CA 1
ATOM 2538 C C . ALA B 1 18 ? 5.676 94.648 87.653 1.00 11.67 18 ALA B C 1
ATOM 2539 O O . ALA B 1 18 ? 4.481 94.412 87.468 1.00 11.29 18 ALA B O 1
ATOM 2541 N N . SER B 1 19 ? 6.117 95.498 88.586 1.00 11.81 19 SER B N 1
ATOM 2542 C CA . SER B 1 19 ? 5.226 96.222 89.495 1.00 12.90 19 SER B CA 1
ATOM 2543 C C . SER B 1 19 ? 4.618 97.480 88.866 1.00 12.88 19 SER B C 1
ATOM 2544 O O . SER B 1 19 ? 3.775 98.124 89.486 1.00 13.60 19 SER B O 1
ATOM 2547 N N . GLY B 1 20 ? 5.058 97.832 87.652 1.00 13.86 20 GLY B N 1
ATOM 2548 C CA . GLY B 1 20 ? 4.539 99.003 86.942 1.00 14.57 20 GLY B CA 1
ATOM 2549 C C . GLY B 1 20 ? 4.932 100.357 87.516 1.00 15.73 20 GLY B C 1
ATOM 2550 O O . GLY B 1 20 ? 4.333 101.392 87.198 1.00 15.25 20 GLY B O 1
ATOM 2551 N N . LEU B 1 21 ? 5.957 100.343 88.355 1.00 16.83 21 LEU B N 1
ATOM 2552 C CA . LEU B 1 21 ? 6.443 101.540 89.032 1.00 19.37 21 LEU B CA 1
ATOM 2553 C C . LEU B 1 21 ? 6.773 102.697 88.110 1.00 21.41 21 LEU B C 1
ATOM 2554 O O . LEU B 1 21 ? 6.484 103.843 88.443 1.00 22.36 21 LEU B O 1
ATOM 2559 N N . GLU B 1 22 ? 7.364 102.412 86.957 1.00 22.68 22 GLU B N 1
ATOM 2560 C CA . GLU B 1 22 ? 7.684 103.479 86.027 1.00 24.72 22 GLU B CA 1
ATOM 2561 C C . GLU B 1 22 ? 6.594 103.700 84.971 1.00 25.46 22 GLU B C 1
ATOM 2562 O O . GLU B 1 22 ? 6.770 104.512 84.065 1.00 26.29 22 GLU B O 1
ATOM 2568 N N . GLN B 1 23 ? 5.471 102.988 85.106 1.00 25.58 23 GLN B N 1
ATOM 2569 C CA . GLN B 1 23 ? 4.319 103.130 84.210 1.00 26.17 23 GLN B CA 1
ATOM 2570 C C . GLN B 1 23 ? 3.529 104.344 84.671 1.00 26.65 23 GLN B C 1
ATOM 2571 O O . GLN B 1 23 ? 3.406 104.595 85.865 1.00 26.03 23 GLN B O 1
ATOM 2577 N N . GLU B 1 24 ? 2.965 105.071 83.715 1.00 27.46 24 GLU B N 1
ATOM 2578 C CA . GLU B 1 24 ? 2.202 106.287 83.987 1.00 28.53 24 GLU B CA 1
ATOM 2579 C C . GLU B 1 24 ? 0.800 106.011 84.531 1.00 26.61 24 GLU B C 1
ATOM 2580 O O . GLU B 1 24 ? 0.320 106.705 85.437 1.00 27.05 24 GLU B O 1
ATOM 2586 N N . GLY B 1 25 ? 0.148 104.995 83.984 1.00 24.02 25 GLY B N 1
ATOM 2587 C CA . GLY B 1 25 ? -1.184 104.661 84.442 1.00 22.23 25 GLY B CA 1
ATOM 2588 C C . GLY B 1 25 ? -1.177 103.790 85.686 1.00 21.40 25 GLY B C 1
ATOM 2589 O O . GLY B 1 25 ? -0.126 103.439 86.219 1.00 20.88 25 GLY B O 1
ATOM 2590 N N . GLY B 1 26 ? -2.367 103.452 86.163 1.00 20.84 26 GLY B N 1
ATOM 2591 C CA . GLY B 1 26 ? -2.465 102.624 87.344 1.00 19.86 26 GLY B CA 1
ATOM 2592 C C . GLY B 1 26 ? -2.720 103.340 88.663 1.00 19.81 26 GLY B C 1
ATOM 2593 O O . GLY B 1 26 ? -2.873 104.564 88.753 1.00 19.28 26 GLY B O 1
ATOM 2594 N N . ASN B 1 27 ? -2.751 102.538 89.712 1.00 18.88 27 ASN B N 1
ATOM 2595 C CA . ASN B 1 27 ? -3.000 103.021 91.049 1.00 18.36 27 ASN B CA 1
ATOM 2596 C C . ASN B 1 27 ? -1.701 102.897 91.847 1.00 17.50 27 ASN B C 1
ATOM 2597 O O . ASN B 1 27 ? -1.260 101.787 92.133 1.00 18.12 27 ASN B O 1
ATOM 2602 N N . PRO B 1 28 ? -1.061 104.036 92.215 1.00 17.01 28 PRO B N 1
ATOM 2603 C CA . PRO B 1 28 ? 0.203 103.995 92.974 1.00 16.10 28 PRO B CA 1
ATOM 2604 C C . PRO B 1 28 ? 0.196 103.188 94.267 1.00 14.80 28 PRO B C 1
ATOM 2605 O O . PRO B 1 28 ? 1.204 102.632 94.663 1.00 14.30 28 PRO B O 1
ATOM 2609 N N . ARG B 1 29 ? -0.948 103.128 94.921 1.00 14.09 29 ARG B N 1
ATOM 2610 C CA . ARG B 1 29 ? -1.049 102.375 96.158 1.00 14.01 29 ARG B CA 1
ATOM 2611 C C . ARG B 1 29 ? -0.945 100.871 95.871 1.00 13.55 29 ARG B C 1
ATOM 2612 O O . ARG B 1 29 ? -0.255 100.136 96.586 1.00 13.52 29 ARG B O 1
ATOM 2620 N N . VAL B 1 30 ? -1.635 100.413 94.826 1.00 13.15 30 VAL B N 1
ATOM 2621 C CA . VAL B 1 30 ? -1.581 98.993 94.462 1.00 12.81 30 VAL B CA 1
ATOM 2622 C C . VAL B 1 30 ? -0.148 98.647 94.038 1.00 13.13 30 VAL B C 1
ATOM 2623 O O . VAL B 1 30 ? 0.404 97.629 94.469 1.00 12.65 30 VAL B O 1
ATOM 2627 N N . LYS B 1 31 ? 0.462 99.520 93.228 1.00 12.85 31 LYS B N 1
ATOM 2628 C CA . LYS B 1 31 ? 1.832 99.301 92.769 1.00 12.87 31 LYS B CA 1
ATOM 2629 C C . LYS B 1 31 ? 2.780 99.175 93.937 1.00 13.27 31 LYS B C 1
ATOM 2630 O O . LYS B 1 31 ? 3.652 98.308 93.942 1.00 13.15 31 LYS B O 1
ATOM 2636 N N . GLN B 1 32 ? 2.613 100.061 94.919 1.00 13.42 32 GLN B N 1
ATOM 2637 C CA . GLN B 1 32 ? 3.453 100.079 96.107 1.00 14.14 32 GLN B CA 1
ATOM 2638 C C . GLN B 1 32 ? 3.349 98.769 96.887 1.00 13.06 32 GLN B C 1
ATOM 2639 O O . GLN B 1 32 ? 4.351 98.207 97.312 1.00 12.55 32 GLN B O 1
ATOM 2645 N N . ILE B 1 33 ? 2.125 98.290 97.080 1.00 12.19 33 ILE B N 1
ATOM 2646 C CA . ILE B 1 33 ? 1.913 97.037 97.794 1.00 11.94 33 ILE B CA 1
ATOM 2647 C C . ILE B 1 33 ? 2.448 95.858 96.972 1.00 11.65 33 ILE B C 1
ATOM 2648 O O . ILE B 1 33 ? 3.166 95.024 97.497 1.00 11.87 33 ILE B O 1
ATOM 2653 N N . ILE B 1 34 ? 2.111 95.800 95.685 1.00 11.46 34 ILE B N 1
ATOM 2654 C CA . ILE B 1 34 ? 2.596 94.729 94.819 1.00 12.36 34 ILE B CA 1
ATOM 2655 C C . ILE B 1 34 ? 4.129 94.692 94.792 1.00 12.27 34 ILE B C 1
ATOM 2656 O O . ILE B 1 34 ? 4.729 93.628 94.871 1.00 11.77 34 ILE B O 1
ATOM 2661 N N . HIS B 1 35 ? 4.769 95.849 94.676 1.00 11.86 35 HIS B N 1
ATOM 2662 C CA . HIS B 1 35 ? 6.216 95.859 94.639 1.00 11.69 35 HIS B CA 1
ATOM 2663 C C . HIS B 1 35 ? 6.777 95.228 95.904 1.00 11.58 35 HIS B C 1
ATOM 2664 O O . HIS B 1 35 ? 7.703 94.427 95.836 1.00 11.48 35 HIS B O 1
ATOM 2671 N N . ARG B 1 36 ? 6.209 95.568 97.056 1.00 11.34 36 ARG B N 1
ATOM 2672 C CA . ARG B 1 36 ? 6.686 95.021 98.322 1.00 11.16 36 ARG B CA 1
ATOM 2673 C C . ARG B 1 36 ? 6.441 93.512 98.413 1.00 11.34 36 ARG B C 1
ATOM 2674 O O . ARG B 1 36 ? 7.338 92.746 98.767 1.00 10.81 36 ARG B O 1
ATOM 2682 N N . VAL B 1 37 ? 5.233 93.081 98.084 1.00 10.77 37 VAL B N 1
ATOM 2683 C CA . VAL B 1 37 ? 4.901 91.665 98.135 1.00 11.53 37 VAL B CA 1
ATOM 2684 C C . VAL B 1 37 ? 5.757 90.849 97.173 1.00 11.33 37 VAL B C 1
ATOM 2685 O O . VAL B 1 37 ? 6.278 89.791 97.555 1.00 12.08 37 VAL B O 1
ATOM 2689 N N . LEU B 1 38 ? 5.916 91.317 95.938 1.00 9.89 38 LEU B N 1
ATOM 2690 C CA . LEU B 1 38 ? 6.727 90.577 94.976 1.00 10.45 38 LEU B CA 1
ATOM 2691 C C . LEU B 1 38 ? 8.172 90.460 95.444 1.00 10.73 38 LEU B C 1
ATOM 2692 O O . LEU B 1 38 ? 8.769 89.384 95.389 1.00 10.28 38 LEU B O 1
ATOM 2697 N N . SER B 1 39 ? 8.725 91.570 95.914 1.00 9.69 39 SER B N 1
ATOM 2698 C CA . SER B 1 39 ? 10.101 91.573 96.396 1.00 10.80 39 SER B CA 1
ATOM 2699 C C . SER B 1 39 ? 10.255 90.527 97.479 1.00 9.96 39 SER B C 1
ATOM 2700 O O . SER B 1 39 ? 11.183 89.722 97.439 1.00 10.36 39 SER B O 1
ATOM 2703 N N . ASP B 1 40 ? 9.339 90.550 98.441 1.00 10.28 40 ASP B N 1
ATOM 2704 C CA . ASP B 1 40 ? 9.391 89.606 99.544 1.00 11.02 40 ASP B CA 1
ATOM 2705 C C . ASP B 1 40 ? 9.296 88.172 99.075 1.00 10.57 40 ASP B C 1
ATOM 2706 O O . ASP B 1 40 ? 10.038 87.323 99.572 1.00 10.71 40 ASP B O 1
ATOM 2711 N N . LEU B 1 41 ? 8.419 87.898 98.112 1.00 10.55 41 LEU B N 1
ATOM 2712 C CA . LEU B 1 41 ? 8.272 86.525 97.640 1.00 10.03 41 LEU B CA 1
ATOM 2713 C C . LEU B 1 41 ? 9.455 86.067 96.800 1.00 10.41 41 LEU B C 1
ATOM 2714 O O . LEU B 1 41 ? 9.879 84.916 96.907 1.00 9.57 41 LEU B O 1
ATOM 2719 N N . TYR B 1 42 ? 9.970 86.945 95.942 1.00 10.49 42 TYR B N 1
ATOM 2720 C CA . TYR B 1 42 ? 11.145 86.587 95.133 1.00 10.04 42 TYR B CA 1
ATOM 2721 C C . TYR B 1 42 ? 12.286 86.256 96.074 1.00 10.01 42 TYR B C 1
ATOM 2722 O O . TYR B 1 42 ? 12.997 85.287 95.870 1.00 10.04 42 TYR B O 1
ATOM 2731 N N . LYS B 1 43 ? 12.451 87.065 97.116 1.00 10.75 43 LYS B N 1
ATOM 2732 C CA . LYS B 1 43 ? 13.519 86.831 98.075 1.00 11.43 43 LYS B CA 1
ATOM 2733 C C . LYS B 1 43 ? 13.297 85.531 98.854 1.00 11.33 43 LYS B C 1
ATOM 2734 O O . LYS B 1 43 ? 14.234 84.770 99.082 1.00 11.46 43 LYS B O 1
ATOM 2740 N N . ALA B 1 44 ? 12.066 85.272 99.272 1.00 10.84 44 ALA B N 1
ATOM 2741 C CA . ALA B 1 44 ? 11.786 84.043 100.013 1.00 10.84 44 ALA B CA 1
ATOM 2742 C C . ALA B 1 44 ? 12.069 82.803 99.167 1.00 10.87 44 ALA B C 1
ATOM 2743 O O . ALA B 1 44 ? 12.538 81.786 99.691 1.00 10.28 44 ALA B O 1
ATOM 2745 N N . ILE B 1 45 ? 11.785 82.875 97.867 1.00 9.88 45 ILE B N 1
ATOM 2746 C CA . ILE B 1 45 ? 12.054 81.746 96.978 1.00 10.78 45 ILE B CA 1
ATOM 2747 C C . ILE B 1 45 ? 13.563 81.446 96.980 1.00 12.04 45 ILE B C 1
ATOM 2748 O O . ILE B 1 45 ? 13.979 80.278 96.973 1.00 13.33 45 ILE B O 1
ATOM 2753 N N . GLU B 1 46 ? 14.379 82.495 96.990 1.00 11.26 46 GLU B N 1
ATOM 2754 C CA . GLU B 1 46 ? 15.823 82.323 97.024 1.00 12.85 46 GLU B CA 1
ATOM 2755 C C . GLU B 1 46 ? 16.326 81.865 98.411 1.00 12.93 46 GLU B C 1
ATOM 2756 O O . GLU B 1 46 ? 17.066 80.876 98.518 1.00 12.38 46 GLU B O 1
ATOM 2762 N N . ASP B 1 47 ? 15.907 82.563 99.466 1.00 12.09 47 ASP B N 1
ATOM 2763 C CA . ASP B 1 47 ? 16.318 82.224 100.832 1.00 12.54 47 ASP B CA 1
ATOM 2764 C C . ASP B 1 47 ? 15.982 80.808 101.251 1.00 12.44 47 ASP B C 1
ATOM 2765 O O . ASP B 1 47 ? 16.788 80.148 101.889 1.00 12.69 47 ASP B O 1
ATOM 2770 N N . LEU B 1 48 ? 14.786 80.342 100.912 1.00 12.39 48 LEU B N 1
ATOM 2771 C CA . LEU B 1 48 ? 14.367 78.984 101.275 1.00 13.11 48 LEU B CA 1
ATOM 2772 C C . LEU B 1 48 ? 14.653 77.943 100.186 1.00 13.08 48 LEU B C 1
ATOM 2773 O O . LEU B 1 48 ? 14.321 76.757 100.347 1.00 13.10 48 LEU B O 1
ATOM 2778 N N . ASN B 1 49 ? 15.277 78.388 99.096 1.00 12.90 49 ASN B N 1
ATOM 2779 C CA . ASN B 1 49 ? 15.598 77.549 97.943 1.00 14.72 49 ASN B CA 1
ATOM 2780 C C . ASN B 1 49 ? 14.352 76.763 97.476 1.00 14.62 49 ASN B C 1
ATOM 2781 O O . ASN B 1 49 ? 14.349 75.520 97.358 1.00 13.84 49 ASN B O 1
ATOM 2786 N N . ILE B 1 50 ? 13.276 77.494 97.220 1.00 13.93 50 ILE B N 1
ATOM 2787 C CA . ILE B 1 50 ? 12.040 76.873 96.737 1.00 13.41 50 ILE B CA 1
ATOM 2788 C C . ILE B 1 50 ? 12.276 76.468 95.275 1.00 13.57 50 ILE B C 1
ATOM 2789 O O . ILE B 1 50 ? 12.681 77.279 94.440 1.00 14.19 50 ILE B O 1
ATOM 2794 N N . THR B 1 51 ? 12.039 75.203 94.966 1.00 13.47 51 THR B N 1
ATOM 2795 C CA . THR B 1 51 ? 12.251 74.690 93.615 1.00 13.43 51 THR B CA 1
ATOM 2796 C C . THR B 1 51 ? 11.053 75.020 92.717 1.00 14.16 51 THR B C 1
ATOM 2797 O O . THR B 1 51 ? 10.003 75.451 93.215 1.00 13.49 51 THR B O 1
ATOM 2801 N N . SER B 1 52 ? 11.189 74.829 91.402 1.00 13.50 52 SER B N 1
ATOM 2802 C CA . SER B 1 52 ? 10.042 75.077 90.512 1.00 13.86 52 SER B CA 1
ATOM 2803 C C . SER B 1 52 ? 8.891 74.116 90.827 1.00 12.76 52 SER B C 1
ATOM 2804 O O . SER B 1 52 ? 7.717 74.505 90.788 1.00 11.68 52 SER B O 1
ATOM 2807 N N . ASP B 1 53 ? 9.222 72.860 91.126 1.00 12.89 53 ASP B N 1
ATOM 2808 C CA . ASP B 1 53 ? 8.190 71.876 91.457 1.00 13.42 53 ASP B CA 1
ATOM 2809 C C . ASP B 1 53 ? 7.406 72.354 92.674 1.00 13.03 53 ASP B C 1
ATOM 2810 O O . ASP B 1 53 ? 6.179 72.265 92.693 1.00 13.33 53 ASP B O 1
ATOM 2815 N N . GLU B 1 54 ? 8.102 72.861 93.690 1.00 12.45 54 GLU B N 1
ATOM 2816 C CA . GLU B 1 54 ? 7.401 73.349 94.872 1.00 12.70 54 GLU B CA 1
ATOM 2817 C C . GLU B 1 54 ? 6.563 74.555 94.501 1.00 12.35 54 GLU B C 1
ATOM 2818 O O . GLU B 1 54 ? 5.369 74.637 94.835 1.00 12.70 54 GLU B O 1
ATOM 2824 N N . TYR B 1 55 ? 7.181 75.496 93.793 1.00 12.43 55 TYR B N 1
ATOM 2825 C CA . TYR B 1 55 ? 6.461 76.706 93.379 1.00 11.67 55 TYR B CA 1
ATOM 2826 C C . TYR B 1 55 ? 5.123 76.407 92.671 1.00 11.92 55 TYR B C 1
ATOM 2827 O O . TYR B 1 55 ? 4.078 76.955 93.042 1.00 11.60 55 TYR B O 1
ATOM 2836 N N . TRP B 1 56 ? 5.154 75.544 91.650 1.00 11.05 56 TRP B N 1
ATOM 2837 C CA . TRP B 1 56 ? 3.946 75.226 90.900 1.00 11.36 56 TRP B CA 1
ATOM 2838 C C . TRP B 1 56 ? 2.887 74.493 91.722 1.00 11.96 56 TRP B C 1
ATOM 2839 O O . TRP B 1 56 ? 1.697 74.562 91.408 1.00 11.98 56 TRP B O 1
ATOM 2850 N N . ALA B 1 57 ? 3.314 73.810 92.780 1.00 12.23 57 ALA B N 1
ATOM 2851 C CA . ALA B 1 57 ? 2.373 73.139 93.673 1.00 12.77 57 ALA B CA 1
ATOM 2852 C C . ALA B 1 57 ? 1.654 74.255 94.448 1.00 12.54 57 ALA B C 1
ATOM 2853 O O . ALA B 1 57 ? 0.467 74.135 94.777 1.00 12.57 57 ALA B O 1
ATOM 2855 N N . GLY B 1 58 ? 2.381 75.338 94.732 1.00 12.06 58 GLY B N 1
ATOM 2856 C CA . GLY B 1 58 ? 1.793 76.472 95.441 1.00 12.04 58 GLY B CA 1
ATOM 2857 C C . GLY B 1 58 ? 0.765 77.173 94.558 1.00 12.40 58 GLY B C 1
ATOM 2858 O O . GLY B 1 58 ? -0.311 77.544 95.015 1.00 12.13 58 GLY B O 1
ATOM 2859 N N . VAL B 1 59 ? 1.094 77.353 93.283 1.00 11.60 59 VAL B N 1
ATOM 2860 C CA . VAL B 1 59 ? 0.184 77.989 92.329 1.00 12.03 59 VAL B CA 1
ATOM 2861 C C . VAL B 1 59 ? -1.085 77.138 92.151 1.00 12.40 59 VAL B C 1
ATOM 2862 O O . VAL B 1 59 ? -2.202 77.673 92.070 1.00 12.09 59 VAL B O 1
ATOM 2866 N N . ALA B 1 60 ? -0.921 75.812 92.088 1.00 11.93 60 ALA B N 1
ATOM 2867 C CA . ALA B 1 60 ? -2.079 74.925 91.930 1.00 12.43 60 ALA B CA 1
ATOM 2868 C C . ALA B 1 60 ? -3.016 75.052 93.140 1.00 12.69 60 ALA B C 1
ATOM 2869 O O . ALA B 1 60 ? -4.234 75.074 92.989 1.00 13.12 60 ALA B O 1
ATOM 2871 N N . TYR B 1 61 ? -2.434 75.145 94.337 1.00 12.17 61 TYR B N 1
ATOM 2872 C CA . TYR B 1 61 ? -3.195 75.282 95.575 1.00 11.78 61 TYR B CA 1
ATOM 2873 C C . TYR B 1 61 ? -4.000 76.578 95.543 1.00 11.79 61 TYR B C 1
ATOM 2874 O O . TYR B 1 61 ? -5.147 76.617 95.962 1.00 11.51 61 TYR B O 1
ATOM 2883 N N . LEU B 1 62 ? -3.394 77.652 95.062 1.00 12.17 62 LEU B N 1
ATOM 2884 C CA . LEU B 1 62 ? -4.095 78.929 94.958 1.00 13.19 62 LEU B CA 1
ATOM 2885 C C . LEU B 1 62 ? -5.320 78.802 94.064 1.00 13.04 62 LEU B C 1
ATOM 2886 O O . LEU B 1 62 ? -6.396 79.352 94.356 1.00 12.15 62 LEU B O 1
ATOM 2891 N N . ASN B 1 63 ? -5.162 78.113 92.942 1.00 13.28 63 ASN B N 1
ATOM 2892 C CA . ASN B 1 63 ? -6.318 77.944 92.078 1.00 13.74 63 ASN B CA 1
ATOM 2893 C C . ASN B 1 63 ? -7.435 77.215 92.799 1.00 14.83 63 ASN B C 1
ATOM 2894 O O . ASN B 1 63 ? -8.586 77.627 92.739 1.00 15.29 63 ASN B O 1
ATOM 2899 N N . GLN B 1 64 ? -7.110 76.131 93.493 1.00 15.73 64 GLN B N 1
ATOM 2900 C CA . GLN B 1 64 ? -8.183 75.410 94.128 1.00 17.23 64 GLN B CA 1
ATOM 2901 C C . GLN B 1 64 ? -8.729 76.127 95.350 1.00 16.22 64 GLN B C 1
ATOM 2902 O O . GLN B 1 64 ? -9.891 75.952 95.699 1.00 16.16 64 GLN B O 1
ATOM 2908 N N . LEU B 1 65 ? -7.907 76.960 95.983 1.00 15.62 65 LEU B N 1
ATOM 2909 C CA . LEU B 1 65 ? -8.358 77.733 97.144 1.00 14.92 65 LEU B CA 1
ATOM 2910 C C . LEU B 1 65 ? -9.504 78.633 96.687 1.00 14.93 65 LEU B C 1
ATOM 2911 O O . LEU B 1 65 ? -10.563 78.661 97.313 1.00 14.46 65 LEU B O 1
ATOM 2916 N N . GLY B 1 66 ? -9.277 79.358 95.595 1.00 14.44 66 GLY B N 1
ATOM 2917 C CA . GLY B 1 66 ? -10.297 80.244 95.067 1.00 15.37 66 GLY B CA 1
ATOM 2918 C C . GLY B 1 66 ? -11.453 79.494 94.415 1.00 16.60 66 GLY B C 1
ATOM 2919 O O . GLY B 1 66 ? -12.617 79.914 94.561 1.00 17.42 66 GLY B O 1
ATOM 2920 N N . ALA B 1 67 ? -11.152 78.404 93.693 1.00 15.61 67 ALA B N 1
ATOM 2921 C CA . ALA B 1 67 ? -12.200 77.607 93.046 1.00 16.23 67 ALA B CA 1
ATOM 2922 C C . ALA B 1 67 ? -13.193 77.163 94.116 1.00 16.80 67 ALA B C 1
ATOM 2923 O O . ALA B 1 67 ? -14.382 77.057 93.865 1.00 17.74 67 ALA B O 1
ATOM 2925 N N . ASN B 1 68 ? -12.714 76.911 95.328 1.00 17.79 68 ASN B N 1
ATOM 2926 C CA . ASN B 1 68 ? -13.608 76.496 96.421 1.00 17.99 68 ASN B CA 1
ATOM 2927 C C . ASN B 1 68 ? -14.089 77.657 97.273 1.00 17.49 68 ASN B C 1
ATOM 2928 O O . ASN B 1 68 ? -14.694 77.449 98.324 1.00 16.64 68 ASN B O 1
ATOM 2933 N N . GLN B 1 69 ? -13.785 78.873 96.833 1.00 17.25 69 GLN B N 1
ATOM 2934 C CA . GLN B 1 69 ? -14.168 80.064 97.556 1.00 17.67 69 GLN B CA 1
ATOM 2935 C C . GLN B 1 69 ? -13.762 79.986 99.020 1.00 16.79 69 GLN B C 1
ATOM 2936 O O . GLN B 1 69 ? -14.522 80.378 99.900 1.00 16.94 69 GLN B O 1
ATOM 2942 N N . GLU B 1 70 ? -12.557 79.499 99.290 1.00 15.86 70 GLU B N 1
ATOM 2943 C CA . GLU B 1 70 ? -12.112 79.381 100.673 1.00 14.86 70 GLU B CA 1
ATOM 2944 C C . GLU B 1 70 ? -11.064 80.373 101.181 1.00 14.12 70 GLU B C 1
ATOM 2945 O O . GLU B 1 70 ? -10.590 80.222 102.303 1.00 13.16 70 GLU B O 1
ATOM 2951 N N . ALA B 1 71 ? -10.729 81.396 100.396 1.00 12.45 71 ALA B N 1
ATOM 2952 C CA . ALA B 1 71 ? -9.725 82.350 100.852 1.00 12.21 71 ALA B CA 1
ATOM 2953 C C . ALA B 1 71 ? -10.118 83.014 102.183 1.00 11.75 71 ALA B C 1
ATOM 2954 O O . ALA B 1 71 ? -9.265 83.230 103.034 1.00 11.77 71 ALA B O 1
ATOM 2956 N N . GLY B 1 72 ? -11.403 83.311 102.365 1.00 11.56 72 GLY B N 1
ATOM 2957 C CA . GLY B 1 72 ? -11.890 83.912 103.607 1.00 11.97 72 GLY B CA 1
ATOM 2958 C C . GLY B 1 72 ? -11.952 82.939 104.792 1.00 11.73 72 GLY B C 1
ATOM 2959 O O . GLY B 1 72 ? -12.197 83.332 105.925 1.00 11.25 72 GLY B O 1
ATOM 2960 N N . LEU B 1 73 ? -11.714 81.654 104.526 1.00 12.12 73 LEU B N 1
ATOM 2961 C CA . LEU B 1 73 ? -11.714 80.617 105.553 1.00 12.51 73 LEU B CA 1
ATOM 2962 C C . LEU B 1 73 ? -10.262 80.336 105.951 1.00 12.24 73 LEU B C 1
ATOM 2963 O O . LEU B 1 73 ? -9.956 80.115 107.122 1.00 12.05 73 LEU B O 1
ATOM 2968 N N . LEU B 1 74 ? -9.370 80.320 104.967 1.00 11.08 74 LEU B N 1
ATOM 2969 C CA . LEU B 1 74 ? -7.961 80.083 105.252 1.00 11.00 74 LEU B CA 1
ATOM 2970 C C . LEU B 1 74 ? -7.393 81.314 105.973 1.00 11.32 74 LEU B C 1
ATOM 2971 O O . LEU B 1 74 ? -6.568 81.197 106.880 1.00 11.22 74 LEU B O 1
ATOM 2976 N N . SER B 1 75 ? -7.843 82.499 105.555 1.00 9.99 75 SER B N 1
ATOM 2977 C CA . SER B 1 75 ? -7.382 83.744 106.140 1.00 9.97 75 SER B CA 1
ATOM 2978 C C . SER B 1 75 ? -7.396 83.709 107.673 1.00 9.86 75 SER B C 1
ATOM 2979 O O . SER B 1 75 ? -6.373 83.960 108.311 1.00 9.18 75 SER B O 1
ATOM 2982 N N . PRO B 1 76 ? -8.569 83.450 108.292 1.00 9.48 76 PRO B N 1
ATOM 2983 C CA . PRO B 1 76 ? -8.563 83.408 109.754 1.00 9.97 76 PRO B CA 1
ATOM 2984 C C . PRO B 1 76 ? -7.730 82.268 110.313 1.00 10.43 76 PRO B C 1
ATOM 2985 O O . PRO B 1 76 ? -7.114 82.408 111.369 1.00 10.53 76 PRO B O 1
ATOM 2989 N N . GLY B 1 77 ? -7.717 81.143 109.608 1.00 10.97 77 GLY B N 1
ATOM 2990 C CA . GLY B 1 77 ? -6.939 79.989 110.051 1.00 12.40 77 GLY B CA 1
ATOM 2991 C C . GLY B 1 77 ? -5.436 80.305 110.088 1.00 12.14 77 GLY B C 1
ATOM 2992 O O . GLY B 1 77 ? -4.700 79.710 110.872 1.00 12.39 77 GLY B O 1
ATOM 2993 N N . LEU B 1 78 ? -4.983 81.244 109.251 1.00 11.77 78 LEU B N 1
ATOM 2994 C CA . LEU B 1 78 ? -3.563 81.625 109.239 1.00 11.90 78 LEU B CA 1
ATOM 2995 C C . LEU B 1 78 ? -3.309 82.844 110.125 1.00 10.67 78 LEU B C 1
ATOM 2996 O O . LEU B 1 78 ? -2.242 83.444 110.071 1.00 12.05 78 LEU B O 1
ATOM 3001 N N . GLY B 1 79 ? -4.307 83.202 110.930 1.00 9.70 79 GLY B N 1
ATOM 3002 C CA . GLY B 1 79 ? -4.170 84.295 111.880 1.00 9.07 79 GLY B CA 1
ATOM 3003 C C . GLY B 1 79 ? -4.361 85.739 111.420 1.00 9.27 79 GLY B C 1
ATOM 3004 O O . GLY B 1 79 ? -4.395 86.648 112.263 1.00 8.61 79 GLY B O 1
ATOM 3005 N N . PHE B 1 80 ? -4.492 85.968 110.117 1.00 7.83 80 PHE B N 1
ATOM 3006 C CA . PHE B 1 80 ? -4.688 87.335 109.648 1.00 8.96 80 PHE B CA 1
ATOM 3007 C C . PHE B 1 80 ? -5.850 88.073 110.318 1.00 8.93 80 PHE B C 1
ATOM 3008 O O . PHE B 1 80 ? -5.698 89.223 110.757 1.00 9.15 80 PHE B O 1
ATOM 3016 N N . ASP B 1 81 ? -7.010 87.427 110.390 1.00 9.21 81 ASP B N 1
ATOM 3017 C CA . ASP B 1 81 ? -8.181 88.063 110.973 1.00 9.68 81 ASP B CA 1
ATOM 3018 C C . ASP B 1 81 ? -7.936 88.571 112.392 1.00 10.19 81 ASP B C 1
ATOM 3019 O O . ASP B 1 81 ? -8.251 89.719 112.724 1.00 9.86 81 ASP B O 1
ATOM 3024 N N . HIS B 1 82 ? -7.378 87.706 113.230 1.00 10.72 82 HIS B N 1
ATOM 3025 C CA . HIS B 1 82 ? -7.067 88.083 114.600 1.00 10.64 82 HIS B CA 1
ATOM 3026 C C . HIS B 1 82 ? -5.971 89.170 114.621 1.00 10.42 82 HIS B C 1
ATOM 3027 O O . HIS B 1 82 ? -6.069 90.115 115.402 1.00 9.59 82 HIS B O 1
ATOM 3034 N N . TYR B 1 83 ? -4.954 89.046 113.756 1.00 9.84 83 TYR B N 1
ATOM 3035 C CA . TYR B 1 83 ? -3.862 90.035 113.690 1.00 9.87 83 TYR B CA 1
ATOM 3036 C C . TYR B 1 83 ? -4.425 91.430 113.361 1.00 10.11 83 TYR B C 1
ATOM 3037 O O . TYR B 1 83 ? -4.037 92.423 113.963 1.00 10.22 83 TYR B O 1
ATOM 3046 N N . LEU B 1 84 ? -5.352 91.498 112.407 1.00 10.37 84 LEU B N 1
ATOM 3047 C CA . LEU B 1 84 ? -5.973 92.762 112.064 1.00 10.76 84 LEU B CA 1
ATOM 3048 C C . LEU B 1 84 ? -6.717 93.311 113.291 1.00 11.19 84 LEU B C 1
ATOM 3049 O O . LEU B 1 84 ? -6.737 94.543 113.500 1.00 10.07 84 LEU B O 1
ATOM 3054 N N . ASP B 1 85 ? -7.323 92.421 114.097 1.00 10.20 85 ASP B N 1
ATOM 3055 C CA . ASP B 1 85 ? -8.001 92.866 115.325 1.00 11.18 85 ASP B CA 1
ATOM 3056 C C . ASP B 1 85 ? -6.981 93.405 116.328 1.00 11.69 85 ASP B C 1
ATOM 3057 O O . ASP B 1 85 ? -7.260 94.375 117.027 1.00 12.80 85 ASP B O 1
ATOM 3062 N N . MET B 1 86 ? -5.811 92.773 116.407 1.00 11.69 86 MET B N 1
ATOM 3063 C CA . MET B 1 86 ? -4.758 93.238 117.325 1.00 12.88 86 MET B CA 1
ATOM 3064 C C . MET B 1 86 ? -4.333 94.668 116.950 1.00 12.74 86 MET B C 1
ATOM 3065 O O . MET B 1 86 ? -4.121 95.525 117.822 1.00 13.15 86 MET B O 1
ATOM 3070 N N . ARG B 1 87 ? -4.233 94.928 115.650 1.00 12.21 87 ARG B N 1
ATOM 3071 C CA . ARG B 1 87 ? -3.885 96.256 115.173 1.00 12.50 87 ARG B CA 1
ATOM 3072 C C . ARG B 1 87 ? -4.938 97.322 115.535 1.00 12.83 87 ARG B C 1
ATOM 3073 O O . ARG B 1 87 ? -4.580 98.443 115.908 1.00 13.10 87 ARG B O 1
ATOM 3081 N N . MET B 1 88 ? -6.224 96.976 115.418 1.00 12.65 88 MET B N 1
ATOM 3082 C CA . MET B 1 88 ? -7.309 97.895 115.753 1.00 13.35 88 MET B CA 1
ATOM 3083 C C . MET B 1 88 ? -7.269 98.177 117.245 1.00 13.30 88 MET B C 1
ATOM 3084 O O . MET B 1 88 ? -7.446 99.321 117.675 1.00 13.10 88 MET B O 1
ATOM 3089 N N . ASP B 1 89 ? -7.047 97.126 118.029 1.00 13.27 89 ASP B N 1
ATOM 3090 C CA . ASP B 1 89 ? -6.952 97.277 119.473 1.00 14.66 89 ASP B CA 1
ATOM 3091 C C . ASP B 1 89 ? -5.811 98.229 119.819 1.00 15.53 89 ASP B C 1
ATOM 3092 O O . ASP B 1 89 ? -5.956 99.100 120.674 1.00 15.86 89 ASP B O 1
ATOM 3097 N N . ALA B 1 90 ? -4.673 98.048 119.159 1.00 15.68 90 ALA B N 1
ATOM 3098 C CA . ALA B 1 90 ? -3.521 98.899 119.415 1.00 17.02 90 ALA B CA 1
ATOM 3099 C C . ALA B 1 90 ? -3.863 100.345 119.078 1.00 18.43 90 ALA B C 1
ATOM 3100 O O . ALA B 1 90 ? -3.542 101.260 119.840 1.00 19.31 90 ALA B O 1
ATOM 3102 N N . GLU B 1 91 ? -4.515 100.558 117.941 1.00 19.32 91 GLU B N 1
ATOM 3103 C CA . GLU B 1 91 ? -4.883 101.909 117.535 1.00 21.42 91 GLU B CA 1
ATOM 3104 C C . GLU B 1 91 ? -5.873 102.560 118.501 1.00 21.24 91 GLU B C 1
ATOM 3105 O O . GLU B 1 91 ? -5.768 103.765 118.778 1.00 20.33 91 GLU B O 1
ATOM 3111 N N . ASP B 1 92 ? -6.838 101.781 118.996 1.00 20.64 92 ASP B N 1
ATOM 3112 C CA . ASP B 1 92 ? -7.802 102.308 119.962 1.00 21.19 92 ASP B CA 1
ATOM 3113 C C . ASP B 1 92 ? -7.073 102.686 121.245 1.00 22.20 92 ASP B C 1
ATOM 3114 O O . ASP B 1 92 ? -7.341 103.735 121.833 1.00 21.96 92 ASP B O 1
ATOM 3119 N N . ALA B 1 93 ? -6.152 101.833 121.679 1.00 22.45 93 ALA B N 1
ATOM 3120 C CA . ALA B 1 93 ? -5.394 102.124 122.884 1.00 24.80 93 ALA B CA 1
ATOM 3121 C C . ALA B 1 93 ? -4.635 103.439 122.699 1.00 25.90 93 ALA B C 1
ATOM 3122 O O . ALA B 1 93 ? -4.559 104.259 123.616 1.00 26.86 93 ALA B O 1
ATOM 3124 N N . ALA B 1 94 ? -4.093 103.644 121.507 1.00 27.19 94 ALA B N 1
ATOM 3125 C CA . ALA B 1 94 ? -3.362 104.866 121.201 1.00 28.79 94 ALA B CA 1
ATOM 3126 C C . ALA B 1 94 ? -4.260 106.103 121.279 1.00 29.90 94 ALA B C 1
ATOM 3127 O O . ALA B 1 94 ? -3.812 107.178 121.675 1.00 30.36 94 ALA B O 1
ATOM 3129 N N . LEU B 1 95 ? -5.524 105.952 120.901 1.00 30.63 95 LEU B N 1
ATOM 3130 C CA . LEU B 1 95 ? -6.472 107.065 120.930 1.00 31.57 95 LEU B CA 1
ATOM 3131 C C . LEU B 1 95 ? -7.138 107.233 122.294 1.00 31.66 95 LEU B C 1
ATOM 3132 O O . LEU B 1 95 ? -7.979 108.110 122.470 1.00 32.56 95 LEU B O 1
ATOM 3137 N N . GLY B 1 96 ? -6.767 106.392 123.254 1.00 31.59 96 GLY B N 1
ATOM 3138 C CA . GLY B 1 96 ? -7.346 106.494 124.580 1.00 31.79 96 GLY B CA 1
ATOM 3139 C C . GLY B 1 96 ? -8.730 105.897 124.699 1.00 32.60 96 GLY B C 1
ATOM 3140 O O . GLY B 1 96 ? -9.460 106.172 125.656 1.00 32.24 96 GLY B O 1
ATOM 3141 N N . ILE B 1 97 ? -9.099 105.069 123.725 1.00 33.04 97 ILE B N 1
ATOM 3142 C CA . ILE B 1 97 ? -10.403 104.428 123.728 1.00 33.26 97 ILE B CA 1
ATOM 3143 C C . ILE B 1 97 ? -10.363 103.092 124.480 1.00 34.72 97 ILE B C 1
ATOM 3144 O O . ILE B 1 97 ? -9.588 102.193 124.158 1.00 34.16 97 ILE B O 1
ATOM 3149 N N . GLU B 1 98 ? -11.206 102.996 125.501 1.00 36.64 98 GLU B N 1
ATOM 3150 C CA . GLU B 1 98 ? -11.342 101.804 126.322 1.00 38.60 98 GLU B CA 1
ATOM 3151 C C . GLU B 1 98 ? -12.470 100.970 125.705 1.00 38.19 98 GLU B C 1
ATOM 3152 O O . GLU B 1 98 ? -13.614 101.427 125.632 1.00 38.38 98 GLU B O 1
ATOM 3158 N N . ASN B 1 99 ? -12.148 99.763 125.248 1.00 37.23 99 ASN B N 1
ATOM 3159 C CA . ASN B 1 99 ? -13.148 98.881 124.647 1.00 36.24 99 ASN B CA 1
ATOM 3160 C C . ASN B 1 99 ? -13.788 97.981 125.698 1.00 35.09 99 ASN B C 1
ATOM 3161 O O . ASN B 1 99 ? -13.289 96.877 125.982 1.00 35.60 99 ASN B O 1
ATOM 3166 N N . ALA B 1 100 ? -14.896 98.443 126.267 1.00 32.39 100 ALA B N 1
ATOM 3167 C CA . ALA B 1 100 ? -15.579 97.667 127.288 1.00 30.36 100 ALA B CA 1
ATOM 3168 C C . ALA B 1 100 ? -15.885 96.241 126.814 1.00 28.33 100 ALA B C 1
ATOM 3169 O O . ALA B 1 100 ? -15.607 95.277 127.529 1.00 29.53 100 ALA B O 1
ATOM 3171 N N . THR B 1 101 ? -16.483 96.093 125.638 1.00 24.27 101 THR B N 1
ATOM 3172 C CA . THR B 1 101 ? -16.743 94.752 125.128 1.00 20.92 101 THR B CA 1
ATOM 3173 C C . THR B 1 101 ? -15.686 94.541 124.061 1.00 18.42 101 THR B C 1
ATOM 3174 O O . THR B 1 101 ? -15.648 95.286 123.096 1.00 17.83 101 THR B O 1
ATOM 3178 N N . PRO B 1 102 ? -14.800 93.550 124.237 1.00 16.87 102 PRO B N 1
ATOM 3179 C CA . PRO B 1 102 ? -13.767 93.327 123.225 1.00 15.61 102 PRO B CA 1
ATOM 3180 C C . PRO B 1 102 ? -14.253 92.863 121.842 1.00 15.02 102 PRO B C 1
ATOM 3181 O O . PRO B 1 102 ? -15.215 92.095 121.719 1.00 14.63 102 PRO B O 1
ATOM 3185 N N . ARG B 1 103 ? -13.580 93.358 120.804 1.00 13.83 103 ARG B N 1
ATOM 3186 C CA . ARG B 1 103 ? -13.899 92.980 119.435 1.00 12.45 103 ARG B CA 1
ATOM 3187 C C . ARG B 1 103 ? -13.233 91.633 119.150 1.00 12.56 103 ARG B C 1
ATOM 3188 O O . ARG B 1 103 ? -12.292 91.237 119.842 1.00 13.17 103 ARG B O 1
ATOM 3196 N N . THR B 1 104 ? -13.756 90.900 118.178 1.00 11.58 104 THR B N 1
ATOM 3197 C CA . THR B 1 104 ? -13.066 89.719 117.725 1.00 11.03 104 THR B CA 1
ATOM 3198 C C . THR B 1 104 ? -13.504 89.543 116.286 1.00 11.25 104 THR B C 1
ATOM 3199 O O . THR B 1 104 ? -14.268 90.349 115.795 1.00 11.78 104 THR B O 1
ATOM 3203 N N . ILE B 1 105 ? -13.009 88.522 115.605 1.00 11.14 105 ILE B N 1
ATOM 3204 C CA . ILE B 1 105 ? -13.279 88.373 114.195 1.00 10.61 105 ILE B CA 1
ATOM 3205 C C . ILE B 1 105 ? -14.727 88.193 113.747 1.00 10.93 105 ILE B C 1
ATOM 3206 O O . ILE B 1 105 ? -15.570 87.601 114.443 1.00 10.89 105 ILE B O 1
ATOM 3211 N N . GLU B 1 106 ? -15.002 88.726 112.558 1.00 10.23 106 GLU B N 1
ATOM 3212 C CA . GLU B 1 106 ? -16.315 88.618 111.953 1.00 9.48 106 GLU B CA 1
ATOM 3213 C C . GLU B 1 106 ? -16.509 87.212 111.368 1.00 9.50 106 GLU B C 1
ATOM 3214 O O . GLU B 1 106 ? -17.586 86.617 111.507 1.00 9.29 106 GLU B O 1
ATOM 3220 N N . GLY B 1 107 ? -15.457 86.664 110.754 1.00 8.57 107 GLY B N 1
ATOM 3221 C CA . GLY B 1 107 ? -15.588 85.369 110.101 1.00 8.86 107 GLY B CA 1
ATOM 3222 C C . GLY B 1 107 ? -16.146 85.654 108.709 1.00 9.57 107 GLY B C 1
ATOM 3223 O O . GLY B 1 107 ? -16.572 86.783 108.424 1.00 10.13 107 GLY B O 1
ATOM 3224 N N . PRO B 1 108 ? -16.164 84.675 107.802 1.00 10.69 108 PRO B N 1
ATOM 3225 C CA . PRO B 1 108 ? -16.679 84.901 106.437 1.00 10.59 108 PRO B CA 1
ATOM 3226 C C . PRO B 1 108 ? -18.138 84.539 106.149 1.00 11.47 108 PRO B C 1
ATOM 3227 O O . PRO B 1 108 ? -18.557 84.527 104.986 1.00 11.67 108 PRO B O 1
ATOM 3231 N N . LEU B 1 109 ? -18.916 84.280 107.187 1.00 10.88 109 LEU B N 1
ATOM 3232 C CA . LEU B 1 109 ? -20.271 83.815 106.994 1.00 11.01 109 LEU B CA 1
ATOM 3233 C C . LEU B 1 109 ? -21.417 84.742 107.341 1.00 10.73 109 LEU B C 1
ATOM 3234 O O . LEU B 1 109 ? -22.545 84.279 107.521 1.00 11.66 109 LEU B O 1
ATOM 3239 N N . TYR B 1 110 ? -21.163 86.038 107.431 1.00 10.62 110 TYR B N 1
ATOM 3240 C CA . TYR B 1 110 ? -22.264 86.966 107.686 1.00 10.47 110 TYR B CA 1
ATOM 3241 C C . TYR B 1 110 ? -23.071 87.099 106.377 1.00 11.20 110 TYR B C 1
ATOM 3242 O O . TYR B 1 110 ? -22.502 87.037 105.282 1.00 11.68 110 TYR B O 1
ATOM 3251 N N . VAL B 1 111 ? -24.385 87.284 106.490 1.00 11.40 111 VAL B N 1
ATOM 3252 C CA . VAL B 1 111 ? -25.250 87.457 105.315 1.00 12.01 111 VAL B CA 1
ATOM 3253 C C . VAL B 1 111 ? -26.138 88.658 105.614 1.00 12.23 111 VAL B C 1
ATOM 3254 O O . VAL B 1 111 ? -26.778 88.709 106.666 1.00 12.51 111 VAL B O 1
ATOM 3258 N N . ALA B 1 112 ? -26.163 89.637 104.714 1.00 11.86 112 ALA B N 1
ATOM 3259 C CA . ALA B 1 112 ? -26.985 90.821 104.908 1.00 11.60 112 ALA B CA 1
ATOM 3260 C C . ALA B 1 112 ? -28.418 90.529 104.454 1.00 12.80 112 ALA B C 1
ATOM 3261 O O . ALA B 1 112 ? -28.623 89.728 103.538 1.00 13.17 112 ALA B O 1
ATOM 3263 N N . GLY B 1 113 ? -29.403 91.157 105.105 1.00 12.80 113 GLY B N 1
ATOM 3264 C CA . GLY B 1 113 ? -30.787 90.982 104.697 1.00 13.04 113 GLY B CA 1
ATOM 3265 C C . GLY B 1 113 ? -31.712 90.220 105.616 1.00 13.75 113 GLY B C 1
ATOM 3266 O O . GLY B 1 113 ? -32.866 89.989 105.255 1.00 13.52 113 GLY B O 1
ATOM 3267 N N . ALA B 1 114 ? -31.238 89.843 106.802 1.00 13.79 114 ALA B N 1
ATOM 3268 C CA . ALA B 1 114 ? -32.063 89.074 107.738 1.00 13.60 114 ALA B CA 1
ATOM 3269 C C . ALA B 1 114 ? -33.279 89.811 108.257 1.00 13.74 114 ALA B C 1
ATOM 3270 O O . ALA B 1 114 ? -33.319 91.039 108.314 1.00 13.69 114 ALA B O 1
ATOM 3272 N N . PRO B 1 115 ? -34.296 89.052 108.652 1.00 14.75 115 PRO B N 1
ATOM 3273 C CA . PRO B 1 115 ? -35.533 89.613 109.185 1.00 15.53 115 PRO B CA 1
ATOM 3274 C C . PRO B 1 115 ? -35.183 90.474 110.384 1.00 16.69 115 PRO B C 1
ATOM 3275 O O . PRO B 1 115 ? -34.269 90.158 111.167 1.00 15.81 115 PRO B O 1
ATOM 3279 N N . GLU B 1 116 ? -35.929 91.558 110.533 1.00 17.92 116 GLU B N 1
ATOM 3280 C CA . GLU B 1 116 ? -35.699 92.495 111.609 1.00 20.52 116 GLU B CA 1
ATOM 3281 C C . GLU B 1 116 ? -36.930 92.635 112.503 1.00 20.82 116 GLU B C 1
ATOM 3282 O O . GLU B 1 116 ? -38.060 92.589 112.015 1.00 20.70 116 GLU B O 1
ATOM 3288 N N . SER B 1 117 ? -36.715 92.786 113.810 1.00 20.24 117 SER B N 1
ATOM 3289 C CA . SER B 1 117 ? -37.832 92.936 114.742 1.00 20.64 117 SER B CA 1
ATOM 3290 C C . SER B 1 117 ? -37.422 93.761 115.956 1.00 20.33 117 SER B C 1
ATOM 3291 O O . SER B 1 117 ? -36.246 94.048 116.141 1.00 20.29 117 SER B O 1
ATOM 3294 N N . VAL B 1 118 ? -38.387 94.171 116.772 1.00 19.91 118 VAL B N 1
ATOM 3295 C CA . VAL B 1 118 ? -38.037 94.944 117.951 1.00 20.60 118 VAL B CA 1
ATOM 3296 C C . VAL B 1 118 ? -38.070 94.090 119.214 1.00 20.62 118 VAL B C 1
ATOM 3297 O O . VAL B 1 118 ? -38.990 93.293 119.426 1.00 21.33 118 VAL B O 1
ATOM 3301 N N . GLY B 1 119 ? -37.028 94.241 120.030 1.00 21.00 119 GLY B N 1
ATOM 3302 C CA . GLY B 1 119 ? -36.931 93.541 121.300 1.00 20.06 119 GLY B CA 1
ATOM 3303 C C . GLY B 1 119 ? -36.781 92.036 121.373 1.00 20.18 119 GLY B C 1
ATOM 3304 O O . GLY B 1 119 ? -36.003 91.526 122.186 1.00 20.35 119 GLY B O 1
ATOM 3305 N N . TYR B 1 120 ? -37.501 91.308 120.534 1.00 19.93 120 TYR B N 1
ATOM 3306 C CA . TYR B 1 120 ? -37.459 89.852 120.597 1.00 19.62 120 TYR B CA 1
ATOM 3307 C C . TYR B 1 120 ? -37.581 89.228 119.230 1.00 19.23 120 TYR B C 1
ATOM 3308 O O . TYR B 1 120 ? -38.143 89.819 118.321 1.00 19.38 120 TYR B O 1
ATOM 3317 N N . ALA B 1 121 ? -37.080 88.010 119.104 1.00 18.58 121 ALA B N 1
ATOM 3318 C CA . ALA B 1 121 ? -37.195 87.278 117.864 1.00 18.87 121 ALA B CA 1
ATOM 3319 C C . ALA B 1 121 ? -36.892 85.819 118.119 1.00 18.90 121 ALA B C 1
ATOM 3320 O O . ALA B 1 121 ? -36.118 85.489 119.007 1.00 19.74 121 ALA B O 1
ATOM 3322 N N . ARG B 1 122 ? -37.560 84.933 117.397 1.00 18.70 122 ARG B N 1
ATOM 3323 C CA . ARG B 1 122 ? -37.208 83.541 117.492 1.00 18.44 122 ARG B CA 1
ATOM 3324 C C . ARG B 1 122 ? -36.326 83.408 116.251 1.00 18.64 122 ARG B C 1
ATOM 3325 O O . ARG B 1 122 ? -36.711 83.862 115.163 1.00 18.35 122 ARG B O 1
ATOM 3333 N N . MET B 1 123 ? -35.152 82.800 116.400 1.00 18.08 123 MET B N 1
ATOM 3334 C CA . MET B 1 123 ? -34.214 82.697 115.279 1.00 18.39 123 MET B CA 1
ATOM 3335 C C . MET B 1 123 ? -34.282 81.460 114.396 1.00 18.39 123 MET B C 1
ATOM 3336 O O . MET B 1 123 ? -33.927 81.519 113.212 1.00 18.00 123 MET B O 1
ATOM 3341 N N . ASP B 1 124 ? -34.701 80.340 114.977 1.00 18.67 124 ASP B N 1
ATOM 3342 C CA . ASP B 1 124 ? -34.766 79.092 114.245 1.00 19.98 124 ASP B CA 1
ATOM 3343 C C . ASP B 1 124 ? -36.188 78.743 113.825 1.00 21.70 124 ASP B C 1
ATOM 3344 O O . ASP B 1 124 ? -37.164 79.286 114.352 1.00 21.44 124 ASP B O 1
ATOM 3349 N N . ASP B 1 125 ? -36.305 77.800 112.898 1.00 23.11 125 ASP B N 1
ATOM 3350 C CA . ASP B 1 125 ? -37.615 77.408 112.425 1.00 24.78 125 ASP B CA 1
ATOM 3351 C C . ASP B 1 125 ? -38.018 76.043 112.957 1.00 26.03 125 ASP B C 1
ATOM 3352 O O . ASP B 1 125 ? -38.985 75.454 112.479 1.00 25.83 125 ASP B O 1
ATOM 3357 N N . GLY B 1 126 ? -37.270 75.552 113.943 1.00 27.39 126 GLY B N 1
ATOM 3358 C CA . GLY B 1 126 ? -37.558 74.261 114.544 1.00 29.18 126 GLY B CA 1
ATOM 3359 C C . GLY B 1 126 ? -37.283 73.064 113.657 1.00 30.69 126 GLY B C 1
ATOM 3360 O O . GLY B 1 126 ? -37.701 71.963 113.974 1.00 31.18 126 GLY B O 1
ATOM 3361 N N . SER B 1 127 ? -36.577 73.267 112.551 1.00 32.46 127 SER B N 1
ATOM 3362 C CA . SER B 1 127 ? -36.284 72.180 111.615 1.00 34.10 127 SER B CA 1
ATOM 3363 C C . SER B 1 127 ? -35.071 71.352 112.010 1.00 36.00 127 SER B C 1
ATOM 3364 O O . SER B 1 127 ? -34.645 70.473 111.240 1.00 36.51 127 SER B O 1
ATOM 3367 N N . ASP B 1 128 ? -34.484 71.641 113.174 1.00 37.36 128 ASP B N 1
ATOM 3368 C CA . ASP B 1 128 ? -33.326 70.865 113.615 1.00 38.82 128 ASP B CA 1
ATOM 3369 C C . ASP B 1 128 ? -33.801 69.881 114.675 1.00 39.51 128 ASP B C 1
ATOM 3370 O O . ASP B 1 128 ? -34.250 70.277 115.764 1.00 39.06 128 ASP B O 1
ATOM 3375 N N . PRO B 1 129 ? -33.661 68.573 114.383 1.00 40.46 129 PRO B N 1
ATOM 3376 C CA . PRO B 1 129 ? -34.065 67.458 115.248 1.00 40.70 129 PRO B CA 1
ATOM 3377 C C . PRO B 1 129 ? -33.416 67.500 116.623 1.00 40.46 129 PRO B C 1
ATOM 3378 O O . PRO B 1 129 ? -34.080 67.416 117.671 1.00 40.81 129 PRO B O 1
ATOM 3382 N N . ASN B 1 130 ? -32.104 67.667 116.596 1.00 39.36 130 ASN B N 1
ATOM 3383 C CA . ASN B 1 130 ? -31.318 67.673 117.801 1.00 38.48 130 ASN B CA 1
ATOM 3384 C C . ASN B 1 130 ? -31.197 69.033 118.476 1.00 36.91 130 ASN B C 1
ATOM 3385 O O . ASN B 1 130 ? -30.374 69.195 119.377 1.00 36.93 130 ASN B O 1
ATOM 3390 N N . GLY B 1 131 ? -32.031 69.991 118.074 1.00 34.72 131 GLY B N 1
ATOM 3391 C CA . GLY B 1 131 ? -31.951 71.329 118.648 1.00 32.95 131 GLY B CA 1
ATOM 3392 C C . GLY B 1 131 ? -32.257 71.471 120.131 1.00 31.35 131 GLY B C 1
ATOM 3393 O O . GLY B 1 131 ? -33.240 70.920 120.604 1.00 30.96 131 GLY B O 1
ATOM 3394 N N . HIS B 1 132 ? -31.418 72.193 120.874 1.00 29.45 132 HIS B N 1
ATOM 3395 C CA . HIS B 1 132 ? -31.665 72.396 122.297 1.00 27.89 132 HIS B CA 1
ATOM 3396 C C . HIS B 1 132 ? -31.988 73.872 122.454 1.00 26.50 132 HIS B C 1
ATOM 3397 O O . HIS B 1 132 ? -31.194 74.738 122.084 1.00 25.40 132 HIS B O 1
ATOM 3404 N N . THR B 1 133 ? -33.171 74.147 122.991 1.00 24.43 133 THR B N 1
ATOM 3405 C CA . THR B 1 133 ? -33.638 75.508 123.171 1.00 22.60 133 THR B CA 1
ATOM 3406 C C . THR B 1 133 ? -32.664 76.360 123.955 1.00 22.11 133 THR B C 1
ATOM 3407 O O . THR B 1 133 ? -32.187 75.959 125.007 1.00 22.25 133 THR B O 1
ATOM 3411 N N . LEU B 1 134 ? -32.394 77.550 123.431 1.00 21.09 134 LEU B N 1
ATOM 3412 C CA . LEU B 1 134 ? -31.496 78.502 124.055 1.00 19.80 134 LEU B CA 1
ATOM 3413 C C . LEU B 1 134 ? -32.219 79.845 124.112 1.00 20.24 134 LEU B C 1
ATOM 3414 O O . LEU B 1 134 ? -32.818 80.286 123.125 1.00 20.37 134 LEU B O 1
ATOM 3419 N N . ILE B 1 135 ? -32.184 80.483 125.270 1.00 19.49 135 ILE B N 1
ATOM 3420 C CA . ILE B 1 135 ? -32.759 81.797 125.412 1.00 20.03 135 ILE B CA 1
ATOM 3421 C C . ILE B 1 135 ? -31.508 82.642 125.655 1.00 20.24 135 ILE B C 1
ATOM 3422 O O . ILE B 1 135 ? -30.794 82.430 126.632 1.00 20.00 135 ILE B O 1
ATOM 3427 N N . LEU B 1 136 ? -31.219 83.553 124.730 1.00 19.66 136 LEU B N 1
ATOM 3428 C CA . LEU B 1 136 ? -30.058 84.431 12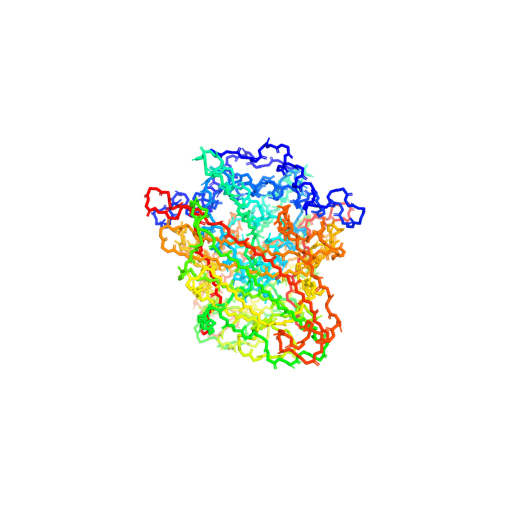4.813 1.00 18.92 136 LEU B CA 1
ATOM 3429 C C . LEU B 1 136 ? -30.633 85.825 124.909 1.00 18.79 136 LEU B C 1
ATOM 3430 O O . LEU B 1 136 ? -31.478 86.201 124.111 1.00 18.70 136 LEU B O 1
ATOM 3435 N N . HIS B 1 137 ? -30.199 86.592 125.894 1.00 18.87 137 HIS B N 1
ATOM 3436 C CA . HIS B 1 137 ? -30.725 87.947 126.060 1.00 19.57 137 HIS B CA 1
ATOM 3437 C C . HIS B 1 137 ? -29.695 88.817 126.741 1.00 19.46 137 HIS B C 1
ATOM 3438 O O . HIS B 1 137 ? -28.717 88.306 127.281 1.00 19.64 137 HIS B O 1
ATOM 3445 N N . GLY B 1 138 ? -29.911 90.124 126.716 1.00 19.12 138 GLY B N 1
ATOM 3446 C CA . GLY B 1 138 ? -28.949 91.016 127.328 1.00 19.07 138 GLY B CA 1
ATOM 3447 C C . GLY B 1 138 ? -29.347 92.467 127.152 1.00 19.36 138 GLY B C 1
ATOM 3448 O O . GLY B 1 138 ? -30.416 92.771 126.627 1.00 19.39 138 GLY B O 1
ATOM 3449 N N . THR B 1 139 ? -28.481 93.362 127.607 1.00 18.51 139 THR B N 1
ATOM 3450 C CA . THR B 1 139 ? -28.717 94.787 127.513 1.00 18.59 139 THR B CA 1
ATOM 3451 C C . THR B 1 139 ? -27.587 95.406 126.706 1.00 18.14 139 THR B C 1
ATOM 3452 O O . THR B 1 139 ? -26.447 94.962 126.784 1.00 17.44 139 THR B O 1
ATOM 3456 N N . ILE B 1 140 ? -27.914 96.409 125.908 1.00 18.12 140 ILE B N 1
ATOM 3457 C CA . ILE B 1 140 ? -26.896 97.099 125.150 1.00 18.51 140 ILE B CA 1
ATOM 3458 C C . ILE B 1 140 ? -26.705 98.438 125.850 1.00 19.08 140 ILE B C 1
ATOM 3459 O O . ILE B 1 140 ? -27.686 99.137 126.111 1.00 19.12 140 ILE B O 1
ATOM 3464 N N . PHE B 1 141 ? -25.457 98.778 126.177 1.00 19.73 141 PHE B N 1
ATOM 3465 C CA . PHE B 1 141 ? -25.151 100.043 126.839 1.00 20.65 141 PHE B CA 1
ATOM 3466 C C . PHE B 1 141 ? -24.438 101.032 125.923 1.00 21.02 141 PHE B C 1
ATOM 3467 O O . PHE B 1 141 ? -23.587 100.628 125.131 1.00 21.06 141 PHE B O 1
ATOM 3475 N N . ASP B 1 142 ? -24.769 102.319 126.034 1.00 20.93 142 ASP B N 1
ATOM 3476 C CA . ASP B 1 142 ? -24.095 103.316 125.229 1.00 22.42 142 ASP B CA 1
ATOM 3477 C C . ASP B 1 142 ? -22.743 103.627 125.851 1.00 23.22 142 ASP B C 1
ATOM 3478 O O . ASP B 1 142 ? -22.379 103.050 126.872 1.00 22.26 142 ASP B O 1
ATOM 3483 N N . ALA B 1 143 ? -21.997 104.537 125.236 1.00 24.34 143 ALA B N 1
ATOM 3484 C CA . ALA B 1 143 ? -20.669 104.881 125.729 1.00 26.04 143 ALA B CA 1
ATOM 3485 C C . ALA B 1 143 ? -20.650 105.414 127.157 1.00 27.59 143 ALA B C 1
ATOM 3486 O O . ALA B 1 143 ? -19.593 105.433 127.784 1.00 27.52 143 ALA B O 1
ATOM 3488 N N . ASP B 1 144 ? -21.803 105.850 127.667 1.00 29.34 144 ASP B N 1
ATOM 3489 C CA . ASP B 1 144 ? -21.878 106.377 129.032 1.00 31.17 144 ASP B CA 1
ATOM 3490 C C . ASP B 1 144 ? -22.381 105.369 130.038 1.00 31.32 144 ASP B C 1
ATOM 3491 O O . ASP B 1 144 ? -22.564 105.694 131.197 1.00 32.15 144 ASP B O 1
ATOM 3496 N N . GLY B 1 145 ? -22.629 104.147 129.595 1.00 31.70 145 GLY B N 1
ATOM 3497 C CA . GLY B 1 145 ? -23.093 103.121 130.508 1.00 31.65 145 GLY B CA 1
ATOM 3498 C C . GLY B 1 145 ? -24.588 103.072 130.751 1.00 31.94 145 GLY B C 1
ATOM 3499 O O . GLY B 1 145 ? -25.044 102.422 131.695 1.00 32.54 145 GLY B O 1
ATOM 3500 N N . LYS B 1 146 ? -25.366 103.736 129.909 1.00 31.38 146 LYS B N 1
ATOM 3501 C CA . LYS B 1 146 ? -26.809 103.731 130.085 1.00 31.39 146 LYS B CA 1
ATOM 3502 C C . LYS B 1 146 ? -27.419 102.823 129.016 1.00 30.63 146 LYS B C 1
ATOM 3503 O O . LYS B 1 146 ? -26.921 102.779 127.889 1.00 30.16 146 LYS B O 1
ATOM 3509 N N . PRO B 1 147 ? -28.490 102.075 129.355 1.00 29.78 147 PRO B N 1
ATOM 3510 C CA . PRO B 1 147 ? -29.151 101.181 128.399 1.00 29.10 147 PRO B CA 1
ATOM 3511 C C . PRO B 1 147 ? -29.491 101.970 127.136 1.00 28.59 147 PRO B C 1
ATOM 3512 O O . PRO B 1 147 ? -29.969 103.113 127.204 1.00 28.28 147 PRO B O 1
ATOM 3516 N N . LEU B 1 148 ? -29.251 101.356 125.984 1.00 27.11 148 LEU B N 1
ATOM 3517 C CA . LEU B 1 148 ? -29.461 102.034 124.731 1.00 25.87 148 LEU B CA 1
ATOM 3518 C C . LEU B 1 148 ? -30.597 101.489 123.902 1.00 25.74 148 LEU B C 1
ATOM 3519 O O . LEU B 1 148 ? -30.476 100.406 123.329 1.00 25.66 148 LEU B O 1
ATOM 3524 N N . PRO B 1 149 ? -31.741 102.191 123.869 1.00 25.35 149 PRO B N 1
ATOM 3525 C CA . PRO B 1 149 ? -32.873 101.734 123.054 1.00 24.49 149 PRO B CA 1
ATOM 3526 C C . PRO B 1 149 ? -32.528 101.978 121.574 1.00 23.86 149 PRO B C 1
ATOM 3527 O O . PRO B 1 149 ? -31.653 102.793 121.263 1.00 23.20 149 PRO B O 1
ATOM 3531 N N . ASN B 1 150 ? -33.220 101.272 120.681 1.00 23.86 150 ASN B N 1
ATOM 3532 C CA . ASN B 1 150 ? -33.037 101.404 119.242 1.00 24.38 150 ASN B CA 1
ATOM 3533 C C . ASN B 1 150 ? -31.678 101.046 118.695 1.00 23.72 150 ASN B C 1
ATOM 3534 O O . ASN B 1 150 ? -31.287 101.550 117.639 1.00 23.53 150 ASN B O 1
ATOM 3539 N N . ALA B 1 151 ? -30.941 100.197 119.402 1.00 21.96 151 ALA B N 1
ATOM 3540 C CA . ALA B 1 151 ? -29.650 99.781 118.880 1.00 20.63 151 ALA B CA 1
ATOM 3541 C C . ALA B 1 151 ? -29.984 98.564 118.023 1.00 20.26 151 ALA B C 1
ATOM 3542 O O . ALA B 1 151 ? -30.963 97.853 118.293 1.00 20.54 151 ALA B O 1
ATOM 3544 N N . LYS B 1 152 ? -29.202 98.336 116.974 1.00 18.63 152 LYS B N 1
ATOM 3545 C CA . LYS B 1 152 ? -29.455 97.205 116.100 1.00 18.24 152 LYS B CA 1
ATOM 3546 C C . LYS B 1 152 ? -28.474 96.083 116.394 1.00 17.71 152 LYS B C 1
ATOM 3547 O O . LYS B 1 152 ? -27.269 96.204 116.135 1.00 16.75 152 LYS B O 1
ATOM 3553 N N . VAL B 1 153 ? -29.010 94.991 116.923 1.00 16.46 153 VAL B N 1
ATOM 3554 C CA . VAL B 1 153 ? -28.217 93.834 117.275 1.00 16.11 153 VAL B CA 1
ATOM 3555 C C . VAL B 1 153 ? -28.405 92.768 116.218 1.00 16.04 153 VAL B C 1
ATOM 3556 O O . VAL B 1 153 ? -29.528 92.317 115.982 1.00 16.30 153 VAL B O 1
ATOM 3560 N N . GLU B 1 154 ? -27.311 92.371 115.570 1.00 14.27 154 GLU B N 1
ATOM 3561 C CA . GLU B 1 154 ? -27.393 91.340 114.554 1.00 13.94 154 GLU B CA 1
ATOM 3562 C C . GLU B 1 154 ? -26.715 90.096 115.087 1.00 13.70 154 GLU B C 1
ATOM 3563 O O . GLU B 1 154 ? -25.591 90.170 115.575 1.00 14.21 154 GLU B O 1
ATOM 3569 N N . ILE B 1 155 ? -27.412 88.967 115.008 1.00 12.11 155 ILE B N 1
ATOM 3570 C CA . ILE B 1 155 ? -26.894 87.710 115.510 1.00 12.17 155 ILE B CA 1
ATOM 3571 C C . ILE B 1 155 ? -26.977 86.620 114.446 1.00 11.78 155 ILE B C 1
ATOM 3572 O O . ILE B 1 155 ? -27.975 86.538 113.716 1.00 11.95 155 ILE B O 1
ATOM 3577 N N . TRP B 1 156 ? -25.925 85.807 114.331 1.00 11.29 156 TRP B N 1
ATOM 3578 C CA . TRP B 1 156 ? -25.945 84.669 113.406 1.00 11.16 156 TRP B CA 1
ATOM 3579 C C . TRP B 1 156 ? -25.104 83.561 114.013 1.00 12.29 156 TRP B C 1
ATOM 3580 O O . TRP B 1 156 ? -24.107 83.828 114.691 1.00 11.82 156 TRP B O 1
ATOM 3591 N N . HIS B 1 157 ? -25.524 82.319 113.792 1.00 11.97 157 HI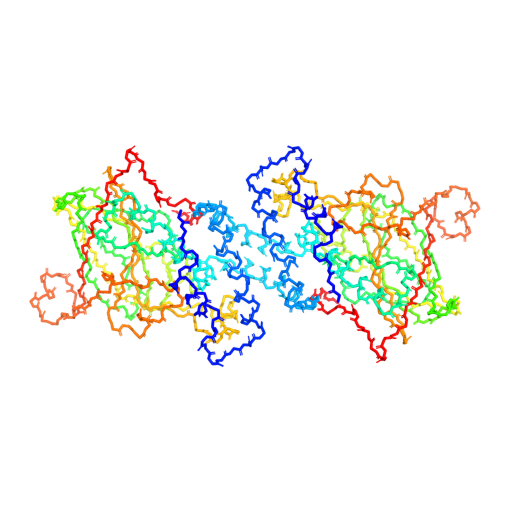S B N 1
ATOM 3592 C CA . HIS B 1 157 ? -24.797 81.166 114.323 1.00 12.69 157 HIS B CA 1
ATOM 3593 C C . HIS B 1 157 ? -25.188 79.887 113.568 1.00 12.91 157 HIS B C 1
ATOM 3594 O O . HIS B 1 157 ? -26.129 79.887 112.773 1.00 12.24 157 HIS B O 1
ATOM 3601 N N . ALA B 1 158 ? -24.452 78.809 113.824 1.00 13.71 158 ALA B N 1
ATOM 3602 C CA . ALA B 1 158 ? -24.672 77.514 113.178 1.00 14.80 158 ALA B CA 1
ATOM 3603 C C . ALA B 1 158 ? -25.732 76.646 113.859 1.00 15.82 158 ALA B C 1
ATOM 3604 O O . ALA B 1 158 ? -26.121 76.882 115.011 1.00 15.23 158 ALA B O 1
ATOM 3606 N N . ASN B 1 159 ? -26.198 75.633 113.142 1.00 17.06 159 ASN B N 1
ATOM 3607 C CA . ASN B 1 159 ? -27.175 74.745 113.725 1.00 19.66 159 ASN B CA 1
ATOM 3608 C C . ASN B 1 159 ? -26.425 73.644 114.489 1.00 22.02 159 ASN B C 1
ATOM 3609 O O . ASN B 1 159 ? -25.205 73.750 114.680 1.00 22.78 159 ASN B O 1
ATOM 3614 N N . THR B 1 160 ? -27.132 72.597 114.936 1.00 24.30 160 THR B N 1
ATOM 3615 C CA . THR B 1 160 ? -26.490 71.505 115.703 1.00 25.73 160 THR B CA 1
ATOM 3616 C C . THR B 1 160 ? -25.509 70.680 114.884 1.00 25.29 160 THR B C 1
ATOM 3617 O O . THR B 1 160 ? -24.722 69.920 115.445 1.00 25.50 160 THR B O 1
ATOM 3621 N N . LYS B 1 161 ? -25.563 70.825 113.563 1.00 25.24 161 LYS B N 1
ATOM 3622 C CA . LYS B 1 161 ? -24.649 70.103 112.682 1.00 25.38 161 LYS B CA 1
ATOM 3623 C C . LYS B 1 161 ? -23.412 70.952 112.377 1.00 24.09 161 LYS B C 1
ATOM 3624 O O . LYS B 1 161 ? -22.500 70.506 111.672 1.00 23.79 161 LYS B O 1
ATOM 3630 N N . GLY B 1 162 ? -23.391 72.168 112.922 1.00 22.49 162 GLY B N 1
ATOM 3631 C CA . GLY B 1 162 ? -22.286 73.083 112.689 1.00 20.22 162 GLY B CA 1
ATOM 3632 C C . GLY B 1 162 ? -22.383 73.772 111.335 1.00 18.98 162 GLY B C 1
ATOM 3633 O O . GLY B 1 162 ? -21.373 74.279 110.834 1.00 17.93 162 GLY B O 1
ATOM 3634 N N . PHE B 1 163 ? -23.588 73.811 110.752 1.00 17.59 163 PHE B N 1
ATOM 3635 C CA . PHE B 1 163 ? -23.800 74.425 109.440 1.00 17.14 163 PHE B CA 1
ATOM 3636 C C . PHE B 1 163 ? -24.550 75.732 109.520 1.00 16.40 163 PHE B C 1
ATOM 3637 O O . PHE B 1 163 ? -25.480 75.864 110.307 1.00 16.36 163 PHE B O 1
ATOM 3645 N N . TYR B 1 164 ? -24.163 76.691 108.684 1.00 15.10 164 TYR B N 1
ATOM 3646 C CA . TYR B 1 164 ? -24.840 77.987 108.632 1.00 14.18 164 TYR B CA 1
ATOM 3647 C C . TYR B 1 164 ? -25.786 78.055 107.447 1.00 13.40 164 TYR B C 1
ATOM 3648 O O . TYR B 1 164 ? -25.470 77.536 106.366 1.00 13.29 164 TYR B O 1
ATOM 3657 N N . SER B 1 165 ? -26.922 78.722 107.631 1.00 12.97 165 SER B N 1
ATOM 3658 C CA . SER B 1 165 ? -27.842 78.881 106.510 1.00 13.27 165 SER B CA 1
ATOM 3659 C C . SER B 1 165 ? -27.070 79.692 105.460 1.00 13.44 165 SER B C 1
ATOM 3660 O O . SER B 1 165 ? -26.220 80.532 105.800 1.00 13.40 165 SER B O 1
ATOM 3663 N N . HIS B 1 166 ? -27.360 79.396 104.198 1.00 13.69 166 HIS B N 1
ATOM 3664 C CA . HIS B 1 166 ? -26.738 80.008 103.028 1.00 15.26 166 HIS B CA 1
ATOM 3665 C C . HIS B 1 166 ? -25.375 79.378 102.737 1.00 16.53 166 HIS B C 1
ATOM 3666 O O . HIS B 1 166 ? -24.757 79.678 101.716 1.00 16.26 166 HIS B O 1
ATOM 3673 N N . PHE B 1 167 ? -24.905 78.522 103.645 1.00 17.76 167 PHE B N 1
ATOM 3674 C CA . PHE B 1 167 ? -23.608 77.850 103.469 1.00 19.44 167 PHE B CA 1
ATOM 3675 C C . PHE B 1 167 ? -23.757 76.416 103.917 1.00 21.61 167 PHE B C 1
ATOM 3676 O O . PHE B 1 167 ? -22.784 75.755 104.279 1.00 21.54 167 PHE B O 1
ATOM 3684 N N . ASP B 1 168 ? -24.998 75.944 103.892 1.00 23.51 168 ASP B N 1
ATOM 3685 C CA . ASP B 1 168 ? -25.303 74.598 104.320 1.00 25.59 168 ASP B CA 1
ATOM 3686 C C . ASP B 1 168 ? -25.197 73.666 103.117 1.00 28.10 168 ASP B C 1
ATOM 3687 O O . ASP B 1 168 ? -25.926 73.808 102.141 1.00 27.66 168 ASP B O 1
ATOM 3692 N N . PRO B 1 169 ? -24.287 72.696 103.173 1.00 30.42 169 PRO B N 1
ATOM 3693 C CA . PRO B 1 169 ? -24.135 71.766 102.052 1.00 32.67 169 PRO B CA 1
ATOM 3694 C C . PRO B 1 169 ? -25.363 70.860 101.873 1.00 34.73 169 PRO B C 1
ATOM 3695 O O . PRO B 1 169 ? -25.739 70.509 100.747 1.00 35.99 169 PRO B O 1
ATOM 3699 N N . THR B 1 170 ? -26.003 70.496 102.980 1.00 36.08 170 THR B N 1
ATOM 3700 C CA . THR B 1 170 ? -27.171 69.620 102.915 1.00 36.86 170 THR B CA 1
ATOM 3701 C C . THR B 1 170 ? -28.390 70.308 102.299 1.00 37.53 170 THR B C 1
ATOM 3702 O O . THR B 1 170 ? -29.417 69.665 102.082 1.00 38.20 170 THR B O 1
ATOM 3706 N N . GLY B 1 171 ? -28.285 71.610 102.036 1.00 37.97 171 GLY B N 1
ATOM 3707 C CA . GLY B 1 171 ? -29.388 72.358 101.445 1.00 38.24 171 GLY B CA 1
ATOM 3708 C C . GLY B 1 171 ? -30.661 72.369 102.275 1.00 38.69 171 GLY B C 1
ATOM 3709 O O . GLY B 1 171 ? -31.713 72.842 101.843 1.00 39.01 171 GLY B O 1
ATOM 3710 N N . GLU B 1 172 ? -30.573 71.904 103.509 1.00 38.58 172 GLU B N 1
ATOM 3711 C CA . GLU B 1 172 ? -31.675 71.723 104.445 1.00 38.19 172 GLU B CA 1
ATOM 3712 C C . GLU B 1 172 ? -32.242 73.065 104.895 1.00 36.17 172 GLU B C 1
ATOM 3713 O O . GLU B 1 172 ? -33.507 73.136 105.145 1.00 36.61 172 GLU B O 1
ATOM 3719 N N . GLN B 1 173 ? -31.508 74.143 105.086 1.00 32.74 173 GLN B N 1
ATOM 3720 C CA . GLN B 1 173 ? -32.035 75.385 105.665 1.00 28.68 173 GLN B CA 1
ATOM 3721 C C . GLN B 1 173 ? -32.684 76.464 104.829 1.00 26.33 173 GLN B C 1
ATOM 3722 O O . GLN B 1 173 ? -32.193 76.811 103.765 1.00 26.24 173 GLN B O 1
ATOM 3728 N N . GLN B 1 174 ? -33.779 77.022 105.343 1.00 22.93 174 GLN B N 1
ATOM 3729 C CA . GLN B 1 174 ? -34.437 78.109 104.642 1.00 20.90 174 GLN B CA 1
ATOM 3730 C C . GLN B 1 174 ? -33.574 79.374 104.836 1.00 19.09 174 GLN B C 1
ATOM 3731 O O . GLN B 1 174 ? -32.760 79.465 105.785 1.00 18.24 174 GLN B O 1
ATOM 3737 N N . ALA B 1 175 ? -33.746 80.334 103.931 1.00 16.37 175 ALA B N 1
ATOM 3738 C CA . ALA B 1 175 ? -32.993 81.579 103.997 1.00 15.81 175 ALA B CA 1
ATOM 3739 C C . ALA B 1 175 ? -33.056 82.188 105.395 1.00 14.70 175 ALA B C 1
ATOM 3740 O O . ALA B 1 175 ? -34.091 82.156 106.060 1.00 13.50 175 ALA B O 1
ATOM 3742 N N . PHE B 1 176 ? -31.926 82.728 105.825 1.00 13.48 176 PHE B N 1
ATOM 3743 C CA . PHE B 1 176 ? -31.797 83.386 107.107 1.00 13.15 176 PHE B CA 1
ATOM 3744 C C . PHE B 1 176 ? -32.128 82.589 108.351 1.00 13.17 176 PHE B C 1
ATOM 3745 O O . PHE B 1 176 ? -32.306 83.156 109.417 1.00 13.77 176 PHE B O 1
ATOM 3753 N N . ASN B 1 177 ? -32.184 81.275 108.248 1.00 13.19 177 ASN B N 1
ATOM 3754 C CA . ASN B 1 177 ? -32.455 80.506 109.443 1.00 13.71 177 ASN B CA 1
ATOM 3755 C C . ASN B 1 177 ? -31.314 80.817 110.414 1.00 13.61 177 ASN B C 1
ATOM 3756 O O . ASN B 1 177 ? -30.150 80.826 110.011 1.00 12.78 177 ASN B O 1
ATOM 3761 N N . MET B 1 178 ? -31.660 81.063 111.681 1.00 14.17 178 MET B N 1
ATOM 3762 C CA . MET B 1 178 ? -30.704 81.390 112.748 1.00 14.75 178 MET B CA 1
ATOM 3763 C C . MET B 1 178 ? -29.893 82.664 112.461 1.00 14.98 178 MET B C 1
ATOM 3764 O O . MET B 1 178 ? -28.705 82.763 112.800 1.00 15.34 178 MET B O 1
ATOM 3769 N N . ARG B 1 179 ? -30.546 83.625 111.811 1.00 13.23 179 ARG B N 1
ATOM 3770 C CA . ARG B 1 179 ? -29.944 84.905 111.507 1.00 13.63 179 ARG B CA 1
ATOM 3771 C C . ARG B 1 179 ? -31.044 85.937 111.716 1.00 13.88 179 ARG B C 1
ATOM 3772 O O . ARG B 1 179 ? -32.068 85.877 111.043 1.00 14.84 179 ARG B O 1
ATOM 3780 N N . ARG B 1 180 ? -30.842 86.869 112.643 1.00 13.51 180 ARG B N 1
ATOM 3781 C CA . ARG B 1 180 ? -31.838 87.908 112.897 1.00 13.89 180 ARG B CA 1
ATOM 3782 C C . ARG B 1 180 ? -31.217 89.247 113.283 1.00 14.09 180 ARG B C 1
ATOM 3783 O O . ARG B 1 180 ? -30.078 89.301 113.742 1.00 14.85 180 ARG B O 1
ATOM 3791 N N . SER B 1 181 ? -31.974 90.319 113.065 1.00 14.21 181 SER B N 1
ATOM 3792 C CA . SER B 1 181 ? -31.610 91.670 113.504 1.00 14.03 181 SER B CA 1
ATOM 3793 C C . SER B 1 181 ? -32.679 91.984 114.548 1.00 14.76 181 SER B C 1
ATOM 3794 O O . SER B 1 181 ? -33.876 91.799 114.281 1.00 15.41 181 SER B O 1
ATOM 3797 N N . ILE B 1 182 ? -32.256 92.411 115.734 1.00 15.36 182 ILE B N 1
ATOM 3798 C CA . ILE B 1 182 ? -33.184 92.759 116.812 1.00 16.42 182 ILE B CA 1
ATOM 3799 C C . ILE B 1 182 ? -32.893 94.196 117.217 1.00 17.03 182 ILE B C 1
ATOM 3800 O O . ILE B 1 182 ? -31.753 94.535 117.539 1.00 17.23 182 ILE B O 1
ATOM 3805 N N . ILE B 1 183 ? -33.909 95.054 117.179 1.00 17.48 183 ILE B N 1
ATOM 3806 C CA . ILE B 1 183 ? -33.718 96.441 117.584 1.00 18.05 183 ILE B CA 1
ATOM 3807 C C . ILE B 1 183 ? -33.995 96.428 119.078 1.00 18.91 183 ILE B C 1
ATOM 3808 O O . ILE B 1 183 ? -35.001 95.856 119.513 1.00 18.73 183 ILE B O 1
ATOM 3813 N N . THR B 1 184 ? -33.117 97.037 119.870 1.00 19.05 184 THR B N 1
ATOM 3814 C CA . THR B 1 184 ? -33.328 97.013 121.313 1.00 20.53 184 THR B CA 1
ATOM 3815 C C . THR B 1 184 ? -34.555 97.818 121.741 1.00 21.49 184 THR B C 1
ATOM 3816 O O . THR B 1 184 ? -34.845 98.880 121.178 1.00 21.34 184 THR B O 1
ATOM 3820 N N . ASP B 1 185 ? -35.260 97.291 122.741 1.00 23.02 185 ASP B N 1
ATOM 3821 C CA . ASP B 1 185 ? -36.465 97.921 123.273 1.00 24.91 185 ASP B CA 1
ATOM 3822 C C . ASP B 1 185 ? -36.178 99.137 124.158 1.00 26.93 185 ASP B C 1
ATOM 3823 O O . ASP B 1 185 ? -35.043 99.607 124.243 1.00 26.08 185 ASP B O 1
ATOM 3828 N N . GLU B 1 186 ? -37.222 99.639 124.821 1.00 29.70 186 GLU B N 1
ATOM 3829 C CA . GLU B 1 186 ? -37.114 100.833 125.676 1.00 32.02 186 GLU B CA 1
ATOM 3830 C C . GLU B 1 186 ? -36.153 100.663 126.829 1.00 31.33 186 GLU B C 1
ATOM 3831 O O . GLU B 1 186 ? -35.674 101.651 127.391 1.00 32.31 186 GLU B O 1
ATOM 3837 N N . ASN B 1 187 ? -35.883 99.422 127.210 1.00 30.51 187 ASN B N 1
ATOM 3838 C CA . ASN B 1 187 ? -34.965 99.191 128.303 1.00 30.15 187 ASN B CA 1
ATOM 3839 C C . ASN B 1 187 ? -33.585 98.848 127.779 1.00 28.18 187 ASN B C 1
ATOM 3840 O O . ASN B 1 187 ? -32.727 98.397 128.547 1.00 27.69 187 ASN B O 1
ATOM 3845 N N . GLY B 1 188 ? -33.360 99.079 126.487 1.00 25.91 188 GLY B N 1
ATOM 3846 C CA . GLY B 1 188 ? -32.079 98.773 125.868 1.00 24.46 188 GLY B CA 1
ATOM 3847 C C . GLY B 1 188 ? -31.787 97.273 125.797 1.00 23.46 188 GLY B C 1
ATOM 3848 O O . GLY B 1 188 ? -30.628 96.866 125.685 1.00 23.30 188 GLY B O 1
ATOM 3849 N N . GLN B 1 189 ? -32.831 96.446 125.840 1.00 22.25 189 GLN B N 1
ATOM 3850 C CA . GLN B 1 189 ? -32.646 95.003 125.823 1.00 22.23 189 GLN B CA 1
ATOM 3851 C C . GLN B 1 189 ? -32.986 94.315 124.532 1.00 20.82 189 GLN B C 1
ATOM 3852 O O . GLN B 1 189 ? -33.736 94.829 123.706 1.00 21.83 189 GLN B O 1
ATOM 3858 N N . TYR B 1 190 ? -32.427 93.126 124.368 1.00 20.06 190 TYR B N 1
ATOM 3859 C CA . TYR B 1 190 ? -32.691 92.311 123.189 1.00 18.84 190 TYR B CA 1
ATOM 3860 C C . TYR B 1 190 ? -32.864 90.937 123.792 1.00 18.48 190 TYR B C 1
ATOM 3861 O O . TYR B 1 190 ? -32.319 90.653 124.873 1.00 17.95 190 TYR B O 1
ATOM 3870 N N . ARG B 1 191 ? -33.611 90.085 123.105 1.00 18.19 191 ARG B N 1
ATOM 3871 C CA . ARG B 1 191 ? -33.838 88.732 123.583 1.00 18.40 191 ARG B CA 1
ATOM 3872 C C . ARG B 1 191 ? -34.229 87.827 122.439 1.00 18.34 191 ARG B C 1
ATOM 3873 O O . ARG B 1 191 ? -35.106 88.169 121.641 1.00 18.95 191 ARG B O 1
ATOM 3881 N N . VAL B 1 192 ? -33.598 86.664 122.349 1.00 16.79 192 VAL B N 1
ATOM 3882 C CA . VAL B 1 192 ? -33.956 85.763 121.274 1.00 16.95 192 VAL B CA 1
ATOM 3883 C C . VAL B 1 192 ? -34.125 84.331 121.765 1.00 16.51 192 VAL B C 1
ATOM 3884 O O . VAL B 1 192 ? -33.574 83.939 122.795 1.00 16.58 192 VAL B O 1
ATOM 3888 N N . ARG B 1 193 ? -34.935 83.579 121.037 1.00 15.17 193 ARG B N 1
ATOM 3889 C CA . ARG B 1 193 ? -35.094 82.182 121.314 1.00 15.83 193 ARG B CA 1
ATOM 3890 C C . ARG B 1 193 ? -34.442 81.540 120.109 1.00 16.04 193 ARG B C 1
ATOM 3891 O O . ARG B 1 193 ? -34.766 81.878 118.977 1.00 16.47 193 ARG B O 1
ATOM 3899 N N . THR B 1 194 ? -33.518 80.622 120.342 1.00 16.11 194 THR B N 1
ATOM 3900 C CA . THR B 1 194 ? -32.848 79.957 119.247 1.00 16.15 194 THR B CA 1
ATOM 3901 C C . THR B 1 194 ? -32.465 78.579 119.783 1.00 18.23 194 THR B C 1
ATOM 3902 O O . THR B 1 194 ? -33.112 78.080 120.706 1.00 18.26 194 THR B O 1
ATOM 3906 N N . ILE B 1 195 ? -31.445 77.945 119.212 1.00 19.09 195 ILE B N 1
ATOM 3907 C CA . ILE B 1 195 ? -30.996 76.654 119.723 1.00 19.56 195 ILE B CA 1
ATOM 3908 C C . ILE B 1 195 ? -29.488 76.738 119.953 1.00 19.81 195 ILE B C 1
ATOM 3909 O O . ILE B 1 195 ? -28.827 77.588 119.355 1.00 19.60 195 ILE B O 1
ATOM 3914 N N . LEU B 1 196 ? -28.942 75.884 120.819 1.00 19.55 196 LEU B N 1
ATOM 3915 C CA . LEU B 1 196 ? -27.504 75.904 121.085 1.00 19.71 196 LEU B CA 1
ATOM 3916 C C . LEU B 1 196 ? -26.707 75.486 119.866 1.00 19.56 196 LEU B C 1
ATOM 3917 O O . LEU B 1 196 ? -26.891 74.389 119.344 1.00 20.08 196 LEU B O 1
ATOM 3922 N N . PRO B 1 197 ? -25.811 76.353 119.375 1.00 19.21 197 PRO B N 1
ATOM 3923 C CA . PRO B 1 197 ? -25.060 75.904 118.198 1.00 18.92 197 PRO B CA 1
ATOM 3924 C C . PRO B 1 197 ? -24.033 74.828 118.530 1.00 19.47 197 PRO B C 1
ATOM 3925 O O . PRO B 1 197 ? -23.653 74.645 119.698 1.00 18.58 197 PRO B O 1
ATOM 3929 N N . ALA B 1 198 ? -23.614 74.116 117.488 1.00 19.46 198 ALA B N 1
ATOM 3930 C CA . ALA B 1 198 ? -22.579 73.095 117.582 1.00 20.38 198 ALA B CA 1
ATOM 3931 C C . ALA B 1 198 ? -21.326 73.784 117.021 1.00 20.97 198 ALA B C 1
ATOM 3932 O O . ALA B 1 198 ? -21.437 74.801 116.340 1.00 20.64 198 ALA B O 1
ATOM 3934 N N . GLY B 1 199 ? -20.146 73.241 117.307 1.00 21.88 199 GLY B N 1
ATOM 3935 C CA . GLY B 1 199 ? -18.909 73.832 116.811 1.00 21.83 199 GLY B CA 1
ATOM 3936 C C . GLY B 1 199 ? -18.795 73.670 115.313 1.00 22.37 199 GLY B C 1
ATOM 3937 O O . GLY B 1 199 ? -19.392 72.766 114.732 1.00 22.80 199 GLY B O 1
ATOM 3938 N N . TYR B 1 200 ? -18.033 74.551 114.683 1.00 22.51 200 TYR B N 1
ATOM 3939 C CA . TYR B 1 200 ? -17.863 74.513 113.241 1.00 22.73 200 TYR B CA 1
ATOM 3940 C C . TYR B 1 200 ? -16.556 73.813 112.857 1.00 22.60 200 TYR B C 1
ATOM 3941 O O . TYR B 1 200 ? -15.560 73.951 113.554 1.00 22.74 200 TYR B O 1
ATOM 3950 N N . GLY B 1 201 ? -16.567 73.054 111.759 1.00 22.06 201 GLY B N 1
ATOM 3951 C CA . GLY B 1 201 ? -15.358 72.380 111.303 1.00 21.07 201 GLY B CA 1
ATOM 3952 C C . GLY B 1 201 ? -15.153 72.749 109.842 1.00 20.41 201 GLY B C 1
ATOM 3953 O O . GLY B 1 201 ? -16.140 72.901 109.134 1.00 20.45 201 GLY B O 1
ATOM 3954 N N . CYS B 1 202 ? -13.910 72.917 109.381 1.00 19.58 202 CYS B N 1
ATOM 3955 C CA . CYS B 1 202 ? -13.682 73.262 107.972 1.00 19.19 202 CYS B CA 1
ATOM 3956 C C . CYS B 1 202 ? -14.023 72.068 107.098 1.00 19.12 202 CYS B C 1
ATOM 3957 O O . CYS B 1 202 ? -13.868 70.931 107.534 1.00 19.15 202 CYS B O 1
ATOM 3960 N N . PRO B 1 203 ? -14.485 72.308 105.853 1.00 19.96 203 PRO B N 1
ATOM 3961 C CA . PRO B 1 203 ? -14.802 71.183 104.974 1.00 20.96 203 PRO B CA 1
ATOM 3962 C C . PRO B 1 203 ? -13.563 70.301 104.996 1.00 21.91 203 PRO B C 1
ATOM 3963 O O . PRO B 1 203 ? -12.485 70.726 104.617 1.00 21.59 203 PRO B O 1
ATOM 3967 N N . PRO B 1 204 ? -13.696 69.053 105.451 1.00 23.79 204 PRO B N 1
ATOM 3968 C CA . PRO B 1 204 ? -12.541 68.150 105.517 1.00 24.38 204 PRO B CA 1
ATOM 3969 C C . PRO B 1 204 ? -11.781 67.913 104.229 1.00 24.67 204 PRO B C 1
ATOM 3970 O O . PRO B 1 204 ? -10.579 67.693 104.266 1.00 25.79 204 PRO B O 1
ATOM 3974 N N . GLU B 1 205 ? -12.473 67.979 103.098 1.00 25.26 205 GLU B N 1
ATOM 3975 C CA . GLU B 1 205 ? -11.860 67.751 101.783 1.00 26.08 205 GLU B CA 1
ATOM 3976 C C . GLU B 1 205 ? -11.375 69.047 101.129 1.00 23.92 205 GLU B C 1
ATOM 3977 O O . GLU B 1 205 ? -10.697 69.015 100.108 1.00 24.55 205 GLU B O 1
ATOM 3983 N N . GLY B 1 206 ? -11.722 70.181 101.720 1.00 21.41 206 GLY B N 1
ATOM 3984 C CA . GLY B 1 206 ? -11.351 71.455 101.136 1.00 19.34 206 GLY B CA 1
ATOM 3985 C C . GLY B 1 206 ? -9.904 71.889 101.243 1.00 16.81 206 GLY B C 1
ATOM 3986 O O . GLY B 1 206 ? -9.139 71.349 102.030 1.00 16.50 206 GLY B O 1
ATOM 3987 N N . PRO B 1 207 ? -9.504 72.884 100.449 1.00 15.99 207 PRO B N 1
ATOM 3988 C CA . PRO B 1 207 ? -8.119 73.355 100.504 1.00 15.11 207 PRO B CA 1
ATOM 3989 C C . PRO B 1 207 ? -7.675 73.924 101.862 1.00 14.32 207 PRO B C 1
ATOM 3990 O O . PRO B 1 207 ? -6.498 73.811 102.226 1.00 13.75 207 PRO B O 1
ATOM 3994 N N . THR B 1 208 ? -8.590 74.536 102.615 1.00 13.45 208 THR B N 1
ATOM 3995 C CA . THR B 1 208 ? -8.184 75.098 103.897 1.00 13.75 208 THR B CA 1
ATOM 3996 C C . THR B 1 208 ? -7.736 73.971 104.841 1.00 15.13 208 THR B C 1
ATOM 3997 O O . THR B 1 208 ? -6.634 74.014 105.413 1.00 14.43 208 THR B O 1
ATOM 4001 N N . GLN B 1 209 ? -8.570 72.942 104.977 1.00 15.62 209 GLN B N 1
ATOM 4002 C CA . GLN B 1 209 ? -8.210 71.843 105.856 1.00 17.02 209 GLN B CA 1
ATOM 4003 C C . GLN B 1 209 ? -6.987 71.094 105.346 1.00 17.33 209 GLN B C 1
ATOM 4004 O O . GLN B 1 209 ? -6.160 70.647 106.133 1.00 17.98 209 GLN B O 1
ATOM 4010 N N . GLN B 1 210 ? -6.817 70.972 104.039 1.00 18.63 210 GLN B N 1
ATOM 4011 C CA . GLN B 1 210 ? -5.663 70.208 103.586 1.00 20.71 210 GLN B CA 1
ATOM 4012 C C . GLN B 1 210 ? -4.346 70.885 103.946 1.00 19.69 210 GLN B C 1
ATOM 4013 O O . GLN B 1 210 ? -3.371 70.208 104.307 1.00 19.22 210 GLN B O 1
ATOM 4019 N N . LEU B 1 211 ? -4.324 72.214 103.850 1.00 17.70 211 LEU B N 1
ATOM 4020 C CA . LEU B 1 211 ? -3.136 72.977 104.206 1.00 17.15 211 LEU B CA 1
ATOM 4021 C C . LEU B 1 211 ? -2.949 72.862 105.732 1.00 16.51 211 LEU B C 1
ATOM 4022 O O . LEU B 1 211 ? -1.841 72.663 106.225 1.00 15.37 211 LEU B O 1
ATOM 4027 N N . LEU B 1 212 ? -4.032 72.978 106.492 1.00 16.01 212 LEU B N 1
ATOM 4028 C CA . LEU B 1 212 ? -3.908 72.862 107.932 1.00 16.69 212 LEU B CA 1
ATOM 4029 C C . LEU B 1 212 ? -3.335 71.498 108.286 1.00 16.96 212 LEU B C 1
ATOM 4030 O O . LEU B 1 212 ? -2.529 71.399 109.202 1.00 17.45 212 LEU B O 1
ATOM 4035 N N . ASN B 1 213 ? -3.735 70.448 107.576 1.00 17.30 213 ASN B N 1
ATOM 4036 C CA . ASN B 1 213 ? -3.163 69.137 107.879 1.00 18.90 213 ASN B CA 1
ATOM 4037 C C . ASN B 1 213 ? -1.649 69.173 107.704 1.00 19.56 213 ASN B C 1
ATOM 4038 O O . ASN B 1 213 ? -0.915 68.551 108.472 1.00 19.94 213 ASN B O 1
ATOM 4043 N N . GLN B 1 214 ? -1.172 69.880 106.690 1.00 19.02 214 GLN B N 1
ATOM 4044 C CA . GLN B 1 214 ? 0.266 69.953 106.486 1.00 19.39 214 GLN B CA 1
ATOM 4045 C C . GLN B 1 214 ? 0.966 70.696 107.628 1.00 18.17 214 GLN B C 1
ATOM 4046 O O . GLN B 1 214 ? 2.184 70.592 107.779 1.00 18.55 214 GLN B O 1
ATOM 4052 N N . LEU B 1 215 ? 0.216 71.453 108.424 1.00 17.07 215 LEU B N 1
ATOM 4053 C CA . LEU B 1 215 ? 0.816 72.214 109.521 1.00 15.76 215 LEU B CA 1
ATOM 4054 C C . LEU B 1 215 ? 0.622 71.485 110.825 1.00 15.67 215 LEU B C 1
ATOM 4055 O O . LEU B 1 215 ? 0.975 71.987 111.900 1.00 15.88 215 LEU B O 1
ATOM 4060 N N . GLY B 1 216 ? 0.047 70.292 110.716 1.00 15.36 216 GLY B N 1
ATOM 4061 C CA . GLY B 1 216 ? -0.229 69.490 111.896 1.00 15.09 216 GLY B CA 1
ATOM 4062 C C . GLY B 1 216 ? -1.337 70.099 112.729 1.00 14.72 216 GLY B C 1
ATOM 4063 O O . GLY B 1 216 ? -1.389 69.861 113.924 1.00 15.27 216 GLY B O 1
ATOM 4064 N N . ARG B 1 217 ? -2.227 70.865 112.098 1.00 14.12 217 ARG B N 1
ATOM 4065 C CA . ARG B 1 217 ? -3.320 71.551 112.787 1.00 14.29 217 ARG B CA 1
ATOM 4066 C C . ARG B 1 217 ? -4.728 71.090 112.406 1.00 14.51 217 ARG B C 1
ATOM 4067 O O . ARG B 1 217 ? -4.965 70.605 111.291 1.00 14.91 217 ARG B O 1
ATOM 4075 N N . HIS B 1 218 ? -5.666 71.261 113.339 1.00 14.96 218 HIS B N 1
ATOM 4076 C CA . HIS B 1 218 ? -7.061 70.905 113.077 1.00 15.71 218 HIS B CA 1
ATOM 4077 C C . HIS B 1 218 ? -7.780 72.158 112.554 1.00 15.61 218 HIS B C 1
ATOM 4078 O O . HIS B 1 218 ? -7.242 73.268 112.627 1.00 15.44 218 HIS B O 1
ATOM 4085 N N . GLY B 1 219 ? -8.993 71.975 112.039 1.00 15.43 219 GLY B N 1
ATOM 4086 C CA . GLY B 1 219 ? -9.750 73.094 111.518 1.00 15.04 219 GLY B CA 1
ATOM 4087 C C . GLY B 1 219 ? -11.068 73.274 112.241 1.00 15.66 219 GLY B C 1
ATOM 4088 O O . GLY B 1 219 ? -12.085 73.525 111.609 1.00 16.24 219 GLY B O 1
ATOM 4089 N N . ASN B 1 220 ? -11.054 73.170 113.567 1.00 15.69 220 ASN B N 1
ATOM 4090 C CA . ASN B 1 220 ? -12.272 73.312 114.350 1.00 15.80 220 ASN B CA 1
ATOM 4091 C C . ASN B 1 220 ? -12.400 74.619 115.102 1.00 14.79 220 ASN B C 1
ATOM 4092 O O . ASN B 1 220 ? -11.408 75.222 115.492 1.00 13.62 220 ASN B O 1
ATOM 4097 N N . ARG B 1 221 ? -13.647 75.032 115.321 1.00 14.54 221 ARG B N 1
ATOM 4098 C CA . ARG B 1 221 ? -13.945 76.223 116.114 1.00 15.03 221 ARG B CA 1
ATOM 4099 C C . ARG B 1 221 ? -14.914 75.759 117.196 1.00 15.05 221 ARG B C 1
ATOM 4100 O O . ARG B 1 221 ? -15.680 74.808 116.985 1.00 15.28 221 ARG B O 1
ATOM 4108 N N . PRO B 1 222 ? -14.843 76.359 118.393 1.00 15.06 222 PRO B N 1
ATOM 4109 C CA . PRO B 1 222 ? -15.794 75.928 119.425 1.00 14.27 222 PRO B CA 1
ATOM 4110 C C . PRO B 1 222 ? -17.153 76.519 119.048 1.00 14.51 222 PRO B C 1
ATOM 4111 O O . PRO B 1 222 ? -17.254 77.383 118.162 1.00 13.77 222 PRO B O 1
ATOM 4115 N N . ALA B 1 223 ? -18.192 76.065 119.731 1.00 14.25 223 ALA B N 1
ATOM 4116 C CA . ALA B 1 223 ? -19.541 76.585 119.497 1.00 14.15 223 ALA B CA 1
ATOM 4117 C C . ALA B 1 223 ? -19.520 78.065 119.889 1.00 13.28 223 ALA B C 1
ATOM 4118 O O . ALA B 1 223 ? -19.065 78.430 120.978 1.00 14.05 223 ALA B O 1
ATOM 4120 N N . HIS B 1 224 ? -20.031 78.911 119.010 1.00 12.71 224 HIS B N 1
ATOM 4121 C CA . HIS B 1 224 ? -20.024 80.344 119.248 1.00 11.77 224 HIS B CA 1
ATOM 4122 C C . HIS B 1 224 ? -21.202 81.036 118.565 1.00 12.02 224 HIS B C 1
ATOM 4123 O O . HIS B 1 224 ? -21.855 80.467 117.679 1.00 12.06 224 HIS B O 1
ATOM 4130 N N . ILE B 1 225 ? -21.433 82.287 118.961 1.00 11.76 225 ILE B N 1
ATOM 4131 C CA . ILE B 1 225 ? -22.510 83.107 118.417 1.00 11.39 225 ILE B CA 1
ATOM 4132 C C . ILE B 1 225 ? -21.935 84.464 117.996 1.00 11.81 225 ILE B C 1
ATOM 4133 O O . ILE B 1 225 ? -21.243 85.112 118.779 1.00 11.53 225 ILE B O 1
ATOM 4138 N N . HIS B 1 226 ? -22.210 84.876 116.759 1.00 10.91 226 HIS B N 1
ATOM 4139 C CA . HIS B 1 226 ? -21.697 86.138 116.224 1.00 10.98 226 HIS B CA 1
ATOM 4140 C C . HIS B 1 226 ? -22.617 87.311 116.531 1.00 12.29 226 HIS B C 1
ATOM 4141 O O . HIS B 1 226 ? -23.835 87.148 116.593 1.00 12.26 226 HIS B O 1
ATOM 4148 N N . TYR B 1 227 ? -22.014 88.489 116.697 1.00 12.65 227 TYR B N 1
ATOM 4149 C CA . TYR B 1 227 ? -22.739 89.738 116.922 1.00 13.23 227 TYR B CA 1
ATOM 4150 C C . TYR B 1 227 ? -22.179 90.921 116.110 1.00 13.50 227 TYR B C 1
ATOM 4151 O O . TYR B 1 227 ? -20.958 91.065 115.946 1.00 13.19 227 TYR B O 1
ATOM 4160 N N . PHE B 1 228 ? -23.099 91.768 115.642 1.00 13.69 228 PHE B N 1
ATOM 4161 C CA . PHE B 1 228 ? -22.784 93.083 115.048 1.00 13.08 228 PHE B CA 1
ATOM 4162 C C . PHE B 1 228 ? -23.725 93.938 115.916 1.00 13.77 228 PHE B C 1
ATOM 4163 O O . PHE B 1 228 ? -24.878 93.552 116.120 1.00 14.60 228 PHE B O 1
ATOM 4171 N N . VAL B 1 229 ? -23.258 95.041 116.481 1.00 13.70 229 VAL B N 1
ATOM 4172 C CA . VAL B 1 229 ? -24.174 95.912 117.193 1.00 13.89 229 VAL B CA 1
ATOM 4173 C C . VAL B 1 229 ? -23.810 97.304 116.693 1.00 15.34 229 VAL B C 1
ATOM 4174 O O . VAL B 1 229 ? -22.627 97.707 116.701 1.00 14.73 229 VAL B O 1
ATOM 4178 N N . SER B 1 230 ? -24.819 98.024 116.211 1.00 15.27 230 SER B N 1
ATOM 4179 C CA . SER B 1 230 ? -24.593 99.376 115.713 1.00 17.18 230 SER B CA 1
ATOM 4180 C C . SER B 1 230 ? -25.663 100.324 116.282 1.00 17.36 230 SER B C 1
ATOM 4181 O O . SER B 1 230 ? -26.792 99.909 116.567 1.00 16.59 230 SER B O 1
ATOM 4184 N N . ALA B 1 231 ? -25.299 101.587 116.475 1.00 17.61 231 ALA B N 1
ATOM 4185 C CA . ALA B 1 231 ? -26.242 102.556 117.027 1.00 18.23 231 ALA B CA 1
ATOM 4186 C C . ALA B 1 231 ? -25.763 103.937 116.657 1.00 19.01 231 ALA B C 1
ATOM 4187 O O . ALA B 1 231 ? -24.564 104.140 116.478 1.00 18.55 231 ALA B O 1
ATOM 4189 N N . ASP B 1 232 ? -26.686 104.892 116.551 1.00 19.78 232 ASP B N 1
ATOM 4190 C CA . ASP B 1 232 ? -26.297 106.268 116.220 1.00 20.94 232 ASP B CA 1
ATOM 4191 C C . ASP B 1 232 ? -25.310 106.765 117.234 1.00 18.98 232 ASP B C 1
ATOM 4192 O O . ASP B 1 232 ? -25.420 106.464 118.416 1.00 19.85 232 ASP B O 1
ATOM 4197 N N . GLY B 1 233 ? -24.350 107.542 116.766 1.00 17.89 233 GLY B N 1
ATOM 4198 C CA . GLY B 1 233 ? -23.362 108.101 117.661 1.00 17.54 233 GLY B CA 1
ATOM 4199 C C . GLY B 1 233 ? -22.317 107.128 118.154 1.00 17.16 233 GLY B C 1
ATOM 4200 O O . GLY B 1 233 ? -21.429 107.533 118.901 1.00 17.12 233 GLY B O 1
ATOM 4201 N N . HIS B 1 234 ? -22.409 105.866 117.737 1.00 15.65 234 HIS B N 1
ATOM 4202 C CA . HIS B 1 234 ? -21.461 104.847 118.173 1.00 16.39 234 HIS B CA 1
ATOM 4203 C C . HIS B 1 234 ? -20.796 104.074 117.051 1.00 15.44 234 HIS B C 1
ATOM 4204 O O . HIS B 1 234 ? -21.322 103.955 115.942 1.00 14.80 234 HIS B O 1
ATOM 4211 N N . ARG B 1 235 ? -19.626 103.535 117.356 1.00 15.46 235 ARG B N 1
ATOM 4212 C CA . ARG B 1 235 ? -18.903 102.731 116.386 1.00 14.89 235 ARG B CA 1
ATOM 4213 C C . ARG B 1 235 ? -19.590 101.353 116.320 1.00 14.67 235 ARG B C 1
ATOM 4214 O O . ARG B 1 235 ? -20.212 100.896 117.293 1.00 15.07 235 ARG B O 1
ATOM 4222 N N . LYS B 1 236 ? -19.477 100.698 115.171 1.00 14.05 236 LYS B N 1
ATOM 4223 C CA . LYS B 1 236 ? -20.082 99.394 114.982 1.00 13.61 236 LYS B CA 1
ATOM 4224 C C . LYS B 1 236 ? -19.209 98.337 115.664 1.00 13.98 236 LYS B C 1
ATOM 4225 O O . LYS B 1 236 ? -18.002 98.220 115.389 1.00 14.20 236 LYS B O 1
ATOM 4231 N N . LEU B 1 237 ? -19.830 97.581 116.569 1.00 13.20 237 LEU B N 1
ATOM 4232 C CA . LEU B 1 237 ? -19.138 96.546 117.339 1.00 13.34 237 LEU B CA 1
ATOM 4233 C C . LEU B 1 237 ? -19.228 95.179 116.648 1.00 13.04 237 LEU B C 1
ATOM 4234 O O . LEU B 1 237 ? -20.332 94.729 116.311 1.00 12.38 237 LEU B O 1
ATOM 4239 N N . THR B 1 238 ? -18.084 94.533 116.423 1.00 11.86 238 THR B N 1
ATOM 4240 C CA . THR B 1 238 ? -18.069 93.188 115.841 1.00 11.73 238 THR B CA 1
ATOM 4241 C C . THR B 1 238 ? -17.496 92.272 116.902 1.00 11.95 238 THR B C 1
ATOM 4242 O O . THR B 1 238 ? -16.371 92.471 117.336 1.00 12.85 238 THR B O 1
ATOM 4246 N N . THR B 1 239 ? -18.243 91.270 117.335 1.00 11.32 239 THR B N 1
ATOM 4247 C CA . THR B 1 239 ? -17.697 90.393 118.350 1.00 12.16 239 THR B CA 1
ATOM 4248 C C . THR B 1 239 ? -18.394 89.040 118.294 1.00 12.92 239 THR B C 1
ATOM 4249 O O . THR B 1 239 ? -19.120 88.752 117.344 1.00 11.64 239 THR B O 1
ATOM 4253 N N . GLN B 1 240 ? -18.154 88.197 119.285 1.00 13.72 240 GLN B N 1
ATOM 4254 C CA . GLN B 1 240 ? -18.806 86.908 119.313 1.00 16.17 240 GLN B CA 1
ATOM 4255 C C . GLN B 1 240 ? -18.696 86.379 120.720 1.00 17.33 240 GLN B C 1
ATOM 4256 O O . GLN B 1 240 ? -17.848 86.837 121.489 1.00 18.62 240 GLN B O 1
ATOM 4262 N N . ILE B 1 241 ? -19.551 85.429 121.078 1.00 16.51 241 ILE B N 1
ATOM 4263 C CA . ILE B 1 241 ? -19.401 84.816 122.378 1.00 16.70 241 ILE B CA 1
ATOM 4264 C C . ILE B 1 241 ? -19.195 83.342 122.163 1.00 16.95 241 ILE B C 1
ATOM 4265 O O . ILE B 1 241 ? -19.617 82.773 121.145 1.00 15.68 241 ILE B O 1
ATOM 4270 N N . ASN B 1 242 ? -18.482 82.752 123.116 1.00 17.45 242 ASN B N 1
ATOM 4271 C CA . ASN B 1 242 ? -18.145 81.340 123.129 1.00 18.87 242 ASN B CA 1
ATOM 4272 C C . ASN B 1 242 ? -18.948 80.654 124.207 1.00 18.61 242 ASN B C 1
ATOM 4273 O O . ASN B 1 242 ? -19.124 81.205 125.296 1.00 18.62 242 ASN B O 1
ATOM 4278 N N . VAL B 1 243 ? -19.434 79.454 123.905 1.00 18.56 243 VAL B N 1
ATOM 4279 C CA . VAL B 1 243 ? -20.187 78.688 124.896 1.00 18.43 243 VAL B CA 1
ATOM 4280 C C . VAL B 1 243 ? -19.155 78.035 125.799 1.00 17.66 243 VAL B C 1
ATOM 4281 O O . VAL B 1 243 ? -18.372 77.208 125.355 1.00 17.92 243 VAL B O 1
ATOM 4285 N N . ALA B 1 244 ? -19.143 78.443 127.056 1.00 18.15 244 ALA B N 1
ATOM 4286 C CA . ALA B 1 244 ? -18.201 77.914 128.035 1.00 19.20 244 ALA B CA 1
ATOM 4287 C C . ALA B 1 244 ? -18.260 76.387 128.071 1.00 19.72 244 ALA B C 1
ATOM 4288 O O . ALA B 1 244 ? -19.328 75.804 127.886 1.00 21.25 244 ALA B O 1
ATOM 4290 N N . GLY B 1 245 ? -17.112 75.749 128.276 1.00 20.06 245 GLY B N 1
ATOM 4291 C CA . GLY B 1 245 ? -17.068 74.303 128.345 1.00 20.42 245 GLY B CA 1
ATOM 4292 C C . GLY B 1 245 ? -16.711 73.581 127.062 1.00 21.48 245 GLY B C 1
ATOM 4293 O O . GLY B 1 245 ? -16.351 72.394 127.082 1.00 21.98 245 GLY B O 1
ATOM 4294 N N . ASP B 1 246 ? -16.807 74.274 125.934 1.00 20.98 246 ASP B N 1
ATOM 4295 C CA . ASP B 1 246 ? -16.490 73.647 124.671 1.00 20.50 246 ASP B CA 1
ATOM 4296 C C . ASP B 1 246 ? -15.007 73.225 124.664 1.00 20.84 246 ASP B C 1
ATOM 4297 O O . ASP B 1 246 ? -14.139 73.961 125.129 1.00 20.72 246 ASP B O 1
ATOM 4302 N N . PRO B 1 247 ? -14.701 72.023 124.147 1.00 21.24 247 PRO B N 1
ATOM 4303 C CA . PRO B 1 247 ? -13.332 71.516 124.085 1.00 21.40 247 PRO B CA 1
ATOM 4304 C C . PRO B 1 247 ? -12.390 72.447 123.347 1.00 21.69 247 PRO B C 1
ATOM 4305 O O . PRO B 1 247 ? -11.205 72.512 123.653 1.00 22.44 247 PRO B O 1
ATOM 4309 N N . TYR B 1 248 ? -12.912 73.169 122.364 1.00 20.78 248 TYR B N 1
ATOM 4310 C CA . TYR B 1 248 ? -12.062 74.047 121.587 1.00 19.55 248 TYR B CA 1
ATOM 4311 C C . TYR B 1 248 ? -12.095 75.521 121.944 1.00 18.57 248 TYR B C 1
ATOM 4312 O O . TYR B 1 248 ? -11.624 76.338 121.174 1.00 18.51 248 TYR B O 1
ATOM 4321 N N . THR B 1 249 ? -12.629 75.854 123.112 1.00 18.29 249 THR B N 1
ATOM 4322 C CA . THR B 1 249 ? -12.692 77.240 123.549 1.00 18.58 249 THR B CA 1
ATOM 4323 C C . THR B 1 249 ? -11.308 77.894 123.515 1.00 19.06 249 THR B C 1
ATOM 4324 O O . THR B 1 249 ? -11.159 79.037 123.095 1.00 19.31 249 THR B O 1
ATOM 4328 N N . TYR B 1 250 ? -10.290 77.186 123.985 1.00 18.49 250 TYR B N 1
ATOM 4329 C CA . TYR B 1 250 ? -8.959 77.761 123.951 1.00 19.73 250 TYR B CA 1
ATOM 4330 C C . TYR B 1 250 ? -8.068 77.055 122.952 1.00 19.16 250 TYR B C 1
ATOM 4331 O O . TYR B 1 250 ? -6.854 76.990 123.115 1.00 19.61 250 TYR B O 1
ATOM 4340 N N . ASP B 1 251 ? -8.692 76.540 121.899 1.00 18.29 251 ASP B N 1
ATOM 4341 C CA . ASP B 1 251 ? -7.968 75.866 120.856 1.00 17.20 251 ASP B CA 1
ATOM 4342 C C . ASP B 1 251 ? -8.771 76.009 119.556 1.00 16.36 251 ASP B C 1
ATOM 4343 O O . ASP B 1 251 ? -9.047 75.037 118.871 1.00 16.27 251 ASP B O 1
ATOM 4348 N N . ASP B 1 252 ? -9.152 77.250 119.261 1.00 14.97 252 ASP B N 1
ATOM 4349 C CA . ASP B 1 252 ? -9.933 77.632 118.072 1.00 14.38 252 ASP B CA 1
ATOM 4350 C C . ASP B 1 252 ? -8.965 77.817 116.898 1.00 13.16 252 ASP B C 1
ATOM 4351 O O . ASP B 1 252 ? -7.975 78.528 117.052 1.00 12.88 252 ASP B O 1
ATOM 4356 N N . PHE B 1 253 ? -9.230 77.190 115.749 1.00 12.07 253 PHE B N 1
ATOM 4357 C CA . PHE B 1 253 ? -8.304 77.308 114.615 1.00 12.51 253 PHE B CA 1
ATOM 4358 C C . PHE B 1 253 ? -8.264 78.725 114.057 1.00 12.68 253 PHE B C 1
ATOM 4359 O O . PHE B 1 253 ? -7.345 79.068 113.313 1.00 12.51 253 PHE B O 1
ATOM 4367 N N . ALA B 1 254 ? -9.268 79.527 114.402 1.00 12.63 254 ALA B N 1
ATOM 4368 C CA . ALA B 1 254 ? -9.344 80.911 113.945 1.00 12.77 254 ALA B CA 1
ATOM 4369 C C . ALA B 1 254 ? -8.867 81.907 115.007 1.00 13.14 254 ALA B C 1
ATOM 4370 O O . ALA B 1 254 ? -8.970 83.119 114.816 1.00 13.75 254 ALA B O 1
ATOM 4372 N N . TYR B 1 255 ? -8.388 81.403 116.142 1.00 12.68 255 TYR B N 1
ATOM 4373 C CA . TYR B 1 255 ? -7.846 82.266 117.212 1.00 13.71 255 TYR B CA 1
ATOM 4374 C C . TYR B 1 255 ? -8.714 83.475 117.564 1.00 14.56 255 TYR B C 1
ATOM 4375 O O . TYR B 1 255 ? -8.186 84.595 117.731 1.00 13.95 255 TYR B O 1
ATOM 4384 N N . ALA B 1 256 ? -10.019 83.243 117.727 1.00 13.57 256 ALA B N 1
ATOM 4385 C CA . ALA B 1 256 ? -10.968 84.312 117.996 1.00 14.04 256 ALA B CA 1
ATOM 4386 C C . ALA B 1 256 ? -11.362 84.495 119.457 1.00 15.02 256 ALA B C 1
ATOM 4387 O O . ALA B 1 256 ? -11.972 85.506 119.829 1.00 14.51 256 ALA B O 1
ATOM 4389 N N . THR B 1 257 ? -11.014 83.520 120.288 1.00 16.88 257 THR B N 1
ATOM 4390 C CA . THR B 1 257 ? -11.350 83.563 121.706 1.00 18.39 257 THR B CA 1
ATOM 4391 C C . THR B 1 257 ? -10.680 84.707 122.441 1.00 18.55 257 THR B C 1
ATOM 4392 O O . THR B 1 257 ? -9.527 85.001 122.195 1.00 19.22 257 THR B O 1
ATOM 4396 N N . ARG B 1 258 ? -11.411 85.354 123.342 1.00 18.75 258 ARG B N 1
ATOM 4397 C CA . ARG B 1 258 ? -10.863 86.451 124.134 1.00 19.56 258 ARG B CA 1
ATOM 4398 C C . ARG B 1 258 ? -11.518 86.443 125.500 1.00 20.62 258 ARG B C 1
ATOM 4399 O O . ARG B 1 258 ? -12.668 86.001 125.640 1.00 19.54 258 ARG B O 1
ATOM 4407 N N . GLU B 1 259 ? -10.787 86.909 126.509 1.00 21.65 259 GLU B N 1
ATOM 4408 C CA . GLU B 1 259 ? -11.358 86.966 127.834 1.00 23.89 259 GLU B CA 1
ATOM 4409 C C . GLU B 1 259 ? -12.502 87.965 127.782 1.00 22.43 259 GLU B C 1
ATOM 4410 O O . GLU B 1 259 ? -12.387 89.035 127.163 1.00 22.46 259 GLU B O 1
ATOM 4416 N N . GLY B 1 260 ? -13.604 87.594 128.421 1.00 20.68 260 GLY B N 1
ATOM 4417 C CA . GLY B 1 260 ? -14.773 88.444 128.445 1.00 19.80 260 GLY B CA 1
ATOM 4418 C C . GLY B 1 260 ? -15.815 87.944 127.469 1.00 18.84 260 GLY B C 1
ATOM 4419 O O . GLY B 1 260 ? -16.979 88.325 127.555 1.00 19.03 260 GLY B O 1
ATOM 4420 N N . LEU B 1 261 ? -15.417 87.073 126.547 1.00 17.97 261 LEU B N 1
ATOM 4421 C CA . LEU B 1 261 ? -16.375 86.585 125.564 1.00 16.97 261 LEU B CA 1
ATOM 4422 C C . LEU B 1 261 ? -16.806 85.147 125.763 1.00 17.70 261 LEU B C 1
ATOM 4423 O O . LEU B 1 261 ? -17.560 84.614 124.963 1.00 18.84 261 LEU B O 1
ATOM 4428 N N . VAL B 1 262 ? -16.331 84.500 126.816 1.00 18.03 262 VAL B N 1
ATOM 4429 C CA . VAL B 1 262 ? -16.717 83.116 127.057 1.00 18.45 262 VAL B CA 1
ATOM 4430 C C . VAL B 1 262 ? -17.905 83.205 127.989 1.00 19.47 262 VAL B C 1
ATOM 4431 O O . VAL B 1 262 ? -17.811 83.791 129.070 1.00 20.00 262 VAL B O 1
ATOM 4435 N N . VAL B 1 263 ? -19.031 82.643 127.556 1.00 20.90 263 VAL B N 1
ATOM 4436 C CA . VAL B 1 263 ? -20.279 82.713 128.311 1.00 22.28 263 VAL B CA 1
ATOM 4437 C C . VAL B 1 263 ? -20.862 81.358 128.695 1.00 23.63 263 VAL B C 1
ATOM 4438 O O . VAL B 1 263 ? -20.865 80.428 127.894 1.00 23.00 263 VAL B O 1
ATOM 4442 N N . ASP B 1 264 ? -21.363 81.266 129.927 1.00 25.49 264 ASP B N 1
ATOM 4443 C CA . ASP B 1 264 ? -21.961 80.037 130.435 1.00 28.05 264 ASP B CA 1
ATOM 4444 C C . ASP B 1 264 ? -23.410 79.872 130.043 1.00 28.22 264 ASP B C 1
ATOM 4445 O O . ASP B 1 264 ? -24.206 80.801 130.164 1.00 28.16 264 ASP B O 1
ATOM 4450 N N . ALA B 1 265 ? -23.735 78.673 129.580 1.00 28.63 265 ALA B N 1
ATOM 4451 C CA . ALA B 1 265 ? -25.085 78.329 129.200 1.00 30.03 265 ALA B CA 1
ATOM 4452 C C . ALA B 1 265 ? -25.695 77.624 130.410 1.00 31.16 265 ALA B C 1
ATOM 4453 O O . ALA B 1 265 ? -25.382 76.467 130.683 1.00 32.09 265 ALA B O 1
ATOM 4455 N N . VAL B 1 266 ? -26.543 78.333 131.142 1.00 32.25 266 VAL B N 1
ATOM 4456 C CA . VAL B 1 266 ? -27.208 77.780 132.322 1.00 33.60 266 VAL B CA 1
ATOM 4457 C C . VAL B 1 266 ? -28.389 76.902 131.909 1.00 34.56 266 VAL B C 1
ATOM 4458 O O . VAL B 1 266 ? -29.275 77.344 131.179 1.00 34.16 266 VAL B O 1
ATOM 4462 N N . GLU B 1 267 ? -28.404 75.657 132.362 1.00 35.81 267 GLU B N 1
ATOM 4463 C CA . GLU B 1 267 ? -29.508 74.775 132.024 1.00 37.86 267 GLU B CA 1
ATOM 4464 C C . GLU B 1 267 ? -30.637 74.941 133.021 1.00 38.94 267 GLU B C 1
ATOM 4465 O O . GLU B 1 267 ? -30.402 74.981 134.228 1.00 39.02 267 GLU B O 1
ATOM 4471 N N . HIS B 1 268 ? -31.858 75.069 132.501 1.00 40.49 268 HIS B N 1
ATOM 4472 C CA . HIS B 1 268 ? -33.048 75.221 133.328 1.00 42.12 268 HIS B CA 1
ATOM 4473 C C . HIS B 1 268 ? -33.973 74.013 133.174 1.00 43.45 268 HIS B C 1
ATOM 4474 O O . HIS B 1 268 ? -34.345 73.612 132.062 1.00 42.94 268 HIS B O 1
ATOM 4481 N N . THR B 1 269 ? -34.349 73.448 134.319 1.00 45.24 269 THR B N 1
ATOM 4482 C CA . THR B 1 269 ? -35.162 72.251 134.339 1.00 47.12 269 THR B CA 1
ATOM 4483 C C . THR B 1 269 ? -36.488 72.321 135.108 1.00 48.49 269 THR B C 1
ATOM 4484 O O . THR B 1 269 ? -37.416 71.553 134.828 1.00 48.08 269 THR B O 1
ATOM 4488 N N . ASP B 1 270 ? -36.592 73.234 136.066 1.00 50.37 270 ASP B N 1
ATOM 4489 C CA . ASP B 1 270 ? -37.825 73.323 136.830 1.00 52.55 270 ASP B CA 1
ATOM 4490 C C . ASP B 1 270 ? -38.927 73.972 136.009 1.00 52.80 270 ASP B C 1
ATOM 4491 O O . ASP B 1 270 ? -38.678 74.888 135.217 1.00 52.06 270 ASP B O 1
ATOM 4496 N N . PRO B 1 271 ? -40.165 73.475 136.175 1.00 53.22 271 PRO B N 1
ATOM 4497 C CA . PRO B 1 271 ? -41.372 73.943 135.489 1.00 53.23 271 PRO B CA 1
ATOM 4498 C C . PRO B 1 271 ? -41.643 75.427 135.691 1.00 53.25 271 PRO B C 1
ATOM 4499 O O . PRO B 1 271 ? -42.282 76.065 134.854 1.00 53.39 271 PRO B O 1
ATOM 4503 N N . GLU B 1 272 ? -41.159 75.978 136.797 1.00 53.39 272 GLU B N 1
ATOM 4504 C CA . GLU B 1 272 ? -41.364 77.396 137.059 1.00 53.99 272 GLU B CA 1
ATOM 4505 C C . GLU B 1 272 ? -40.640 78.229 135.992 1.00 53.07 272 GLU B C 1
ATOM 4506 O O . GLU B 1 272 ? -41.239 79.099 135.359 1.00 52.98 272 GLU B O 1
ATOM 4512 N N . ALA B 1 273 ? -39.356 77.947 135.790 1.00 51.80 273 ALA B N 1
ATOM 4513 C CA . ALA B 1 273 ? -38.553 78.661 134.807 1.00 50.49 273 ALA B CA 1
ATOM 4514 C C . ALA B 1 273 ? -39.098 78.420 133.404 1.00 49.81 273 ALA B C 1
ATOM 4515 O O . ALA B 1 273 ? -39.252 79.350 132.609 1.00 49.65 273 ALA B O 1
ATOM 4517 N N . ILE B 1 274 ? -39.390 77.166 133.093 1.00 48.68 274 ILE B N 1
ATOM 4518 C CA . ILE B 1 274 ? -39.911 76.859 131.785 1.00 47.70 274 ILE B CA 1
ATOM 4519 C C . ILE B 1 274 ? -41.139 77.731 131.468 1.00 48.40 274 ILE B C 1
ATOM 4520 O O . ILE B 1 274 ? -41.199 78.331 130.401 1.00 48.33 274 ILE B O 1
ATOM 4525 N N . LYS B 1 275 ? -42.102 77.835 132.385 1.00 49.02 275 LYS B N 1
ATOM 4526 C CA . LYS B 1 275 ? -43.291 78.661 132.129 1.00 49.65 275 LYS B CA 1
ATOM 4527 C C . LYS B 1 275 ? -42.986 80.148 132.017 1.00 49.61 275 LYS B C 1
ATOM 4528 O O . LYS B 1 275 ? -43.554 80.849 131.177 1.00 49.35 275 LYS B O 1
ATOM 4534 N N . ALA B 1 276 ? -42.097 80.627 132.876 1.00 49.83 276 ALA B N 1
ATOM 4535 C CA . ALA B 1 276 ? -41.717 82.036 132.890 1.00 50.23 276 ALA B CA 1
ATOM 4536 C C . ALA B 1 276 ? -41.101 82.506 131.559 1.00 50.38 276 ALA B C 1
ATOM 4537 O O . ALA B 1 276 ? -41.180 83.684 131.214 1.00 50.38 276 ALA B O 1
ATOM 4539 N N . ASN B 1 277 ? -40.485 81.586 130.823 1.00 50.63 277 ASN B N 1
ATOM 4540 C CA . ASN B 1 277 ? -39.881 81.904 129.526 1.00 50.82 277 ASN B CA 1
ATOM 4541 C C . ASN B 1 277 ? -40.694 81.147 128.492 1.00 51.08 277 ASN B C 1
ATOM 4542 O O . ASN B 1 277 ? -40.223 80.890 127.386 1.00 51.56 277 ASN B O 1
ATOM 4547 N N . ASP B 1 278 ? -41.930 80.822 128.860 1.00 50.97 278 ASP B N 1
ATOM 4548 C CA . ASP B 1 278 ? -42.809 80.002 128.032 1.00 50.55 278 ASP B CA 1
ATOM 4549 C C . ASP B 1 278 ? -42.163 79.268 126.865 1.00 48.57 278 ASP B C 1
ATOM 4550 O O . ASP B 1 278 ? -42.187 79.705 125.721 1.00 47.89 278 ASP B O 1
ATOM 4555 N N . VAL B 1 279 ? -41.555 78.140 127.220 1.00 46.70 279 VAL B N 1
ATOM 4556 C CA . VAL B 1 279 ? -40.922 77.227 126.288 1.00 45.22 279 VAL B CA 1
ATOM 4557 C C . VAL B 1 279 ? -41.584 75.889 126.600 1.00 44.36 279 VAL B C 1
ATOM 4558 O O . VAL B 1 279 ? -42.344 75.778 127.562 1.00 44.01 279 VAL B O 1
ATOM 4562 N N . GLU B 1 280 ? -41.295 74.879 125.793 1.00 43.83 280 GLU B N 1
ATOM 4563 C CA . GLU B 1 280 ? -41.913 73.566 125.942 1.00 43.01 280 GLU B CA 1
ATOM 4564 C C . GLU B 1 280 ? -41.227 72.612 126.906 1.00 41.80 280 GLU B C 1
ATOM 4565 O O . GLU B 1 280 ? -41.778 71.561 127.223 1.00 42.02 280 GLU B O 1
ATOM 4571 N N . GLY B 1 281 ? -40.027 72.953 127.358 1.00 40.41 281 GLY B N 1
ATOM 4572 C CA . GLY B 1 281 ? -39.321 72.058 128.256 1.00 38.20 281 GLY B CA 1
ATOM 4573 C C . GLY B 1 281 ? -37.994 72.603 128.723 1.00 36.79 281 GLY B C 1
ATOM 4574 O O . GLY B 1 281 ? -37.802 73.817 128.714 1.00 36.93 281 GLY B O 1
ATOM 4575 N N . PRO B 1 282 ? -37.058 71.731 129.145 1.00 35.79 282 PRO B N 1
ATOM 4576 C CA . PRO B 1 282 ? -35.741 72.164 129.616 1.00 34.35 282 PRO B CA 1
ATOM 4577 C C . PRO B 1 282 ? -35.013 72.919 128.510 1.00 32.36 282 PRO B C 1
ATOM 4578 O O . PRO B 1 282 ? -34.978 72.503 127.356 1.00 32.39 282 PRO B O 1
ATOM 4582 N N . PHE B 1 283 ? -34.429 74.039 128.881 1.00 30.10 283 PHE B N 1
ATOM 4583 C CA . PHE B 1 283 ? -33.751 74.868 127.925 1.00 27.89 283 PHE B CA 1
ATOM 4584 C C . PHE B 1 283 ? -32.500 75.426 128.542 1.00 27.39 283 PHE B C 1
ATOM 4585 O O . PHE B 1 283 ? -32.262 75.305 129.753 1.00 27.45 283 PHE B O 1
ATOM 4593 N N . ALA B 1 284 ? -31.699 76.056 127.701 1.00 25.42 284 ALA B N 1
ATOM 4594 C CA . ALA B 1 284 ? -30.496 76.674 128.183 1.00 24.23 284 ALA B CA 1
ATOM 4595 C C . ALA B 1 284 ? -30.732 78.183 128.170 1.00 23.96 284 ALA B C 1
ATOM 4596 O O . ALA B 1 284 ? -31.567 78.696 127.415 1.00 23.21 284 ALA B O 1
ATOM 4598 N N . GLU B 1 285 ? -30.014 78.895 129.025 1.00 23.78 285 GLU B N 1
ATOM 4599 C CA . GLU B 1 285 ? -30.122 80.333 129.054 1.00 23.65 285 GLU B CA 1
ATOM 4600 C C . GLU B 1 285 ? -28.719 80.932 129.083 1.00 23.37 285 GLU B C 1
ATOM 4601 O O . GLU B 1 285 ? -27.836 80.438 129.785 1.00 23.15 285 GLU B O 1
ATOM 4607 N N . MET B 1 286 ? -28.515 81.971 128.276 1.00 22.71 286 MET B N 1
ATOM 4608 C CA . MET B 1 286 ? -27.250 82.693 128.230 1.00 22.33 286 MET B CA 1
ATOM 4609 C C . MET B 1 286 ? -27.557 84.180 128.299 1.00 21.69 286 MET B C 1
ATOM 4610 O O . MET B 1 286 ? -28.474 84.656 127.663 1.00 21.56 286 MET B O 1
ATOM 4615 N N . VAL B 1 287 ? -26.786 84.905 129.092 1.00 20.69 287 VAL B N 1
ATOM 4616 C CA . VAL B 1 287 ? -26.967 86.336 129.225 1.00 20.44 287 VAL B CA 1
ATOM 4617 C C . VAL B 1 287 ? -25.686 86.990 128.746 1.00 19.93 287 VAL B C 1
ATOM 4618 O O . VAL B 1 287 ? -24.593 86.527 129.073 1.00 20.74 287 VAL B O 1
ATOM 4622 N N . PHE B 1 288 ? -25.804 88.038 127.948 1.00 19.04 288 PHE B N 1
ATOM 4623 C CA . PHE B 1 288 ? -24.618 88.733 127.469 1.00 18.94 288 PHE B CA 1
ATOM 4624 C C . PHE B 1 288 ? -24.931 90.190 127.143 1.00 19.10 288 PHE B C 1
ATOM 4625 O O . PHE B 1 288 ? -25.738 90.502 126.246 1.00 19.11 288 PHE B O 1
ATOM 4633 N N . ASP B 1 289 ? -24.323 91.084 127.910 1.00 18.24 289 ASP B N 1
ATOM 4634 C CA . ASP B 1 289 ? -24.518 92.506 127.690 1.00 18.94 289 ASP B CA 1
ATOM 4635 C C . ASP B 1 289 ? -23.335 92.976 126.875 1.00 19.15 289 ASP B C 1
ATOM 4636 O O . ASP B 1 289 ? -22.254 92.379 126.948 1.00 19.93 289 ASP B O 1
ATOM 4641 N N . LEU B 1 290 ? -23.531 94.032 126.092 1.00 19.47 290 LEU B N 1
ATOM 4642 C CA . LEU B 1 290 ? -22.450 94.568 125.275 1.00 19.04 290 LEU B CA 1
ATOM 4643 C C . LEU B 1 290 ? -22.421 96.089 125.439 1.00 19.08 290 LEU B C 1
ATOM 4644 O O . LEU B 1 290 ? -23.464 96.733 125.526 1.00 19.75 290 LEU B O 1
ATOM 4649 N N . LYS B 1 291 ? -21.230 96.661 125.505 1.00 19.03 291 LYS B N 1
ATOM 4650 C CA . LYS B 1 291 ? -21.112 98.095 125.652 1.00 20.43 291 LYS B CA 1
ATOM 4651 C C . LYS B 1 291 ? -20.428 98.711 124.428 1.00 20.34 291 LYS B C 1
ATOM 4652 O O . LYS B 1 291 ? -19.371 98.250 123.987 1.00 21.14 291 LYS B O 1
ATOM 4658 N N . LEU B 1 292 ? -21.048 99.741 123.866 1.00 19.40 292 LEU B N 1
ATOM 4659 C CA . LEU B 1 292 ? -20.521 100.390 122.674 1.00 19.07 292 LEU B CA 1
ATOM 4660 C C . LEU B 1 292 ? -19.619 101.554 122.985 1.00 19.20 292 LEU B C 1
ATOM 4661 O O . LEU B 1 292 ? -19.658 102.112 124.091 1.00 20.00 292 LEU B O 1
ATOM 4666 N N . THR B 1 293 ? -18.817 101.922 121.994 1.00 18.20 293 THR B N 1
ATOM 4667 C CA . THR B 1 293 ? -17.911 103.057 122.092 1.00 18.10 293 THR B CA 1
ATOM 4668 C C . THR B 1 293 ? -18.420 104.157 121.158 1.00 18.55 293 THR B C 1
ATOM 4669 O O . THR B 1 293 ? -18.993 103.891 120.095 1.00 17.24 293 THR B O 1
ATOM 4673 N N . ARG B 1 294 ? -18.202 105.402 121.558 1.00 19.52 294 ARG B N 1
ATOM 4674 C CA . ARG B 1 294 ? -18.663 106.527 120.772 1.00 21.05 294 ARG B CA 1
ATOM 4675 C C . ARG B 1 294 ? -17.793 106.755 119.538 1.00 19.97 294 ARG B C 1
ATOM 4676 O O . ARG B 1 294 ? -16.661 106.282 119.480 1.00 19.71 294 ARG B O 1
ATOM 4684 N N . LEU B 1 295 ? -18.341 107.444 118.540 1.00 18.58 295 LEU B N 1
ATOM 4685 C CA . LEU B 1 295 ? -17.618 107.762 117.311 1.00 18.22 295 LEU B CA 1
ATOM 4686 C C . LEU B 1 295 ? -16.465 108.696 117.658 1.00 18.72 295 LEU B C 1
ATOM 4687 O O . LEU B 1 295 ? -16.529 109.407 118.657 1.00 19.62 295 LEU B O 1
ATOM 4692 N N . VAL B 1 296 ? -15.411 108.683 116.849 1.00 18.74 296 VAL B N 1
ATOM 4693 C CA . VAL B 1 296 ? -14.256 109.541 117.083 1.00 19.55 296 VAL B CA 1
ATOM 4694 C C . VAL B 1 296 ? -14.421 110.739 116.141 1.00 20.24 296 VAL B C 1
ATOM 4695 O O . VAL B 1 296 ? -14.242 110.630 114.924 1.00 20.08 296 VAL B O 1
ATOM 4699 N N . ASP B 1 297 ? -14.784 111.878 116.723 1.00 21.09 297 ASP B N 1
ATOM 4700 C CA . ASP B 1 297 ? -15.038 113.103 115.963 1.00 22.42 297 ASP B CA 1
ATOM 4701 C C . ASP B 1 297 ? -16.025 112.858 114.814 1.00 21.47 297 ASP B C 1
ATOM 4702 O O . ASP B 1 297 ? -15.829 113.320 113.681 1.00 21.22 297 ASP B O 1
ATOM 4707 N N . GLY B 1 298 ? -17.087 112.124 115.138 1.00 20.06 298 GLY B N 1
ATOM 4708 C CA . GLY B 1 298 ? -18.128 111.827 114.176 1.00 18.60 298 GLY B CA 1
ATOM 4709 C C . GLY B 1 298 ? -17.753 110.761 113.173 1.00 18.04 298 GLY B C 1
ATOM 4710 O O . GLY B 1 298 ? -18.479 110.551 112.210 1.00 17.79 298 GLY B O 1
ATOM 4711 N N . VAL B 1 299 ? -16.641 110.069 113.402 1.00 17.11 299 VAL B N 1
ATOM 4712 C CA . VAL B 1 299 ? -16.186 109.044 112.465 1.00 16.47 299 VAL B CA 1
ATOM 4713 C C . VAL B 1 299 ? -16.018 107.670 113.110 1.00 16.42 299 VAL B C 1
ATOM 4714 O O . VAL B 1 299 ? -15.527 107.582 114.234 1.00 16.27 299 VAL B O 1
ATOM 4718 N N . ASP B 1 300 ? -16.445 106.606 112.429 1.00 15.80 300 ASP B N 1
ATOM 4719 C CA . ASP B 1 300 ? -16.231 105.255 112.961 1.00 15.87 300 ASP B CA 1
ATOM 4720 C C . ASP B 1 300 ? -14.896 104.879 112.307 1.00 16.29 300 ASP B C 1
ATOM 4721 O O . ASP B 1 300 ? -14.847 104.528 111.123 1.00 16.33 300 ASP B O 1
ATOM 4726 N N . ASN B 1 301 ? -13.809 104.994 113.064 1.00 16.56 301 ASN B N 1
ATOM 4727 C CA . ASN B 1 301 ? -12.480 104.700 112.540 1.00 16.81 301 ASN B CA 1
ATOM 4728 C C . ASN B 1 301 ? -12.164 103.203 112.390 1.00 16.72 301 ASN B C 1
ATOM 4729 O O . ASN B 1 301 ? -11.055 102.854 111.953 1.00 18.41 301 ASN B O 1
ATOM 4734 N N . GLN B 1 302 ? -13.096 102.319 112.725 1.00 15.32 302 GLN B N 1
ATOM 4735 C CA . GLN B 1 302 ? -12.773 100.912 112.657 1.00 14.95 302 GLN B CA 1
ATOM 4736 C C . GLN B 1 302 ? -13.755 100.014 111.930 1.00 14.91 302 GLN B C 1
ATOM 4737 O O . GLN B 1 302 ? -13.558 98.809 111.894 1.00 14.65 302 GLN B O 1
ATOM 4743 N N . VAL B 1 303 ? -14.796 100.589 111.330 1.00 14.23 303 VAL B N 1
ATOM 4744 C CA . VAL B 1 303 ? -15.745 99.754 110.590 1.00 13.68 303 VAL B CA 1
ATOM 4745 C C . VAL B 1 303 ? -14.992 99.184 109.425 1.00 13.01 303 VAL B C 1
ATOM 4746 O O . VAL B 1 303 ? -14.147 99.864 108.817 1.00 12.08 303 VAL B O 1
ATOM 4750 N N . VAL B 1 304 ? -15.352 97.955 109.074 1.00 11.97 304 VAL B N 1
ATOM 4751 C CA . VAL B 1 304 ? -14.723 97.310 107.961 1.00 12.85 304 VAL B CA 1
ATOM 4752 C C . VAL B 1 304 ? -15.683 97.087 106.798 1.00 13.48 304 VAL B C 1
ATOM 4753 O O . VAL B 1 304 ? -16.782 96.534 106.957 1.00 12.88 304 VAL B O 1
ATOM 4757 N N . ASP B 1 305 ? -15.262 97.544 105.627 1.00 13.67 305 ASP B N 1
ATOM 4758 C CA . ASP B 1 305 ? -16.040 97.346 104.427 1.00 15.05 305 ASP B CA 1
ATOM 4759 C C . ASP B 1 305 ? -15.393 96.187 103.678 1.00 14.43 305 ASP B C 1
ATOM 4760 O O . ASP B 1 305 ? -14.321 96.333 103.110 1.00 14.70 305 ASP B O 1
ATOM 4765 N N . ARG B 1 306 ? -16.016 95.020 103.725 1.00 13.89 306 ARG B N 1
ATOM 4766 C CA . ARG B 1 306 ? -15.496 93.866 103.011 1.00 13.46 306 ARG B CA 1
ATOM 4767 C C . ARG B 1 306 ? -16.665 93.187 102.293 1.00 13.64 306 ARG B C 1
ATOM 4768 O O . ARG B 1 306 ? -17.826 93.396 102.657 1.00 13.28 306 ARG B O 1
ATOM 4776 N N . PRO B 1 307 ? -16.378 92.401 101.235 1.00 13.74 307 PRO B N 1
ATOM 4777 C CA . PRO B 1 307 ? -17.431 91.697 100.503 1.00 14.46 307 PRO B CA 1
ATOM 4778 C C . PRO B 1 307 ? -18.218 90.788 101.462 1.00 15.38 307 PRO B C 1
ATOM 4779 O O . PRO B 1 307 ? -17.629 89.989 102.191 1.00 14.97 307 PRO B O 1
ATOM 4783 N N . ARG B 1 308 ? -19.543 90.933 101.467 1.00 15.11 308 ARG B N 1
ATOM 4784 C CA . ARG B 1 308 ? -20.432 90.137 102.316 1.00 15.58 308 ARG B CA 1
ATOM 4785 C C . ARG B 1 308 ? -21.642 89.758 101.467 1.00 16.27 308 ARG B C 1
ATOM 4786 O O . ARG B 1 308 ? -22.174 90.608 100.743 1.00 16.99 308 ARG B O 1
ATOM 4794 N N . LEU B 1 309 ? -22.066 88.498 101.556 1.00 16.25 309 LEU B N 1
ATOM 4795 C CA . LEU B 1 309 ? -23.224 88.012 100.801 1.00 17.31 309 LEU B CA 1
ATOM 4796 C C . LEU B 1 309 ? -24.473 88.778 101.244 1.00 17.72 309 LEU B C 1
ATOM 4797 O O . LEU B 1 309 ? -24.698 88.978 102.438 1.00 17.60 309 LEU B O 1
ATOM 4802 N N . ALA B 1 310 ? -25.267 89.232 100.281 1.00 17.94 310 ALA B N 1
ATOM 4803 C CA . ALA B 1 310 ? -26.497 89.952 100.592 1.00 19.41 310 ALA B CA 1
ATOM 4804 C C . ALA B 1 310 ? -27.620 89.259 99.815 1.00 20.32 310 ALA B C 1
ATOM 4805 O O . ALA B 1 310 ? -27.507 89.057 98.608 1.00 20.69 310 ALA B O 1
ATOM 4807 N N . VAL B 1 311 ? -28.677 88.874 100.513 1.00 20.41 311 VAL B N 1
ATOM 4808 C CA . VAL B 1 311 ? -29.795 88.192 99.883 1.00 21.52 311 VAL B CA 1
ATOM 4809 C C . VAL B 1 311 ? -31.083 88.962 100.186 1.00 21.71 311 VAL B C 1
ATOM 4810 O O . VAL B 1 311 ? -31.145 89.616 101.253 1.00 20.90 311 VAL B O 1
#

Nearest PDB structures (foldseek):
  1dlq-assembly1_B  TM=9.996E-01  e=3.440E-64  Acinetobacter baylyi ADP1
  5umh-assembly1_A  TM=9.749E-01  e=3.190E-47  Burkholderia multivorans ATCC 17616
  5td3-assembly1_B  TM=9.599E-01  e=4.918E-44  Burkholderia vietnamiensis G4
  2xsv-assembly1_A-2  TM=9.608E-01  e=8.512E-43  Acinetobacter radioresistens
  2xsr-assembly1_A-2  TM=9.612E-01  e=1.153E-42  Acinetobacter radioresistens

GO terms:
  GO:0008199 ferric iron binding (F, IDA)
  GO:0019614 catechol-containing compound catabolic process (P, IDA)
  GO:0018576 catechol 1,2-dioxygenase activity (F, IDA)